Protein AF-0000000070853019 (afdb_homodimer)

Structure (mmCIF, N/CA/C/O backbone):
data_AF-0000000070853019-model_v1
#
loop_
_entity.id
_entity.type
_entity.pdbx_description
1 polymer 'Fumarylacetoacetate hydrolase domain-containing protein'
#
loop_
_atom_site.group_PDB
_atom_site.id
_atom_site.type_symbol
_atom_site.label_atom_id
_atom_site.label_alt_id
_atom_site.label_comp_id
_atom_site.label_asym_id
_atom_site.label_entity_id
_atom_site.label_seq_id
_atom_site.pdbx_PDB_ins_code
_atom_site.Cartn_x
_atom_site.Cartn_y
_atom_site.Cartn_z
_atom_site.occupancy
_atom_site.B_iso_or_equiv
_atom_site.auth_seq_id
_atom_site.auth_comp_id
_atom_site.auth_asym_id
_atom_site.auth_atom_id
_atom_site.pdbx_PDB_model_num
ATOM 1 N N . MET A 1 1 ? 2.604 -10.742 15.07 1 42.47 1 MET A N 1
ATOM 2 C CA . MET A 1 1 ? 3.834 -10.273 14.438 1 42.47 1 MET A CA 1
ATOM 3 C C . MET A 1 1 ? 3.523 -9.383 13.242 1 42.47 1 MET A C 1
ATOM 5 O O . MET A 1 1 ? 2.418 -9.43 12.695 1 42.47 1 MET A O 1
ATOM 9 N N . PRO A 1 2 ? 4.656 -8.539 12.977 1 52.81 2 PRO A N 1
ATOM 10 C CA . PRO A 1 2 ? 4.445 -7.535 11.922 1 52.81 2 PRO A CA 1
ATOM 11 C C . PRO A 1 2 ? 4.133 -8.164 10.57 1 52.81 2 PRO A C 1
ATOM 13 O O . PRO A 1 2 ? 4.762 -9.148 10.18 1 52.81 2 PRO A O 1
ATOM 16 N N . PHE A 1 3 ? 3.012 -7.977 9.992 1 81.88 3 PHE A N 1
ATOM 17 C CA . PHE A 1 3 ? 2.549 -8.703 8.82 1 81.88 3 PHE A CA 1
ATOM 18 C C . PHE A 1 3 ? 2.311 -7.758 7.652 1 81.88 3 PHE A C 1
ATOM 20 O O . PHE A 1 3 ? 1.164 -7.508 7.273 1 81.88 3 PHE A O 1
ATOM 27 N N . ASP A 1 4 ? 3.568 -7.145 7.188 1 94.5 4 ASP A N 1
ATOM 28 C CA . ASP A 1 4 ? 3.416 -6.391 5.949 1 94.5 4 ASP A CA 1
ATOM 29 C C . ASP A 1 4 ? 3.213 -7.324 4.758 1 94.5 4 ASP A C 1
ATOM 31 O O . ASP A 1 4 ? 3.852 -8.375 4.668 1 94.5 4 ASP A O 1
ATOM 35 N N . ILE A 1 5 ? 2.311 -6.938 3.893 1 97.56 5 ILE A N 1
ATOM 36 C CA . ILE A 1 5 ? 2.041 -7.66 2.654 1 97.56 5 ILE A CA 1
ATOM 37 C C . ILE A 1 5 ? 2.496 -6.828 1.459 1 97.56 5 ILE A C 1
ATOM 39 O O . ILE A 1 5 ? 1.788 -5.914 1.024 1 97.56 5 ILE A O 1
ATOM 43 N N . PHE A 1 6 ? 3.684 -7.117 0.953 1 98.38 6 PHE A N 1
ATOM 44 C CA . PHE A 1 6 ? 4.172 -6.484 -0.266 1 98.38 6 PHE A CA 1
ATOM 45 C C . PHE A 1 6 ? 3.725 -7.262 -1.498 1 98.38 6 PHE A C 1
ATOM 47 O O . PHE A 1 6 ? 3.656 -8.492 -1.471 1 98.38 6 PHE A O 1
ATOM 54 N N . CYS A 1 7 ? 3.451 -6.527 -2.525 1 98.75 7 CYS A N 1
ATOM 55 C CA . CYS A 1 7 ? 3.025 -7.141 -3.777 1 98.75 7 CYS A CA 1
ATOM 56 C C . CYS A 1 7 ? 3.781 -6.551 -4.961 1 98.75 7 CYS A C 1
ATOM 58 O O . CYS A 1 7 ? 4.082 -5.355 -4.973 1 98.75 7 CYS A O 1
ATOM 60 N N . VAL A 1 8 ? 4.047 -7.402 -5.887 1 98.75 8 VAL A N 1
ATOM 61 C CA . VAL A 1 8 ? 4.734 -6.977 -7.102 1 98.75 8 VAL A CA 1
ATOM 62 C C . VAL A 1 8 ? 3.801 -7.121 -8.297 1 98.75 8 VAL A C 1
ATOM 64 O O . VAL A 1 8 ? 3.232 -8.188 -8.531 1 98.75 8 VAL A O 1
ATOM 67 N N . GLY A 1 9 ? 3.641 -6.016 -9.008 1 97.62 9 GLY A N 1
ATOM 68 C CA . GLY A 1 9 ? 2.805 -6.031 -10.195 1 97.62 9 GLY A CA 1
ATOM 69 C C . GLY A 1 9 ? 3.588 -6.27 -11.477 1 97.62 9 GLY A C 1
ATOM 70 O O . GLY A 1 9 ? 4.777 -5.957 -11.547 1 97.62 9 GLY A O 1
ATOM 71 N N . LEU A 1 10 ? 2.881 -6.895 -12.43 1 97.19 10 LEU A N 1
ATOM 72 C CA . LEU A 1 10 ? 3.414 -7.039 -13.781 1 97.19 10 LEU A CA 1
ATOM 73 C C . LEU A 1 10 ? 4.777 -7.719 -13.758 1 97.19 10 LEU A C 1
ATOM 75 O O . LEU A 1 10 ? 5.73 -7.234 -14.375 1 97.19 10 LEU A O 1
ATOM 79 N N . ASN A 1 11 ? 4.871 -8.836 -13.07 1 98.62 11 ASN A N 1
ATOM 80 C CA . ASN A 1 11 ? 6.18 -9.453 -12.867 1 98.62 11 ASN A CA 1
ATOM 81 C C . ASN A 1 11 ? 6.297 -10.773 -13.625 1 98.62 11 ASN A C 1
ATOM 83 O O . ASN A 1 11 ? 7.109 -11.625 -13.273 1 98.62 11 ASN A O 1
ATOM 87 N N . TYR A 1 12 ? 5.422 -11.031 -14.539 1 98.56 12 TYR A N 1
ATOM 88 C CA . TYR A 1 12 ? 5.504 -12.148 -15.477 1 98.56 12 TYR A CA 1
ATOM 89 C C . TYR A 1 12 ? 5.512 -11.656 -16.922 1 98.56 12 TYR A C 1
ATOM 91 O O . TYR A 1 12 ? 4.629 -10.898 -17.328 1 98.56 12 TYR A O 1
ATOM 99 N N . ARG A 1 13 ? 6.453 -12.117 -17.703 1 97.69 13 ARG A N 1
ATOM 100 C CA . ARG A 1 13 ? 6.641 -11.641 -19.062 1 97.69 13 ARG A CA 1
ATOM 101 C C . ARG A 1 13 ? 5.391 -11.875 -19.906 1 97.69 13 ARG A C 1
ATOM 103 O O . ARG A 1 13 ? 4.93 -10.977 -20.609 1 97.69 13 ARG A O 1
ATOM 110 N N . GLN A 1 14 ? 4.84 -13.016 -19.797 1 96.44 14 GLN A N 1
ATOM 111 C CA . GLN A 1 14 ? 3.68 -13.359 -20.625 1 96.44 14 GLN A CA 1
ATOM 112 C C . GLN A 1 14 ? 2.445 -12.578 -20.172 1 96.44 14 GLN A C 1
ATOM 114 O O . GLN A 1 14 ? 1.573 -12.273 -20.984 1 96.44 14 GLN A O 1
ATOM 119 N N . HIS A 1 15 ? 2.34 -12.305 -18.875 1 95.69 15 HIS A N 1
ATOM 120 C CA . HIS A 1 15 ? 1.245 -11.469 -18.391 1 95.69 15 HIS A CA 1
ATOM 121 C C . HIS A 1 15 ? 1.363 -10.039 -18.906 1 95.69 15 HIS A C 1
ATOM 123 O O . HIS A 1 15 ? 0.362 -9.43 -19.297 1 95.69 15 HIS A O 1
ATOM 129 N N . ALA A 1 16 ? 2.561 -9.508 -18.891 1 92.38 16 ALA A N 1
ATOM 130 C CA . ALA A 1 16 ? 2.787 -8.18 -19.453 1 92.38 16 ALA A CA 1
ATOM 131 C C . ALA A 1 16 ? 2.395 -8.141 -20.938 1 92.38 16 ALA A C 1
ATOM 133 O O . ALA A 1 16 ? 1.766 -7.184 -21.391 1 92.38 16 ALA A O 1
ATOM 134 N N . LYS A 1 17 ? 2.727 -9.156 -21.672 1 91.56 17 LYS A N 1
ATOM 135 C CA . LYS A 1 17 ? 2.406 -9.258 -23.094 1 91.56 17 LYS A CA 1
ATOM 136 C C . LYS A 1 17 ? 0.898 -9.32 -23.312 1 91.56 17 LYS A C 1
ATOM 138 O O . LYS A 1 17 ? 0.356 -8.578 -24.141 1 91.56 17 LYS A O 1
ATOM 143 N N . GLU A 1 18 ? 0.203 -10.164 -22.562 1 91.56 18 GLU A N 1
ATOM 144 C CA . GLU A 1 18 ? -1.238 -10.312 -22.734 1 91.56 18 GLU A CA 1
ATOM 145 C C . GLU A 1 18 ? -1.975 -9.023 -22.391 1 91.56 18 GLU A C 1
ATOM 147 O O . GLU A 1 18 ? -3.045 -8.75 -22.938 1 91.56 18 GLU A O 1
ATOM 152 N N . SER A 1 19 ? -1.419 -8.234 -21.469 1 86.56 19 SER A N 1
ATOM 153 C CA . SER A 1 19 ? -2.037 -6.988 -21.016 1 86.56 19 SER A CA 1
ATOM 154 C C . SER A 1 19 ? -1.586 -5.805 -21.859 1 86.56 19 SER A C 1
ATOM 156 O O . SER A 1 19 ? -1.943 -4.66 -21.578 1 86.56 19 SER A O 1
ATOM 158 N N . ASN A 1 20 ? -0.695 -6.023 -22.844 1 89.5 20 ASN A N 1
ATOM 159 C CA . ASN A 1 20 ? -0.134 -4.992 -23.719 1 89.5 20 ASN A CA 1
ATOM 160 C C . ASN A 1 20 ? 0.564 -3.902 -22.906 1 89.5 20 ASN A C 1
ATOM 162 O O . ASN A 1 20 ? 0.344 -2.713 -23.141 1 89.5 20 ASN A O 1
ATOM 166 N N . MET A 1 21 ? 1.267 -4.363 -21.922 1 89.06 21 MET A N 1
ATOM 167 C CA . MET A 1 21 ? 2.023 -3.443 -21.078 1 89.06 21 MET A CA 1
ATOM 168 C C . MET A 1 21 ? 3.523 -3.67 -21.234 1 89.06 21 MET A C 1
ATOM 170 O O . MET A 1 21 ? 3.963 -4.789 -21.5 1 89.06 21 MET A O 1
ATOM 174 N N . SER A 1 22 ? 4.266 -2.605 -21.078 1 91.94 22 SER A N 1
ATOM 175 C CA . SER A 1 22 ? 5.719 -2.715 -21.156 1 91.94 22 SER A CA 1
ATOM 176 C C . SER A 1 22 ? 6.281 -3.455 -19.938 1 91.94 22 SER A C 1
ATOM 178 O O . SER A 1 22 ? 5.715 -3.389 -18.844 1 91.94 22 SER A O 1
ATOM 180 N N . ILE A 1 23 ? 7.348 -4.164 -20.188 1 94.69 23 ILE A N 1
ATOM 181 C CA . ILE A 1 23 ? 8.07 -4.801 -19.094 1 94.69 23 ILE A CA 1
ATOM 182 C C . ILE A 1 23 ? 8.672 -3.73 -18.188 1 94.69 23 ILE A C 1
ATOM 184 O O . ILE A 1 23 ? 9.375 -2.828 -18.656 1 94.69 23 ILE A O 1
ATOM 188 N N . PRO A 1 24 ? 8.422 -3.838 -16.938 1 95.94 24 PRO A N 1
ATOM 189 C CA . PRO A 1 24 ? 8.93 -2.805 -16.031 1 95.94 24 PRO A CA 1
ATOM 190 C C . PRO A 1 24 ? 10.453 -2.838 -15.898 1 95.94 24 PRO A C 1
ATOM 192 O O . PRO A 1 24 ? 11.055 -3.914 -15.938 1 95.94 24 PRO A O 1
ATOM 195 N N . ASN A 1 25 ? 11.062 -1.667 -15.672 1 94.69 25 ASN A N 1
ATOM 196 C CA . ASN A 1 25 ? 12.492 -1.539 -15.422 1 94.69 25 ASN A CA 1
ATOM 197 C C . ASN A 1 25 ? 12.859 -1.971 -14.008 1 94.69 25 ASN A C 1
ATOM 199 O O . ASN A 1 25 ? 13.93 -2.535 -13.789 1 94.69 25 ASN A O 1
ATOM 203 N N . LYS A 1 26 ? 12.008 -1.688 -13.102 1 97.38 26 LYS A N 1
ATOM 204 C CA . LYS A 1 26 ? 12.086 -2.057 -11.688 1 97.38 26 LYS A CA 1
ATOM 205 C C . LYS A 1 26 ? 10.789 -2.709 -11.211 1 97.38 26 LYS A C 1
ATOM 207 O O . LYS A 1 26 ? 9.742 -2.527 -11.828 1 97.38 26 LYS A O 1
ATOM 212 N N . PRO A 1 27 ? 10.914 -3.479 -10.156 1 98.5 27 PRO A N 1
ATOM 213 C CA . PRO A 1 27 ? 9.68 -4.043 -9.609 1 98.5 27 PRO A CA 1
ATOM 214 C C . PRO A 1 27 ? 8.633 -2.975 -9.289 1 98.5 27 PRO A C 1
ATOM 216 O O . PRO A 1 27 ? 8.953 -1.965 -8.656 1 98.5 27 PRO A O 1
ATOM 219 N N . VAL A 1 28 ? 7.402 -3.16 -9.742 1 98.25 28 VAL A N 1
ATOM 220 C CA . VAL A 1 28 ? 6.277 -2.291 -9.414 1 98.25 28 VAL A CA 1
ATOM 221 C C . VAL A 1 28 ? 5.637 -2.738 -8.102 1 98.25 28 VAL A C 1
ATOM 223 O O . VAL A 1 28 ? 5.039 -3.814 -8.031 1 98.25 28 VAL A O 1
ATOM 226 N N . ILE A 1 29 ? 5.738 -1.911 -7.082 1 98.62 29 ILE A N 1
ATOM 227 C CA . ILE A 1 29 ? 5.406 -2.352 -5.734 1 98.62 29 ILE A CA 1
ATOM 228 C C . ILE A 1 29 ? 4.074 -1.738 -5.305 1 98.62 29 ILE A C 1
ATOM 230 O O . ILE A 1 29 ? 3.822 -0.556 -5.547 1 98.62 29 ILE A O 1
ATOM 234 N N . PHE A 1 30 ? 3.215 -2.49 -4.754 1 98.56 30 PHE A N 1
ATOM 235 C CA . PHE A 1 30 ? 2.068 -2.043 -3.971 1 98.56 30 PHE A CA 1
ATOM 236 C C . PHE A 1 30 ? 1.898 -2.902 -2.723 1 98.56 30 PHE A C 1
ATOM 238 O O . PHE A 1 30 ? 2.791 -3.674 -2.367 1 98.56 30 PHE A O 1
ATOM 245 N N . MET A 1 31 ? 0.814 -2.703 -1.945 1 98.19 31 MET A N 1
ATOM 246 C CA . MET A 1 31 ? 0.6 -3.443 -0.705 1 98.19 31 MET A CA 1
ATOM 247 C C . MET A 1 31 ? -0.869 -3.82 -0.544 1 98.19 31 MET A C 1
ATOM 249 O O . MET A 1 31 ? -1.727 -3.322 -1.275 1 98.19 31 MET A O 1
ATOM 253 N N . LYS A 1 32 ? -1.123 -4.672 0.293 1 97.81 32 LYS A N 1
ATOM 254 C CA . LYS A 1 32 ? -2.467 -5.043 0.726 1 97.81 32 LYS A CA 1
ATOM 255 C C . LYS A 1 32 ? -2.592 -4.984 2.246 1 97.81 32 LYS A C 1
ATOM 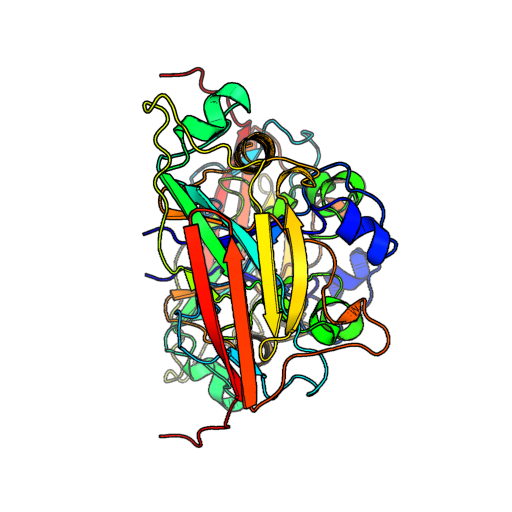257 O O . LYS A 1 32 ? -1.62 -5.234 2.963 1 97.81 32 LYS A O 1
ATOM 262 N N . PRO A 1 33 ? -3.76 -4.59 2.693 1 96.81 33 PRO A N 1
ATOM 263 C CA . PRO A 1 33 ? -3.953 -4.602 4.145 1 96.81 33 PRO A CA 1
ATOM 264 C C . PRO A 1 33 ? -4.152 -6.012 4.699 1 96.81 33 PRO A C 1
ATOM 266 O O . PRO A 1 33 ? -4.559 -6.918 3.967 1 96.81 33 PRO A O 1
ATOM 269 N N . ARG A 1 34 ? -3.91 -6.195 5.922 1 94.75 34 ARG A N 1
ATOM 270 C CA . ARG A 1 34 ? -4.047 -7.488 6.578 1 94.75 34 ARG A CA 1
ATOM 271 C C . ARG A 1 34 ? -5.496 -7.965 6.559 1 94.75 34 ARG A C 1
ATOM 273 O O . ARG A 1 34 ? -5.758 -9.172 6.574 1 94.75 34 ARG A O 1
ATOM 280 N N . SER A 1 35 ? -6.359 -7.035 6.504 1 94.88 35 SER A N 1
ATOM 281 C CA . SER A 1 35 ? -7.781 -7.375 6.527 1 94.88 35 SER A CA 1
ATOM 282 C C . SER A 1 35 ? -8.188 -8.141 5.277 1 94.88 35 SER A C 1
ATOM 284 O O . SER A 1 35 ? -9.258 -8.758 5.238 1 94.88 35 SER A O 1
ATOM 286 N N . SER A 1 36 ? -7.352 -8.055 4.27 1 97.19 36 SER A N 1
ATOM 287 C CA . SER A 1 36 ? -7.699 -8.719 3.02 1 97.19 36 SER A CA 1
ATOM 288 C C . SER A 1 36 ? -7.387 -10.211 3.086 1 97.19 36 SER A C 1
ATOM 290 O O . SER A 1 36 ? -7.824 -10.984 2.225 1 97.19 36 SER A O 1
ATOM 292 N N . ILE A 1 37 ? -6.641 -10.664 4.062 1 96.75 37 ILE A N 1
ATOM 293 C CA . ILE A 1 37 ? -6.219 -12.062 4.164 1 96.75 37 ILE A CA 1
ATOM 294 C C . ILE A 1 37 ? -7.445 -12.961 4.309 1 96.75 37 ILE A C 1
ATOM 296 O O . ILE A 1 37 ? -8.375 -12.641 5.051 1 96.75 37 ILE A O 1
ATOM 300 N N . CYS A 1 38 ? -7.453 -13.961 3.6 1 96.25 38 CYS A N 1
ATOM 301 C CA . CYS A 1 38 ? -8.523 -14.953 3.561 1 96.25 38 CYS A CA 1
ATOM 302 C C . CYS A 1 38 ? -7.965 -16.359 3.711 1 96.25 38 CYS A C 1
ATOM 304 O O . CYS A 1 38 ? -6.992 -16.719 3.049 1 96.25 38 CYS A O 1
ATOM 306 N N . HIS A 1 39 ? -8.508 -17.125 4.57 1 94.75 39 HIS A N 1
ATOM 307 C CA . HIS A 1 39 ? -8.047 -18.5 4.816 1 94.75 39 HIS A CA 1
ATOM 308 C C . HIS A 1 39 ? -8.5 -19.438 3.703 1 94.75 39 HIS A C 1
ATOM 310 O O . HIS A 1 39 ? -9.539 -19.219 3.078 1 94.75 39 HIS A O 1
ATOM 316 N N . PRO A 1 40 ? -7.691 -20.484 3.609 1 94.25 40 PRO A N 1
ATOM 317 C CA . PRO A 1 40 ? -8.188 -21.516 2.695 1 94.25 40 PRO A CA 1
ATOM 318 C C . PRO A 1 40 ? -9.578 -22.031 3.076 1 94.25 40 PRO A C 1
ATOM 320 O O . PRO A 1 40 ? -9.898 -22.141 4.262 1 94.25 40 PRO A O 1
ATOM 323 N N . LEU A 1 41 ? -10.414 -22.266 2.133 1 96.06 41 LEU A N 1
ATOM 324 C CA . LEU A 1 41 ? -11.75 -22.844 2.271 1 96.06 41 LEU A CA 1
ATOM 325 C C . LEU A 1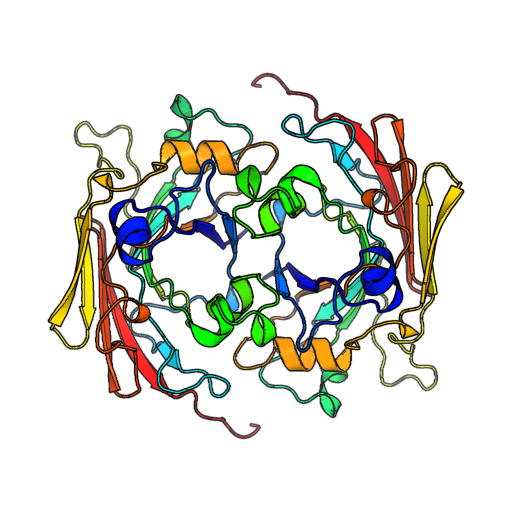 41 ? -12.766 -21.766 2.672 1 96.06 41 LEU A C 1
ATOM 327 O O . LEU A 1 41 ? -13.977 -21.984 2.578 1 96.06 41 LEU A O 1
ATOM 331 N N . ASP A 1 42 ? -12.297 -20.609 3.221 1 97.56 42 ASP A N 1
ATOM 332 C CA . ASP A 1 42 ? -13.211 -19.5 3.459 1 97.56 42 ASP A CA 1
ATOM 333 C C . ASP A 1 42 ? -13.617 -18.828 2.148 1 97.56 42 ASP A C 1
ATOM 335 O O . ASP A 1 42 ? -12.859 -18.844 1.175 1 97.56 42 ASP A O 1
ATOM 339 N N . PRO A 1 43 ? -14.742 -18.219 2.084 1 98.38 43 PRO A N 1
ATOM 340 C CA . PRO A 1 43 ? -15.195 -17.656 0.816 1 98.38 43 PRO A CA 1
ATOM 341 C C . PRO A 1 43 ? -14.492 -16.344 0.476 1 98.38 43 PRO A C 1
ATOM 343 O O . PRO A 1 43 ? -14.211 -15.539 1.369 1 98.38 43 PRO A O 1
ATOM 346 N N . ILE A 1 44 ? -14.148 -16.172 -0.775 1 98.25 44 ILE A N 1
ATOM 347 C CA . ILE A 1 44 ? -13.906 -14.852 -1.341 1 98.25 44 ILE A CA 1
ATOM 348 C C . ILE A 1 44 ? -15.234 -14.109 -1.5 1 98.25 44 ILE A C 1
ATOM 350 O O . ILE A 1 44 ? -16.172 -14.625 -2.109 1 98.25 44 ILE A O 1
ATOM 354 N N . LEU A 1 45 ? -15.297 -12.961 -0.975 1 98 45 LEU A N 1
ATOM 355 C CA . LEU A 1 45 ? -16.531 -12.188 -1.052 1 98 45 LEU A CA 1
ATOM 356 C C . LEU A 1 45 ? -16.453 -11.148 -2.17 1 98 45 LEU A C 1
ATOM 358 O O . LEU A 1 45 ? -15.5 -10.367 -2.227 1 98 45 LEU A O 1
ATOM 362 N N . VAL A 1 46 ? -17.406 -11.203 -3.049 1 97.94 46 VAL A N 1
ATOM 363 C CA . VAL A 1 46 ? -17.562 -10.109 -4 1 97.94 46 VAL A CA 1
ATOM 364 C C . VAL A 1 46 ? -18.156 -8.891 -3.293 1 97.94 46 VAL A C 1
ATOM 366 O O . VAL A 1 46 ? -19.312 -8.914 -2.846 1 97.94 46 VAL A O 1
ATOM 369 N N . PRO A 1 47 ? -17.359 -7.836 -3.23 1 97.31 47 PRO A N 1
ATOM 370 C CA . PRO A 1 47 ? -17.828 -6.688 -2.449 1 97.31 47 PRO A CA 1
ATOM 371 C C . PRO A 1 47 ? -19.094 -6.066 -3.016 1 97.31 47 PRO A C 1
ATOM 373 O O . PRO A 1 47 ? -19.281 -6.043 -4.234 1 97.31 47 PRO A O 1
ATOM 376 N N . LYS A 1 48 ? -19.891 -5.461 -2.211 1 93.56 48 LYS A N 1
ATOM 377 C CA . LYS A 1 48 ? -21.141 -4.82 -2.596 1 93.56 48 LYS A CA 1
ATOM 378 C C . LYS A 1 48 ? -20.891 -3.631 -3.518 1 93.56 48 LYS A C 1
ATOM 380 O O . LYS A 1 48 ? -21.688 -3.355 -4.414 1 93.56 48 LYS A O 1
ATOM 385 N N . VAL A 1 49 ? -19.812 -3.016 -3.307 1 93 49 VAL A N 1
ATOM 386 C CA . VAL A 1 49 ? -19.531 -1.78 -4.031 1 93 49 VAL A CA 1
ATOM 387 C C . VAL A 1 49 ? -19.047 -2.105 -5.445 1 93 49 VAL A C 1
ATOM 389 O O . VAL A 1 49 ? -18.984 -1.221 -6.301 1 93 49 VAL A O 1
ATOM 392 N N . CYS A 1 50 ? -18.672 -3.355 -5.676 1 93.88 50 CYS A N 1
ATOM 393 C CA . CYS A 1 50 ? -18.156 -3.766 -6.977 1 93.88 50 CYS A CA 1
ATOM 394 C C . CYS A 1 50 ? -19.281 -4.164 -7.918 1 93.88 50 CYS A C 1
ATOM 396 O O . CYS A 1 50 ? -20.344 -4.598 -7.473 1 93.88 50 CYS A O 1
ATOM 398 N N . ASP A 1 51 ? -18.953 -3.932 -9.172 1 88.44 51 ASP A N 1
ATOM 399 C CA . ASP A 1 51 ? -19.781 -4.602 -10.164 1 88.44 51 ASP A CA 1
ATOM 400 C C . ASP A 1 51 ? -19.562 -6.113 -10.141 1 88.44 51 ASP A C 1
ATOM 402 O O . ASP A 1 51 ? -18.484 -6.582 -9.812 1 88.44 51 ASP A O 1
ATOM 406 N N . LYS A 1 52 ? -20.531 -6.906 -10.43 1 79.88 52 LYS A N 1
ATOM 407 C CA . LYS A 1 52 ? -20.406 -8.359 -10.352 1 79.88 52 LYS A CA 1
ATOM 408 C C . LYS A 1 52 ? -19.391 -8.883 -11.359 1 79.88 52 LYS A C 1
ATOM 410 O O . LYS A 1 52 ? -18.766 -9.922 -11.133 1 79.88 52 LYS A O 1
ATOM 415 N N . ALA A 1 53 ? -19.188 -8.102 -12.359 1 88.44 53 ALA A N 1
ATOM 416 C CA . ALA A 1 53 ? -18.281 -8.602 -13.383 1 88.44 53 ALA A CA 1
ATOM 417 C C . ALA A 1 53 ? -16.953 -7.848 -13.352 1 88.44 53 ALA A C 1
ATOM 419 O O . ALA A 1 53 ? -16.531 -7.273 -14.359 1 88.44 53 ALA A O 1
ATOM 420 N N . GLU A 1 54 ? -16.25 -7.922 -12.156 1 95.69 54 GLU A N 1
ATOM 421 C CA . GLU A 1 54 ? -14.945 -7.254 -12.195 1 95.69 54 GLU A CA 1
ATOM 422 C C . GLU A 1 54 ? -13.953 -7.93 -11.258 1 95.69 54 GLU A C 1
ATOM 424 O O . GLU A 1 54 ? -12.75 -7.641 -11.305 1 95.69 54 GLU A O 1
ATOM 429 N N . VAL A 1 55 ? -14.438 -8.891 -10.398 1 98.31 55 VAL A N 1
ATOM 430 C CA . VAL A 1 55 ? -13.555 -9.539 -9.445 1 98.31 55 VAL A CA 1
ATOM 431 C C . VAL A 1 55 ? -12.766 -10.648 -10.141 1 98.31 55 VAL A C 1
ATOM 433 O O . VAL A 1 55 ? -13.359 -11.562 -10.727 1 98.31 55 VAL A O 1
ATOM 436 N N . ASP A 1 56 ? -11.469 -10.57 -10.109 1 98.62 56 ASP A N 1
ATOM 437 C CA . ASP A 1 56 ? -10.555 -11.391 -10.898 1 98.62 56 ASP A CA 1
ATOM 438 C C . ASP A 1 56 ? -9.672 -12.25 -9.992 1 98.62 56 ASP A C 1
ATOM 440 O O . ASP A 1 56 ? -9.57 -12 -8.789 1 98.62 56 ASP A O 1
ATOM 444 N N . TYR A 1 57 ? -9.141 -13.312 -10.539 1 98.81 57 TYR A N 1
ATOM 445 C CA . TYR A 1 57 ? -8.242 -14.234 -9.859 1 98.81 57 TYR A CA 1
ATOM 446 C C . TYR A 1 57 ? -6.801 -14.023 -10.32 1 98.81 57 TYR A C 1
ATOM 448 O O . TYR A 1 57 ? -6.562 -13.633 -11.469 1 98.81 57 TYR A O 1
ATOM 456 N N . GLU A 1 58 ? -5.852 -14.25 -9.438 1 98.81 58 GLU A N 1
ATOM 457 C CA . GLU A 1 58 ? -4.43 -14.117 -9.734 1 98.81 58 GLU A CA 1
ATOM 458 C C . GLU A 1 58 ? -3.596 -15.07 -8.883 1 98.81 58 GLU A C 1
ATOM 460 O O . GLU A 1 58 ? -3.268 -14.758 -7.734 1 98.81 58 GLU A O 1
ATOM 465 N N . VAL A 1 59 ? -3.172 -16.188 -9.367 1 98.88 59 VAL A N 1
ATOM 466 C CA . VAL A 1 59 ? -2.301 -17.078 -8.617 1 98.88 59 VAL A CA 1
ATOM 467 C C . VAL A 1 59 ? -0.908 -16.469 -8.492 1 98.88 59 VAL A C 1
ATOM 469 O O . VAL A 1 59 ? -0.396 -15.875 -9.445 1 98.88 59 VAL A O 1
ATOM 472 N N . GLU A 1 60 ? -0.36 -16.578 -7.352 1 98.88 60 GLU A N 1
ATOM 473 C CA . GLU A 1 60 ? 0.985 -16.047 -7.156 1 98.88 60 GLU A CA 1
ATOM 474 C C . GLU A 1 60 ? 1.799 -16.938 -6.219 1 98.88 60 GLU A C 1
ATOM 476 O O . GLU A 1 60 ? 1.256 -17.516 -5.27 1 98.88 60 GLU A O 1
ATOM 481 N N . LEU A 1 61 ? 3.105 -17.094 -6.441 1 98.81 61 LEU A N 1
ATOM 482 C CA . LEU A 1 61 ? 4.066 -17.531 -5.434 1 98.81 61 LEU A CA 1
ATOM 483 C C . LEU A 1 61 ? 4.301 -16.438 -4.391 1 98.81 61 LEU A C 1
ATOM 485 O O . LEU A 1 61 ? 4.438 -15.266 -4.734 1 98.81 61 LEU A O 1
ATOM 489 N N . VAL A 1 62 ? 4.34 -16.875 -3.152 1 98.5 62 VAL A N 1
ATOM 490 C CA . VAL A 1 62 ? 4.562 -15.922 -2.064 1 98.5 62 VAL A CA 1
ATOM 491 C C . VAL A 1 62 ? 5.879 -16.234 -1.359 1 98.5 62 VAL A C 1
ATOM 493 O O . VAL A 1 62 ? 6.16 -17.406 -1.059 1 98.5 62 VAL A O 1
ATOM 496 N N . ILE A 1 63 ? 6.676 -15.234 -1.16 1 98.25 63 ILE A N 1
ATOM 497 C CA . ILE A 1 63 ? 7.883 -15.32 -0.35 1 98.25 63 ILE A CA 1
ATOM 498 C C . ILE A 1 63 ? 7.562 -14.961 1.1 1 98.25 63 ILE A C 1
ATOM 500 O O . ILE A 1 63 ? 6.914 -13.945 1.365 1 98.25 63 ILE A O 1
ATOM 504 N N . VAL A 1 64 ? 7.953 -15.773 2.031 1 97.5 64 VAL A N 1
ATOM 505 C CA . VAL A 1 64 ? 7.836 -15.469 3.455 1 97.5 64 VAL A CA 1
ATOM 506 C C . VAL A 1 64 ? 9.211 -15.133 4.027 1 97.5 64 VAL A C 1
ATOM 508 O O . VAL A 1 64 ? 10.125 -15.961 4.004 1 97.5 64 VAL A O 1
ATOM 511 N N . ILE A 1 65 ? 9.344 -13.953 4.559 1 97.62 65 ILE A N 1
ATOM 512 C CA . ILE A 1 65 ? 10.602 -13.516 5.141 1 97.62 65 ILE A CA 1
ATOM 513 C C . ILE A 1 65 ? 10.797 -14.164 6.508 1 97.62 65 ILE A C 1
ATOM 515 O O . ILE A 1 65 ? 9.867 -14.219 7.316 1 97.62 65 ILE A O 1
ATOM 519 N N . GLY A 1 66 ? 12.039 -14.656 6.762 1 97 66 GLY A N 1
ATOM 520 C CA . GLY A 1 66 ? 12.281 -15.414 7.98 1 97 66 GLY A CA 1
ATOM 521 C C . GLY A 1 66 ? 13.258 -14.734 8.922 1 97 66 GLY A C 1
ATOM 522 O O . GLY A 1 66 ? 13.32 -15.07 10.109 1 97 66 GLY A O 1
ATOM 523 N N . LYS A 1 67 ? 14.062 -13.852 8.43 1 96.69 67 LYS A N 1
ATOM 524 C CA . LYS A 1 67 ? 15.047 -13.094 9.195 1 96.69 67 LYS A CA 1
ATOM 525 C C . LYS A 1 67 ? 14.945 -11.602 8.891 1 96.69 67 LYS A C 1
ATOM 527 O O . LYS A 1 67 ? 14.484 -11.211 7.82 1 96.69 67 LYS A O 1
ATOM 532 N N . LEU A 1 68 ? 15.336 -10.789 9.891 1 97 68 LEU A N 1
ATOM 533 C CA . LEU A 1 68 ? 15.422 -9.352 9.641 1 97 68 LEU A CA 1
ATOM 534 C C . LEU A 1 68 ? 16.297 -9.062 8.43 1 97 68 LEU A C 1
ATOM 536 O O . LEU A 1 68 ? 17.453 -9.477 8.391 1 97 68 LEU A O 1
ATOM 540 N N . CYS A 1 69 ? 15.703 -8.391 7.43 1 96.56 69 CYS A N 1
ATOM 541 C CA . CYS A 1 69 ? 16.312 -8.227 6.117 1 96.56 69 CYS A CA 1
ATOM 542 C C . CYS A 1 69 ? 16.406 -6.754 5.738 1 96.56 69 CYS A C 1
ATOM 544 O O . CYS A 1 69 ? 15.398 -6.055 5.695 1 96.56 69 CYS A O 1
ATOM 546 N N . LYS A 1 70 ? 17.547 -6.211 5.504 1 97.31 70 LYS A N 1
ATOM 547 C CA . LYS A 1 70 ? 17.766 -4.836 5.062 1 97.31 70 LYS A CA 1
ATOM 548 C C . LYS A 1 70 ? 19.031 -4.73 4.219 1 97.31 70 LYS A C 1
ATOM 550 O O . LYS A 1 70 ? 20.109 -5.199 4.629 1 97.31 70 LYS A O 1
ATOM 555 N N . ASN A 1 71 ? 18.875 -4.164 3.074 1 97.56 71 ASN A N 1
ATOM 556 C CA . ASN A 1 71 ? 20 -3.926 2.178 1 97.56 71 ASN A CA 1
ATOM 557 C C . ASN A 1 71 ? 20.781 -5.207 1.912 1 97.56 71 ASN A C 1
ATOM 559 O O . ASN A 1 71 ? 22.016 -5.219 2.027 1 97.56 71 ASN A O 1
ATOM 563 N N . VAL A 1 72 ? 20.094 -6.215 1.591 1 97.75 72 VAL A N 1
ATOM 564 C CA . VAL A 1 72 ? 20.734 -7.5 1.319 1 97.75 72 VAL A CA 1
ATOM 565 C C . VAL A 1 72 ? 20.984 -7.648 -0.181 1 97.75 72 VAL A C 1
ATOM 567 O O . VAL A 1 72 ? 20.156 -7.23 -0.996 1 97.75 72 VAL A O 1
ATOM 570 N N . SER A 1 73 ? 22.078 -8.219 -0.565 1 98.19 73 SER A N 1
ATOM 571 C CA . SER A 1 73 ? 22.391 -8.461 -1.97 1 98.19 73 SER A CA 1
ATOM 572 C C . SER A 1 73 ? 21.562 -9.609 -2.533 1 98.19 73 SER A C 1
ATOM 574 O O . SER A 1 73 ? 20.984 -10.391 -1.778 1 98.19 73 SER A O 1
ATOM 576 N N . GLU A 1 74 ? 21.5 -9.703 -3.812 1 98.12 74 GLU A N 1
ATOM 577 C CA . GLU A 1 74 ? 20.781 -10.812 -4.441 1 98.12 74 GLU A CA 1
ATOM 578 C C . GLU A 1 74 ? 21.391 -12.156 -4.055 1 98.12 74 GLU A C 1
ATOM 580 O O . GLU A 1 74 ? 20.656 -13.133 -3.84 1 98.12 74 GLU A O 1
ATOM 585 N N . SER A 1 75 ? 22.703 -12.211 -3.934 1 97.56 75 SER A N 1
ATOM 586 C CA . SER A 1 75 ? 23.406 -13.461 -3.641 1 97.56 75 SER A CA 1
ATOM 587 C C . SER A 1 75 ? 23.078 -13.953 -2.234 1 97.56 75 SER A C 1
ATOM 589 O O . SER A 1 75 ? 23.141 -15.156 -1.963 1 97.56 75 SER A O 1
ATOM 591 N N . GLU A 1 76 ? 22.625 -13.062 -1.313 1 97.19 76 GLU A N 1
ATOM 592 C CA . GLU A 1 76 ? 22.359 -13.43 0.072 1 97.19 76 GLU A CA 1
ATOM 593 C C . GLU A 1 76 ? 20.844 -13.523 0.33 1 97.19 76 GLU A C 1
ATOM 595 O O . GLU A 1 76 ? 20.422 -14.023 1.374 1 97.19 76 GLU A O 1
ATOM 600 N N . ALA A 1 77 ? 20.109 -13.109 -0.613 1 97.69 77 ALA A N 1
ATOM 601 C CA . ALA A 1 77 ? 18.688 -12.852 -0.426 1 97.69 77 ALA A CA 1
ATOM 602 C C . ALA A 1 77 ? 17.969 -14.094 0.103 1 97.69 77 ALA A C 1
ATOM 604 O O . ALA A 1 77 ? 17.156 -14 1.028 1 97.69 77 ALA A O 1
ATOM 605 N N . LEU A 1 78 ? 18.281 -15.258 -0.421 1 96.75 78 LEU A N 1
ATOM 606 C CA . LEU A 1 78 ? 17.531 -16.469 -0.095 1 96.75 78 LEU A CA 1
ATOM 607 C C . LEU A 1 78 ? 17.781 -16.891 1.352 1 96.75 78 LEU A C 1
ATOM 609 O O . LEU A 1 78 ? 16.969 -17.625 1.937 1 96.75 78 LEU A O 1
ATOM 613 N N . GLN A 1 79 ? 18.875 -16.453 2 1 96.38 79 GLN A N 1
ATOM 614 C CA . GLN A 1 79 ? 19.172 -16.766 3.395 1 96.38 79 GLN A CA 1
ATOM 615 C C . GLN A 1 79 ? 18.172 -16.094 4.336 1 96.38 79 GLN A C 1
ATOM 617 O O . GLN A 1 79 ? 18.062 -16.469 5.504 1 96.38 79 GLN A O 1
ATOM 622 N N . TYR A 1 80 ? 17.484 -15.164 3.811 1 97.44 80 TYR A N 1
ATOM 623 C CA . TYR A 1 80 ? 16.562 -14.414 4.645 1 97.44 80 TYR A CA 1
ATOM 624 C C . TYR A 1 80 ? 15.125 -14.898 4.445 1 97.44 80 TYR A C 1
ATOM 626 O O . TYR A 1 80 ? 14.203 -14.422 5.105 1 97.44 80 TYR A O 1
ATOM 634 N N . VAL A 1 81 ? 14.93 -15.82 3.602 1 97.06 81 VAL A N 1
ATOM 635 C CA . VAL A 1 81 ? 13.609 -16.359 3.279 1 97.06 81 VAL A CA 1
ATOM 636 C C . VAL A 1 81 ? 13.336 -17.594 4.148 1 97.06 81 VAL A C 1
ATOM 638 O O . VAL A 1 81 ? 14.125 -18.531 4.168 1 97.06 81 VAL A O 1
ATOM 641 N N . PHE A 1 82 ? 12.227 -17.547 4.859 1 96.88 82 PHE A N 1
ATOM 642 C CA . PHE A 1 82 ? 11.781 -18.672 5.664 1 96.88 82 PHE A CA 1
ATOM 643 C C . PHE A 1 82 ? 11.242 -19.797 4.781 1 96.88 82 PHE A C 1
ATOM 645 O O . PHE A 1 82 ? 11.547 -20.969 5 1 96.88 82 PHE A O 1
ATOM 652 N N . GLY A 1 83 ? 10.43 -19.391 3.812 1 96.69 83 GLY A N 1
ATOM 653 C CA . GLY A 1 83 ? 9.805 -20.344 2.92 1 96.69 83 GLY A CA 1
ATOM 654 C C . GLY A 1 83 ? 8.852 -19.703 1.928 1 96.69 83 GLY A C 1
ATOM 655 O O . GLY A 1 83 ? 8.969 -18.516 1.634 1 96.69 83 GLY A O 1
ATOM 656 N N . TYR A 1 84 ? 8.008 -20.531 1.348 1 97.19 84 TYR A N 1
ATOM 657 C CA . TYR A 1 84 ? 7.113 -20.109 0.273 1 97.19 84 TYR A CA 1
ATOM 658 C C . TYR A 1 84 ? 5.699 -20.641 0.505 1 97.19 84 TYR A C 1
ATOM 660 O O . TYR A 1 84 ? 5.512 -21.688 1.106 1 97.19 84 TYR A O 1
ATOM 668 N N . THR A 1 85 ? 4.77 -19.906 0.024 1 97.38 85 THR A N 1
ATOM 669 C CA . THR A 1 85 ? 3.375 -20.328 0.043 1 97.38 85 THR A CA 1
ATOM 670 C C . THR A 1 85 ? 2.641 -19.828 -1.197 1 97.38 85 THR A C 1
ATOM 672 O O . THR A 1 85 ? 3.27 -19.375 -2.158 1 97.38 85 THR A O 1
ATOM 675 N N . VAL A 1 86 ? 1.314 -20.047 -1.245 1 98.25 86 VAL A N 1
ATOM 676 C CA . VAL A 1 86 ? 0.494 -19.703 -2.402 1 98.25 86 VAL A CA 1
ATOM 677 C C . VAL A 1 86 ? -0.505 -18.609 -2.021 1 98.25 86 VAL A C 1
ATOM 679 O O . VAL A 1 86 ? -1.036 -18.609 -0.909 1 98.25 86 VAL A O 1
ATOM 682 N N . ALA A 1 87 ? -0.687 -17.734 -2.932 1 98.56 87 ALA A N 1
ATOM 683 C CA . ALA A 1 87 ? -1.74 -16.734 -2.732 1 98.56 87 ALA A CA 1
ATOM 684 C C . ALA A 1 87 ? -2.598 -16.594 -3.986 1 98.56 87 ALA A C 1
ATOM 686 O O . ALA A 1 87 ? -2.152 -16.906 -5.094 1 98.56 87 ALA A O 1
ATOM 687 N N . ASN A 1 88 ? -3.807 -16.266 -3.799 1 98.81 88 ASN A N 1
ATOM 688 C CA . ASN A 1 88 ? -4.672 -15.672 -4.816 1 98.81 88 ASN A CA 1
ATOM 689 C C . ASN A 1 88 ? -4.84 -14.164 -4.609 1 98.81 88 ASN A C 1
ATOM 691 O O . ASN A 1 88 ? -5.531 -13.734 -3.684 1 98.81 88 ASN A O 1
ATOM 695 N N . ASP A 1 89 ? -4.16 -13.336 -5.43 1 98.75 89 ASP A N 1
ATOM 696 C CA . ASP A 1 89 ? -4.246 -11.883 -5.336 1 98.75 89 ASP A CA 1
ATOM 697 C C . ASP A 1 89 ? -5.512 -11.359 -6.012 1 98.75 89 ASP A C 1
ATOM 699 O O . ASP A 1 89 ? -5.438 -10.695 -7.047 1 98.75 89 ASP A O 1
ATOM 703 N N . VAL A 1 90 ? -6.602 -11.594 -5.395 1 98.81 90 VAL A N 1
ATOM 704 C CA . VAL A 1 90 ? -7.906 -11.219 -5.93 1 98.81 90 VAL A CA 1
ATOM 705 C C . VAL A 1 90 ? -7.953 -9.711 -6.176 1 98.81 90 VAL A C 1
ATOM 707 O O . VAL A 1 90 ? -7.441 -8.93 -5.371 1 98.81 90 VAL A O 1
ATOM 710 N N . SER A 1 91 ? -8.578 -9.305 -7.27 1 98.31 91 SER A N 1
ATOM 711 C CA . SER A 1 91 ? -8.57 -7.914 -7.711 1 98.31 91 SER A CA 1
ATOM 712 C C . SER A 1 91 ? -9.953 -7.488 -8.211 1 98.31 91 SER A C 1
ATOM 714 O O . SER A 1 91 ? -10.609 -8.227 -8.938 1 98.31 91 SER A O 1
ATOM 716 N N . ALA A 1 92 ? -10.414 -6.371 -7.77 1 98.31 92 ALA A N 1
ATOM 717 C CA . ALA A 1 92 ? -11.516 -5.691 -8.445 1 98.31 92 ALA A CA 1
ATOM 718 C C . ALA A 1 92 ? -11 -4.773 -9.547 1 98.31 92 ALA A C 1
ATOM 720 O O . ALA A 1 92 ? -10.539 -3.664 -9.273 1 98.31 92 ALA A O 1
ATOM 721 N N . ARG A 1 93 ? -11.172 -5.168 -10.766 1 97.94 93 ARG A N 1
ATOM 722 C CA . ARG A 1 93 ? -10.43 -4.598 -11.883 1 97.94 93 ARG A CA 1
ATOM 723 C C . ARG A 1 93 ? -10.891 -3.178 -12.18 1 97.94 93 ARG A C 1
ATOM 725 O O . ARG A 1 93 ? -10.078 -2.314 -12.531 1 97.94 93 ARG A O 1
ATOM 732 N N . LYS A 1 94 ? -12.164 -2.898 -12.133 1 97.06 94 LYS A N 1
ATOM 733 C CA . LYS A 1 94 ? -12.625 -1.526 -12.328 1 97.06 94 LYS A CA 1
ATOM 734 C C . LYS A 1 94 ? -12.055 -0.601 -11.25 1 97.06 94 LYS A C 1
ATOM 736 O O . LYS A 1 94 ? -11.539 0.477 -11.562 1 97.06 94 LYS A O 1
ATOM 741 N N . TRP A 1 95 ? -12.062 -1.006 -9.992 1 97.56 95 TRP A N 1
ATOM 742 C CA . TRP A 1 95 ? -11.539 -0.231 -8.875 1 97.56 95 TRP A CA 1
ATOM 743 C C . TRP A 1 95 ? -10.023 -0.076 -8.984 1 97.56 95 TRP A C 1
ATOM 745 O O . TRP A 1 95 ? -9.461 0.918 -8.523 1 97.56 95 TRP A O 1
ATOM 755 N N . GLN A 1 96 ? -9.391 -1.05 -9.562 1 97.19 96 GLN A N 1
ATOM 756 C CA . GLN A 1 96 ? -7.941 -1.062 -9.711 1 97.19 96 GLN A CA 1
ATOM 757 C C . GLN A 1 96 ? -7.492 -0.145 -10.844 1 97.19 96 GLN A C 1
ATOM 759 O O . GLN A 1 96 ? -6.512 0.589 -10.703 1 97.19 96 GLN A O 1
ATOM 764 N N . LEU A 1 97 ? -8.281 -0.12 -11.977 1 95.81 97 LEU A N 1
ATOM 765 C CA . LEU A 1 97 ? -7.699 0.406 -13.211 1 95.81 97 LEU A CA 1
ATOM 766 C C . LEU A 1 97 ? -8.391 1.699 -13.625 1 95.81 97 LEU A C 1
ATOM 768 O O . LEU A 1 97 ? -7.832 2.494 -14.383 1 95.81 97 LEU A O 1
ATOM 772 N N . ASP A 1 98 ? -9.641 1.863 -13.258 1 96.31 98 ASP A N 1
ATOM 773 C CA . ASP A 1 98 ? -10.336 3.104 -13.602 1 96.31 98 ASP A CA 1
ATOM 774 C C . ASP A 1 98 ? -9.75 4.285 -12.836 1 96.31 98 ASP A C 1
ATOM 776 O O . ASP A 1 98 ? -9.859 4.352 -11.609 1 96.31 98 ASP A O 1
ATOM 780 N N . PRO A 1 99 ? -9.195 5.23 -13.5 1 95.19 99 PRO A N 1
ATOM 781 C CA . PRO A 1 99 ? -8.562 6.363 -12.812 1 95.19 99 PRO A CA 1
ATOM 782 C C . PRO A 1 99 ? -9.555 7.172 -11.977 1 95.19 99 PRO A C 1
ATOM 784 O O . PRO A 1 99 ? -9.172 7.793 -10.984 1 95.19 99 PRO A O 1
ATOM 787 N N . LYS A 1 100 ? -10.82 7.195 -12.344 1 95.44 100 LYS A N 1
ATOM 788 C CA . LYS A 1 100 ? -11.836 7.93 -11.594 1 95.44 100 LYS A CA 1
ATOM 789 C C . LYS A 1 100 ? -12.094 7.281 -10.234 1 95.44 100 LYS A C 1
ATOM 791 O O . LYS A 1 100 ? -12.594 7.93 -9.312 1 95.44 100 LYS A O 1
ATOM 796 N N . LEU A 1 101 ? -11.75 5.984 -10.086 1 95.75 101 LEU A N 1
ATOM 797 C CA . LEU A 1 101 ? -11.969 5.242 -8.844 1 95.75 101 LEU A CA 1
ATOM 798 C C . LEU A 1 101 ? -10.664 5.105 -8.062 1 95.75 101 LEU A C 1
ATOM 800 O O . LEU A 1 101 ? -10.648 5.316 -6.844 1 95.75 101 LEU A O 1
ATOM 804 N N . SER A 1 102 ? -9.594 4.848 -8.742 1 96.31 102 SER A N 1
ATOM 805 C CA . SER A 1 102 ? -8.359 4.434 -8.094 1 96.31 102 SER A CA 1
ATOM 806 C C . SER A 1 102 ? -7.402 5.613 -7.918 1 96.31 102 SER A C 1
ATOM 808 O O . SER A 1 102 ? -6.457 5.543 -7.129 1 96.31 102 SER A O 1
ATOM 810 N N . GLY A 1 103 ? -7.566 6.68 -8.797 1 95.44 103 GLY A N 1
ATOM 811 C CA . GLY A 1 103 ? -6.582 7.75 -8.852 1 95.44 103 GLY A CA 1
ATOM 812 C C . GLY A 1 103 ? -5.227 7.285 -9.359 1 95.44 103 GLY A C 1
ATOM 813 O O . GLY A 1 103 ? -4.199 7.867 -9.016 1 95.44 103 GLY A O 1
ATOM 814 N N . GLY A 1 104 ? -5.191 6.152 -10.031 1 96.25 104 GLY A N 1
ATOM 815 C CA . GLY A 1 104 ? -3.955 5.633 -10.594 1 96.25 104 GLY A CA 1
ATOM 816 C C . GLY A 1 104 ? -3.23 4.68 -9.672 1 96.25 104 GLY A C 1
ATOM 817 O O . GLY A 1 104 ? -2.189 4.125 -10.031 1 96.25 104 GLY A O 1
ATOM 818 N N . GLN A 1 105 ? -3.721 4.5 -8.461 1 98.06 105 GLN A N 1
ATOM 819 C CA . GLN A 1 105 ? -3.133 3.576 -7.5 1 98.06 105 GLN A CA 1
ATOM 820 C C . GLN A 1 105 ? -3.938 2.283 -7.418 1 98.06 105 GLN A C 1
ATOM 822 O O . GLN A 1 105 ? -5.168 2.314 -7.32 1 98.06 105 GLN A O 1
ATOM 827 N N . TRP A 1 106 ? -3.355 1.147 -7.348 1 98.38 106 TRP A N 1
ATOM 828 C CA . TRP A 1 106 ? -4.008 -0.148 -7.5 1 98.38 106 TRP A CA 1
ATOM 829 C C . TRP A 1 106 ? -4.617 -0.608 -6.18 1 98.38 106 TRP A C 1
ATOM 831 O O . TRP A 1 106 ? -5.531 -1.436 -6.164 1 98.38 106 TRP A O 1
ATOM 841 N N . ILE A 1 107 ? -4.168 -0.121 -5.113 1 97.81 107 ILE A N 1
ATOM 842 C CA . ILE A 1 107 ? -4.312 -0.739 -3.801 1 97.81 107 ILE A CA 1
ATOM 843 C C . ILE A 1 107 ? -5.793 -0.898 -3.467 1 97.81 107 ILE A C 1
ATOM 845 O O . ILE A 1 107 ? -6.211 -1.937 -2.949 1 97.81 107 ILE A O 1
ATOM 849 N N . ARG A 1 108 ? -6.578 0.112 -3.77 1 97.81 108 ARG A N 1
ATOM 850 C CA . ARG A 1 108 ? -7.977 0.049 -3.357 1 97.81 108 ARG A CA 1
ATOM 851 C C . ARG A 1 108 ? -8.672 -1.162 -3.969 1 97.81 108 ARG A C 1
ATOM 853 O O . ARG A 1 108 ? -9.414 -1.872 -3.281 1 97.81 108 ARG A O 1
ATOM 860 N N . GLY A 1 109 ? -8.445 -1.458 -5.203 1 98.12 109 GLY A N 1
ATOM 861 C CA . GLY A 1 109 ? -9.055 -2.588 -5.883 1 98.12 109 GLY A CA 1
ATOM 862 C C . GLY A 1 109 ? -8.508 -3.928 -5.422 1 98.12 109 GLY A C 1
ATOM 863 O O . GLY A 1 109 ? -9.031 -4.98 -5.805 1 98.12 109 GLY A O 1
ATOM 864 N N . LYS A 1 110 ? -7.48 -3.898 -4.578 1 98.31 110 LYS A N 1
ATOM 865 C CA . LYS A 1 110 ? -6.809 -5.113 -4.129 1 98.31 110 LYS A CA 1
ATOM 866 C C . LYS A 1 110 ? -6.996 -5.324 -2.629 1 98.31 110 LYS A C 1
ATOM 868 O O . LYS A 1 110 ? -6.484 -6.289 -2.061 1 98.31 110 LYS A O 1
ATOM 873 N N . SER A 1 111 ? -7.742 -4.453 -1.986 1 97 111 SER A N 1
ATOM 874 C CA . SER A 1 111 ? -7.688 -4.355 -0.531 1 97 111 SER A CA 1
ATOM 875 C C . SER A 1 111 ? -8.992 -4.828 0.104 1 97 111 SER A C 1
ATOM 877 O O . SER A 1 111 ? -9.125 -4.82 1.329 1 97 111 SER A O 1
ATOM 879 N N . PHE A 1 112 ? -9.984 -5.234 -0.633 1 98.19 112 PHE A N 1
ATOM 880 C CA . PHE A 1 112 ? -11.25 -5.637 -0.027 1 98.19 112 PHE A CA 1
ATOM 881 C C . PHE A 1 112 ? -11.062 -6.875 0.839 1 98.19 112 PHE A C 1
ATOM 883 O O . PHE A 1 112 ? -10.117 -7.648 0.633 1 98.19 112 PHE A O 1
ATOM 890 N N . ASP A 1 113 ? -11.953 -7.012 1.845 1 97.38 113 ASP A N 1
ATOM 891 C CA . ASP A 1 113 ? -11.914 -8.211 2.676 1 97.38 113 ASP A CA 1
ATOM 892 C C . ASP A 1 113 ? -11.898 -9.469 1.818 1 97.38 113 ASP A C 1
ATOM 894 O O . ASP A 1 113 ? -12.625 -9.562 0.823 1 97.38 113 ASP A O 1
ATOM 898 N N . THR A 1 114 ? -11.031 -10.438 2.158 1 98.19 114 THR A N 1
ATOM 899 C CA . THR A 1 114 ? -10.93 -11.781 1.6 1 98.19 114 THR A CA 1
ATOM 900 C C . THR A 1 114 ? -10.195 -11.75 0.259 1 98.19 114 THR A C 1
ATOM 902 O O . THR A 1 114 ? -10.164 -12.758 -0.457 1 98.19 114 THR A O 1
ATOM 905 N N . PHE A 1 115 ? -9.602 -10.609 -0.129 1 98.81 115 PHE A N 1
ATOM 906 C CA . PHE A 1 115 ? -8.977 -10.469 -1.438 1 98.81 115 PHE A CA 1
ATOM 907 C C . PHE A 1 115 ? -7.551 -11.016 -1.417 1 98.81 115 PHE A C 1
ATOM 909 O O . PHE A 1 115 ? -6.812 -10.867 -2.393 1 98.81 115 PHE A O 1
ATOM 916 N N . THR A 1 116 ? -7.137 -11.656 -0.324 1 98.25 116 THR A N 1
ATOM 917 C CA . THR A 1 116 ? -5.82 -12.281 -0.269 1 98.25 116 THR A CA 1
ATOM 918 C C . THR A 1 116 ? -5.91 -13.688 0.327 1 98.25 116 THR A C 1
ATOM 920 O O . THR A 1 116 ? -5.398 -13.93 1.423 1 98.25 116 THR A O 1
ATOM 923 N N . PRO A 1 117 ? -6.555 -14.578 -0.365 1 98.31 117 PRO A N 1
ATOM 924 C CA . PRO A 1 117 ? -6.395 -15.969 0.05 1 98.31 117 PRO A CA 1
ATOM 925 C C . PRO A 1 117 ? -4.934 -16.406 0.111 1 98.31 117 PRO A C 1
ATOM 927 O O . PRO A 1 117 ? -4.168 -16.141 -0.819 1 98.31 117 PRO A O 1
ATOM 930 N N . LEU A 1 118 ? -4.59 -17 1.157 1 97.25 118 LEU A N 1
ATOM 931 C CA . LEU A 1 118 ? -3.197 -17.312 1.444 1 97.25 118 LEU A CA 1
ATOM 932 C C . LEU A 1 118 ? -3.072 -18.719 2.049 1 97.25 118 LEU A C 1
ATOM 934 O O . LEU A 1 118 ? -3.869 -19.094 2.912 1 97.25 118 LEU A O 1
ATOM 938 N N . GLY A 1 119 ? -2.102 -19.438 1.657 1 94.31 119 GLY A N 1
ATOM 939 C CA . GLY A 1 119 ? -1.859 -20.781 2.191 1 94.31 119 GLY A CA 1
ATOM 940 C C . GLY A 1 119 ? -1.6 -21.812 1.114 1 94.31 119 GLY A C 1
ATOM 941 O O . GLY A 1 119 ? -1.033 -21.5 0.065 1 94.31 119 GLY A O 1
ATOM 942 N N . PRO A 1 120 ? -1.813 -23.078 1.327 1 93.38 120 PRO A N 1
ATOM 943 C CA . PRO A 1 120 ? -2.35 -23.734 2.523 1 93.38 120 PRO A CA 1
ATOM 944 C C . PRO A 1 120 ? -1.279 -24 3.576 1 93.38 120 PRO A C 1
ATOM 946 O O . PRO A 1 120 ? -1.603 -24.328 4.723 1 93.38 120 PRO A O 1
ATOM 949 N N . CYS A 1 121 ? -0.042 -23.938 3.113 1 92.25 121 CYS A N 1
ATOM 950 C CA . CYS A 1 121 ? 1.089 -24.203 3.994 1 92.25 121 CYS A CA 1
ATOM 951 C C . CYS A 1 121 ? 2.316 -23.406 3.564 1 92.25 121 CYS A C 1
ATOM 953 O O . CYS A 1 121 ? 2.279 -22.703 2.561 1 92.25 121 CYS A O 1
ATOM 955 N N . ILE A 1 122 ? 3.248 -23.453 4.371 1 93.25 122 ILE A N 1
ATOM 956 C CA . ILE A 1 122 ? 4.531 -22.844 4.031 1 93.25 122 ILE A CA 1
ATOM 957 C C . ILE A 1 122 ? 5.562 -23.938 3.764 1 93.25 122 ILE A C 1
ATOM 959 O O . ILE A 1 122 ? 5.859 -24.75 4.645 1 93.25 122 ILE A O 1
ATOM 963 N N . LEU A 1 123 ? 6.012 -24 2.539 1 93.38 123 LEU A N 1
ATOM 964 C CA . LEU A 1 123 ? 7.156 -24.844 2.217 1 93.38 123 LEU A CA 1
ATOM 965 C C . LEU A 1 123 ? 8.461 -24.203 2.674 1 93.38 123 LEU A C 1
ATOM 967 O O . LEU A 1 123 ? 8.867 -23.172 2.123 1 93.38 123 LEU A O 1
ATOM 971 N N . VAL A 1 124 ? 9.094 -24.781 3.58 1 92.81 124 VAL A N 1
ATOM 972 C CA . VAL A 1 124 ? 10.273 -24.188 4.195 1 92.81 124 VAL A CA 1
ATOM 973 C C . VAL A 1 124 ? 11.43 -24.188 3.193 1 92.81 124 VAL A C 1
ATOM 975 O O . VAL A 1 124 ? 11.648 -25.156 2.48 1 92.81 124 VAL A O 1
ATOM 978 N N . ASN A 1 125 ? 12.062 -23.016 3.199 1 86.88 125 ASN A N 1
ATOM 979 C CA . ASN A 1 125 ? 13.258 -22.875 2.373 1 86.88 125 ASN A CA 1
ATOM 980 C C . ASN A 1 125 ? 14.461 -23.562 3.004 1 86.88 125 ASN A C 1
ATOM 982 O O . ASN A 1 125 ? 15.031 -23.062 3.973 1 86.88 125 ASN A O 1
ATOM 986 N N . ASN A 1 126 ? 14.758 -24.672 2.615 1 80.88 126 ASN A N 1
ATOM 987 C CA . ASN A 1 126 ? 15.906 -25.406 3.148 1 80.88 126 ASN A CA 1
ATOM 988 C C . ASN A 1 126 ? 17.109 -25.328 2.207 1 80.88 126 ASN A C 1
ATOM 990 O O . ASN A 1 126 ? 17.188 -26.094 1.243 1 80.88 126 ASN A O 1
ATOM 994 N N . GLN A 1 127 ? 17.875 -24.453 2.516 1 68.56 127 GLN A N 1
ATOM 995 C CA . GLN A 1 127 ? 19.031 -24.234 1.651 1 68.56 127 GLN A CA 1
ATOM 996 C C . GLN A 1 127 ? 20.094 -25.312 1.867 1 68.56 127 GLN A C 1
ATOM 998 O O . GLN A 1 127 ? 21 -25.469 1.058 1 68.56 127 GLN A O 1
ATOM 1003 N N . THR A 1 128 ? 19.891 -25.969 2.895 1 63.38 128 THR A N 1
ATOM 1004 C CA . THR A 1 128 ? 20.922 -26.938 3.238 1 63.38 128 THR A CA 1
ATOM 1005 C C . THR A 1 128 ? 20.656 -28.281 2.564 1 63.38 128 THR A C 1
ATOM 1007 O O . THR A 1 128 ? 21.531 -29.141 2.512 1 63.38 128 THR A O 1
ATOM 1010 N N . VAL A 1 129 ? 19.531 -28.422 2.113 1 60.16 129 VAL A N 1
ATOM 1011 C CA . VAL A 1 129 ? 19.234 -29.734 1.538 1 60.16 129 VAL A CA 1
ATOM 1012 C C . VAL A 1 129 ? 19.641 -29.766 0.066 1 60.16 129 VAL A C 1
ATOM 1014 O O . VAL A 1 129 ? 19.438 -28.781 -0.651 1 60.16 129 VAL A O 1
ATOM 1017 N N . THR A 1 130 ? 20.375 -30.766 -0.366 1 52.03 130 THR A N 1
ATOM 1018 C CA . THR A 1 130 ? 20.891 -30.984 -1.71 1 52.03 130 THR A CA 1
ATOM 1019 C C . THR A 1 130 ? 19.781 -30.812 -2.752 1 52.03 130 THR A C 1
ATOM 1021 O O . THR A 1 130 ? 20.062 -30.406 -3.885 1 52.03 130 THR A O 1
ATOM 1024 N N . THR A 1 131 ? 18.625 -31.094 -2.422 1 60.66 131 THR A N 1
ATOM 1025 C CA . THR A 1 131 ? 17.516 -31 -3.365 1 60.66 131 THR A CA 1
ATOM 1026 C C . THR A 1 131 ? 16.672 -29.766 -3.072 1 60.66 131 THR A C 1
ATOM 1028 O O . THR A 1 131 ? 15.438 -29.828 -3.082 1 60.66 131 THR A O 1
ATOM 1031 N N . ALA A 1 132 ? 17.422 -28.656 -3.008 1 68.5 132 ALA A N 1
ATOM 1032 C CA . ALA A 1 132 ? 16.719 -27.438 -2.621 1 68.5 132 ALA A CA 1
ATOM 1033 C C . ALA A 1 132 ? 15.758 -26.984 -3.719 1 68.5 132 ALA A C 1
ATOM 1035 O O . ALA A 1 132 ? 16.094 -27.031 -4.902 1 68.5 132 ALA A O 1
ATOM 1036 N N . LEU A 1 133 ? 14.586 -26.844 -3.438 1 85.25 133 LEU A N 1
ATOM 1037 C CA . LEU A 1 133 ? 13.547 -26.266 -4.277 1 85.25 133 LEU A CA 1
ATOM 1038 C C . LEU A 1 133 ? 14.023 -24.953 -4.906 1 85.25 133 LEU A C 1
ATOM 1040 O O . LEU A 1 133 ? 14.648 -24.141 -4.238 1 85.25 133 LEU A O 1
ATOM 1044 N N . ASP A 1 134 ? 13.977 -24.953 -6.309 1 93.75 134 ASP A N 1
ATOM 1045 C CA . ASP A 1 134 ? 14.219 -23.672 -6.973 1 93.75 134 ASP A CA 1
ATOM 1046 C C . ASP A 1 134 ? 12.93 -22.875 -7.113 1 93.75 134 ASP A C 1
ATOM 1048 O O . ASP A 1 134 ? 12.102 -23.172 -7.977 1 93.75 134 ASP A O 1
ATOM 1052 N N . PRO A 1 135 ? 12.75 -21.891 -6.34 1 96.69 135 PRO A N 1
ATOM 1053 C CA . PRO A 1 135 ? 11.508 -21.109 -6.398 1 96.69 135 PRO A CA 1
ATOM 1054 C C . PRO A 1 135 ? 11.32 -20.391 -7.727 1 96.69 135 PRO A C 1
ATOM 1056 O O . PRO A 1 135 ? 10.234 -19.875 -8.008 1 96.69 135 PRO A O 1
ATOM 1059 N N . ASN A 1 136 ? 12.312 -20.344 -8.523 1 97.81 136 ASN A N 1
ATOM 1060 C CA . ASN A 1 136 ? 12.258 -19.641 -9.805 1 97.81 136 ASN A CA 1
ATOM 1061 C C . ASN A 1 136 ? 11.938 -20.609 -10.945 1 97.81 136 ASN A C 1
ATOM 1063 O O . ASN A 1 136 ? 12.086 -20.266 -12.117 1 97.81 136 ASN A O 1
ATOM 1067 N N . ASN A 1 137 ? 11.57 -21.75 -10.625 1 97.62 137 ASN A N 1
ATOM 1068 C CA . ASN A 1 137 ? 11.18 -22.766 -11.602 1 97.62 137 ASN A CA 1
ATOM 1069 C C . ASN A 1 137 ? 10.102 -23.703 -11.047 1 97.62 137 ASN A C 1
ATOM 1071 O O . ASN A 1 137 ? 10.289 -24.906 -11.008 1 97.62 137 ASN A O 1
ATOM 1075 N N . LEU A 1 138 ? 9.031 -23.188 -10.656 1 98 138 LEU A N 1
ATOM 1076 C CA . LEU A 1 138 ? 7.859 -23.891 -10.148 1 98 138 LEU A CA 1
ATOM 1077 C C . LEU A 1 138 ? 6.648 -23.641 -11.039 1 98 138 LEU A C 1
ATOM 1079 O O . LEU A 1 138 ? 6.422 -22.531 -11.5 1 98 138 LEU A O 1
ATOM 1083 N N . LYS A 1 139 ? 5.898 -24.625 -11.273 1 98.56 139 LYS A N 1
ATOM 1084 C CA . LYS A 1 139 ? 4.637 -24.469 -11.984 1 98.56 139 LYS A CA 1
ATOM 1085 C C . LYS A 1 139 ? 3.584 -23.812 -11.102 1 98.56 139 LYS A C 1
ATOM 1087 O O . LYS A 1 139 ? 3.549 -24.031 -9.891 1 98.56 139 LYS A O 1
ATOM 1092 N N . LEU A 1 140 ? 2.738 -23 -11.648 1 98.5 140 LEU A N 1
ATOM 1093 C CA . LEU A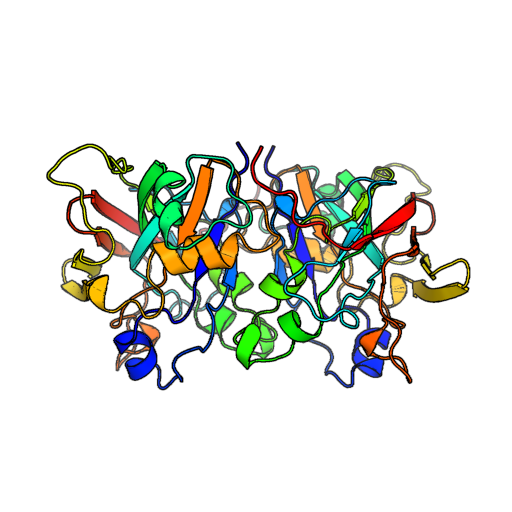 1 140 ? 1.584 -22.422 -10.961 1 98.5 140 LEU A CA 1
ATOM 1094 C C . LEU A 1 140 ? 0.333 -22.516 -11.836 1 98.5 140 LEU A C 1
ATOM 1096 O O . LEU A 1 140 ? 0.424 -22.516 -13.062 1 98.5 140 LEU A O 1
ATOM 1100 N N . TRP A 1 141 ? -0.817 -22.641 -11.188 1 98.88 141 TRP A N 1
ATOM 1101 C CA . TRP A 1 141 ? -2.049 -22.844 -11.945 1 98.88 141 TRP A CA 1
ATOM 1102 C C . TRP A 1 141 ? -3.248 -22.281 -11.188 1 98.88 141 TRP A C 1
ATOM 1104 O O . TRP A 1 141 ? -3.18 -22.078 -9.969 1 98.88 141 TRP A O 1
ATOM 1114 N N . THR A 1 142 ? -4.305 -21.984 -11.891 1 98.88 142 THR A N 1
ATOM 1115 C CA . THR A 1 142 ? -5.617 -21.641 -11.367 1 98.88 142 THR A CA 1
ATOM 1116 C C . THR A 1 142 ? -6.711 -22.453 -12.055 1 98.88 142 THR A C 1
ATOM 1118 O O . THR A 1 142 ? -6.699 -22.609 -13.281 1 98.88 142 THR A O 1
ATOM 1121 N N . PHE A 1 143 ? -7.539 -23.016 -11.32 1 98.81 143 PHE A N 1
ATOM 1122 C CA . PHE A 1 143 ? -8.773 -23.625 -11.812 1 98.81 143 PHE A CA 1
ATOM 1123 C C . PHE A 1 143 ? -9.984 -22.828 -11.352 1 98.81 143 PHE A C 1
ATOM 1125 O O . PHE A 1 143 ? -10.086 -22.453 -10.18 1 98.81 143 PHE A O 1
ATOM 1132 N N . LEU A 1 144 ? -10.844 -22.516 -12.242 1 98.69 144 LEU A N 1
ATOM 1133 C CA . LEU A 1 144 ? -12.156 -21.953 -11.961 1 98.69 144 LEU A CA 1
ATOM 1134 C C . LEU A 1 144 ? -13.258 -22.938 -12.305 1 98.69 144 LEU A C 1
ATOM 1136 O O . LEU A 1 144 ? -13.445 -23.281 -13.469 1 98.69 144 LEU A O 1
ATOM 1140 N N . ASN A 1 145 ? -13.984 -23.422 -11.273 1 98.12 145 ASN A N 1
ATOM 1141 C CA . ASN A 1 145 ? -14.984 -24.469 -11.461 1 98.12 145 ASN A CA 1
ATOM 1142 C C . ASN A 1 145 ? -14.414 -25.656 -12.25 1 98.12 145 ASN A C 1
ATOM 1144 O O . ASN A 1 145 ? -15.016 -26.094 -13.234 1 98.12 145 ASN A O 1
ATOM 1148 N N . ASP A 1 146 ? -13.227 -26.031 -12.023 1 96 146 ASP A N 1
ATOM 1149 C CA . ASP A 1 146 ? -12.539 -27.219 -12.508 1 96 146 ASP A CA 1
ATOM 1150 C C . ASP A 1 146 ? -12 -27 -13.922 1 96 146 ASP A C 1
ATOM 1152 O O . ASP A 1 146 ? -11.539 -27.953 -14.57 1 96 146 ASP A O 1
ATOM 1156 N N . VAL A 1 147 ? -12.078 -25.844 -14.43 1 98.12 147 VAL A N 1
ATOM 1157 C CA . VAL A 1 147 ? -11.461 -25.484 -15.703 1 98.12 147 VAL A CA 1
ATOM 1158 C C . VAL A 1 147 ? -10.156 -24.734 -15.461 1 98.12 147 VAL A C 1
ATOM 1160 O O . VAL A 1 147 ? -10.148 -23.719 -14.758 1 98.12 147 VAL A O 1
ATOM 1163 N N . LYS A 1 148 ? -9.133 -25.219 -16.031 1 98.56 148 LYS A N 1
ATOM 1164 C CA . LYS A 1 148 ? -7.844 -24.531 -15.883 1 98.56 148 LYS A CA 1
ATOM 1165 C C . LYS A 1 148 ? -7.832 -23.203 -16.625 1 98.56 148 LYS A C 1
ATOM 1167 O O . LYS A 1 148 ? -8.016 -23.172 -17.844 1 98.56 148 LYS A O 1
ATOM 1172 N N . VAL A 1 149 ? -7.57 -22.125 -15.898 1 98.62 149 VAL A N 1
ATOM 1173 C CA . VAL A 1 149 ? -7.672 -20.812 -16.531 1 98.62 149 VAL A CA 1
ATOM 1174 C C . VAL A 1 149 ? -6.32 -20.109 -16.484 1 98.62 149 VAL A C 1
ATOM 1176 O O . VAL A 1 149 ? -6.086 -19.156 -17.219 1 98.62 149 VAL A O 1
ATOM 1179 N N . GLN A 1 150 ? -5.426 -20.484 -15.617 1 98.69 150 GLN A N 1
ATOM 1180 C CA . GLN A 1 150 ? -4.027 -20.078 -15.633 1 98.69 150 GLN A CA 1
ATOM 1181 C C . GLN A 1 150 ? -3.094 -21.281 -15.562 1 98.69 150 GLN A C 1
ATOM 1183 O O . GLN A 1 150 ? -3.375 -22.25 -14.852 1 98.69 150 GLN A O 1
ATOM 1188 N N . SER A 1 151 ? -2.109 -21.281 -16.266 1 98.62 151 SER A N 1
ATOM 1189 C CA . SER A 1 151 ? -1.048 -22.281 -16.312 1 98.62 151 SER A CA 1
ATOM 1190 C C . SER A 1 151 ? 0.277 -21.672 -16.75 1 98.62 151 SER A C 1
ATOM 1192 O O . SER A 1 151 ? 0.393 -21.172 -17.859 1 98.62 151 SER A O 1
ATOM 1194 N N . SER A 1 152 ? 1.241 -21.641 -15.883 1 98.56 152 SER A N 1
ATOM 1195 C CA . SER A 1 152 ? 2.525 -21 -16.156 1 98.56 152 SER A CA 1
ATOM 1196 C C . SER A 1 152 ? 3.611 -21.531 -15.219 1 98.56 152 SER A C 1
ATOM 1198 O O . SER A 1 152 ? 3.498 -22.641 -14.695 1 98.56 152 SER A O 1
ATOM 1200 N N . SER A 1 153 ? 4.715 -20.875 -15.164 1 98.75 153 SER A N 1
ATOM 1201 C CA . SER A 1 153 ? 5.855 -21.203 -14.312 1 98.75 153 SER A CA 1
ATOM 1202 C C . SER A 1 153 ? 6.547 -19.953 -13.797 1 98.75 153 SER A C 1
ATOM 1204 O O . SER A 1 153 ? 6.555 -18.922 -14.469 1 98.75 153 SER A O 1
ATOM 1206 N N . THR A 1 154 ? 7.156 -20.094 -12.633 1 98.62 154 THR A N 1
ATOM 1207 C CA . THR A 1 154 ? 7.887 -18.969 -12.062 1 98.62 154 THR A CA 1
ATOM 1208 C C . THR A 1 154 ? 9.141 -18.672 -12.883 1 98.62 154 THR A C 1
ATOM 1210 O O . THR A 1 154 ? 9.781 -17.641 -12.688 1 98.62 154 THR A O 1
ATOM 1213 N N . ASN A 1 155 ? 9.484 -19.484 -13.812 1 98.5 155 ASN A N 1
ATOM 1214 C CA . ASN A 1 155 ? 10.602 -19.172 -14.695 1 98.5 155 ASN A CA 1
ATOM 1215 C C . ASN A 1 155 ? 10.258 -18.031 -15.648 1 98.5 155 ASN A C 1
ATOM 1217 O O . ASN A 1 155 ? 11.141 -17.5 -16.328 1 98.5 155 ASN A O 1
ATOM 1221 N N . ASP A 1 156 ? 9.008 -17.625 -15.68 1 98.56 156 ASP A N 1
ATOM 1222 C CA . ASP A 1 156 ? 8.578 -16.5 -16.5 1 98.56 156 ASP A CA 1
ATOM 1223 C C . ASP A 1 156 ? 8.695 -15.188 -15.727 1 98.56 156 ASP A C 1
ATOM 1225 O O . ASP A 1 156 ? 8.375 -14.117 -16.25 1 98.56 156 ASP A O 1
ATOM 1229 N N . LEU A 1 157 ? 9.102 -15.203 -14.453 1 98.69 157 LEU A N 1
ATOM 1230 C CA . LEU A 1 157 ? 9.281 -13.992 -13.656 1 98.69 157 LEU A CA 1
ATOM 1231 C C . LEU A 1 157 ? 10.266 -13.039 -14.328 1 98.69 157 LEU A C 1
ATOM 1233 O O . LEU A 1 157 ? 11.336 -13.469 -14.789 1 98.69 157 LEU A O 1
ATOM 1237 N N . ILE A 1 158 ? 9.961 -11.852 -14.391 1 98.56 158 ILE A N 1
ATOM 1238 C CA . ILE A 1 158 ? 10.859 -10.805 -14.875 1 98.56 158 ILE A CA 1
ATOM 1239 C C . ILE A 1 158 ? 11.938 -10.531 -13.836 1 98.56 158 ILE A C 1
ATOM 1241 O O . ILE A 1 158 ? 13.125 -10.492 -14.156 1 98.56 158 ILE A O 1
ATOM 1245 N N . PHE A 1 159 ? 11.523 -10.266 -12.602 1 98.75 159 PHE A N 1
ATOM 1246 C CA . PHE A 1 159 ? 12.383 -10.18 -11.422 1 98.75 159 PHE A CA 1
ATOM 1247 C C . PHE A 1 159 ? 12.203 -11.406 -10.539 1 98.75 159 PHE A C 1
ATOM 1249 O O . PHE A 1 159 ? 11.109 -11.656 -10.023 1 98.75 159 PHE A O 1
ATOM 1256 N N . ASN A 1 160 ? 13.242 -12.148 -10.383 1 98.56 160 ASN A N 1
ATOM 1257 C CA . ASN A 1 160 ? 13.133 -13.398 -9.648 1 98.56 160 ASN A CA 1
ATOM 1258 C C . ASN A 1 160 ? 13.109 -13.172 -8.141 1 98.56 160 ASN A C 1
ATOM 1260 O O . ASN A 1 160 ? 13.133 -12.031 -7.684 1 98.56 160 ASN A O 1
ATOM 1264 N N . VAL A 1 161 ? 13.039 -14.227 -7.41 1 98.5 161 VAL A N 1
ATOM 1265 C CA . VAL A 1 161 ? 12.836 -14.188 -5.969 1 98.5 161 VAL A CA 1
ATOM 1266 C C . VAL A 1 161 ? 13.961 -13.406 -5.305 1 98.5 161 VAL A C 1
ATOM 1268 O O . VAL A 1 161 ? 13.719 -12.516 -4.492 1 98.5 161 VAL A O 1
ATOM 1271 N N . GLN A 1 162 ? 15.219 -13.695 -5.672 1 98.38 162 GLN A N 1
ATOM 1272 C CA . GLN A 1 162 ? 16.375 -13.031 -5.082 1 98.38 162 GLN A CA 1
ATOM 1273 C C . GLN A 1 162 ? 16.359 -11.531 -5.379 1 98.38 162 GLN A C 1
ATOM 1275 O O . GLN A 1 162 ? 16.641 -10.719 -4.496 1 98.38 162 GLN A O 1
ATOM 1280 N N . SER A 1 163 ? 16.016 -11.227 -6.625 1 98.69 163 SER A N 1
ATOM 1281 C CA . SER A 1 163 ? 15.969 -9.828 -7.047 1 98.69 163 SER A CA 1
ATOM 1282 C C . SER A 1 163 ? 14.914 -9.055 -6.273 1 98.69 163 SER A C 1
ATOM 1284 O O . SER A 1 163 ? 15.133 -7.898 -5.891 1 98.69 163 SER A O 1
ATOM 1286 N N . LEU A 1 164 ? 13.781 -9.664 -6.047 1 98.88 164 LEU A N 1
ATOM 1287 C CA . LEU A 1 164 ? 12.688 -9 -5.348 1 98.88 164 LEU A CA 1
ATOM 1288 C C . LEU A 1 164 ? 13.055 -8.719 -3.896 1 98.88 164 LEU A C 1
ATOM 1290 O O . LEU A 1 164 ? 12.836 -7.613 -3.396 1 98.88 164 LEU A O 1
ATOM 1294 N N . VAL A 1 165 ? 13.617 -9.719 -3.23 1 98.75 165 VAL A N 1
ATOM 1295 C CA . VAL A 1 165 ? 14.008 -9.555 -1.833 1 98.75 165 VAL A CA 1
ATOM 1296 C C . VAL A 1 165 ? 15.078 -8.477 -1.717 1 98.75 165 VAL A C 1
ATOM 1298 O O . VAL A 1 165 ? 14.984 -7.59 -0.865 1 98.75 165 VAL A O 1
ATOM 1301 N N . SER A 1 166 ? 16.047 -8.578 -2.598 1 98.75 166 SER A N 1
ATOM 1302 C CA . SER A 1 166 ? 17.125 -7.59 -2.602 1 98.75 166 SER A CA 1
ATOM 1303 C C . SER A 1 166 ? 16.578 -6.184 -2.846 1 98.75 166 SER A C 1
ATOM 1305 O O . SER A 1 166 ? 16.875 -5.262 -2.086 1 98.75 166 SER A O 1
ATOM 1307 N N . PHE A 1 167 ? 15.789 -6.043 -3.818 1 98.75 167 PHE A N 1
ATOM 1308 C CA . PHE A 1 167 ? 15.242 -4.746 -4.195 1 98.75 167 PHE A CA 1
ATOM 1309 C C . PHE A 1 167 ? 14.422 -4.156 -3.057 1 98.75 167 PHE A C 1
ATOM 1311 O O . PHE A 1 167 ? 14.633 -3.008 -2.66 1 98.75 167 PHE A O 1
ATOM 1318 N N . LEU A 1 168 ? 13.477 -4.918 -2.504 1 98.44 168 LEU A N 1
ATOM 1319 C CA . LEU A 1 168 ? 12.562 -4.422 -1.479 1 98.44 168 LEU A CA 1
ATOM 1320 C C . LEU A 1 168 ? 13.32 -4.102 -0.192 1 98.44 168 LEU A C 1
ATOM 1322 O O . LEU A 1 168 ? 12.883 -3.252 0.59 1 98.44 168 LEU A O 1
ATOM 1326 N N . SER A 1 169 ? 14.461 -4.707 -0.009 1 98.12 169 SER A N 1
ATOM 1327 C CA . SER A 1 169 ? 15.211 -4.512 1.23 1 98.12 169 SER A CA 1
ATOM 1328 C C . SER A 1 169 ? 16.078 -3.262 1.162 1 98.12 169 SER A C 1
ATOM 1330 O O . SER A 1 169 ? 16.719 -2.891 2.148 1 98.12 169 SER A O 1
ATOM 1332 N N . GLN A 1 170 ? 16.156 -2.662 -0.03 1 97.75 170 GLN A N 1
ATOM 1333 C CA . GLN A 1 170 ? 16.953 -1.449 -0.156 1 97.75 170 GLN A CA 1
ATOM 1334 C C . GLN A 1 170 ? 16.391 -0.322 0.699 1 97.75 170 GLN A C 1
ATOM 1336 O O . GLN A 1 170 ? 15.289 0.174 0.431 1 97.75 170 GLN A O 1
ATOM 1341 N N . SER A 1 171 ? 17.109 0.029 1.792 1 97.5 171 SER A N 1
ATOM 1342 C CA . SER A 1 171 ? 16.75 1.079 2.74 1 97.5 171 SER A CA 1
ATOM 1343 C C . SER A 1 171 ? 15.352 0.853 3.312 1 97.5 171 SER A C 1
ATOM 1345 O O . SER A 1 171 ? 14.664 1.809 3.672 1 97.5 171 SER A O 1
ATOM 1347 N N . THR A 1 172 ? 14.898 -0.308 3.311 1 97.56 172 THR A N 1
ATOM 1348 C CA . THR A 1 172 ? 13.609 -0.745 3.848 1 97.56 172 THR A CA 1
ATOM 1349 C C . THR A 1 172 ? 13.766 -2.055 4.617 1 97.56 172 THR A C 1
ATOM 1351 O O . THR A 1 172 ? 14.203 -3.062 4.055 1 97.56 172 THR A O 1
ATOM 1354 N N . THR A 1 173 ? 13.406 -1.988 5.832 1 96.94 173 THR A N 1
ATOM 1355 C CA . THR A 1 173 ? 13.539 -3.176 6.668 1 96.94 173 THR A CA 1
ATOM 1356 C C . THR A 1 173 ? 12.375 -4.133 6.434 1 96.94 173 THR A C 1
ATOM 1358 O O . THR A 1 173 ? 11.211 -3.748 6.555 1 96.94 173 THR A O 1
ATOM 1361 N N . LEU A 1 174 ? 12.695 -5.316 6.047 1 97.31 174 LEU A N 1
ATOM 1362 C CA . LEU A 1 174 ? 11.719 -6.402 6 1 97.31 174 LEU A CA 1
ATOM 1363 C C . LEU A 1 174 ? 11.789 -7.246 7.266 1 97.31 174 LEU A C 1
ATOM 1365 O O . LEU A 1 174 ? 12.82 -7.852 7.559 1 97.31 174 LEU A O 1
ATOM 1369 N N . TYR A 1 175 ? 10.75 -7.281 7.992 1 96.31 175 TYR A N 1
ATOM 1370 C CA . TYR A 1 175 ? 10.703 -8.008 9.258 1 96.31 175 TYR A CA 1
ATOM 1371 C C . TYR A 1 175 ? 10.289 -9.461 9.031 1 96.31 175 TYR A C 1
ATOM 1373 O O . TYR A 1 175 ? 9.562 -9.766 8.086 1 96.31 175 TYR A O 1
ATOM 1381 N N . PRO A 1 176 ? 10.781 -10.32 9.93 1 96.44 176 PRO A N 1
ATOM 1382 C CA . PRO A 1 176 ? 10.258 -11.688 9.859 1 96.44 176 PRO A CA 1
ATOM 1383 C C . PRO A 1 176 ? 8.734 -11.742 9.891 1 96.44 176 PRO A C 1
ATOM 1385 O O . PRO A 1 176 ? 8.102 -11.016 10.656 1 96.44 176 PRO A O 1
ATOM 1388 N N . GLY A 1 177 ? 8.195 -12.562 8.961 1 95.06 177 GLY A N 1
ATOM 1389 C CA . GLY A 1 177 ? 6.746 -12.672 8.875 1 95.06 177 GLY A CA 1
ATOM 1390 C C . GLY A 1 177 ? 6.156 -11.859 7.734 1 95.06 177 GLY A C 1
ATOM 1391 O O . GLY A 1 177 ? 5.023 -12.109 7.316 1 95.06 177 GLY A O 1
ATOM 1392 N N . ALA A 1 178 ? 6.938 -10.852 7.25 1 96.19 178 ALA A N 1
ATOM 1393 C CA . ALA A 1 178 ? 6.48 -10.148 6.055 1 96.19 178 ALA A CA 1
ATOM 1394 C C . ALA A 1 178 ? 6.406 -11.094 4.859 1 96.19 178 ALA A C 1
ATOM 1396 O O . ALA A 1 178 ? 7.176 -12.055 4.77 1 96.19 178 ALA A O 1
ATOM 1397 N N . ILE A 1 179 ? 5.434 -10.789 3.98 1 97.56 179 ILE A N 1
ATOM 1398 C CA . ILE A 1 179 ? 5.34 -11.641 2.795 1 97.56 179 ILE A CA 1
ATOM 1399 C C . ILE A 1 179 ? 5.422 -10.773 1.538 1 97.56 179 ILE A C 1
ATOM 1401 O O . ILE A 1 179 ? 5.117 -9.578 1.577 1 97.56 179 ILE A O 1
ATOM 1405 N N . ILE A 1 180 ? 5.871 -11.352 0.477 1 98.62 180 ILE A N 1
ATOM 1406 C CA . ILE A 1 180 ? 5.977 -10.719 -0.834 1 98.62 180 ILE A CA 1
ATOM 1407 C C . ILE A 1 180 ? 5.254 -11.57 -1.877 1 98.62 180 ILE A C 1
ATOM 1409 O O . ILE A 1 180 ? 5.68 -12.688 -2.18 1 98.62 180 ILE A O 1
ATOM 1413 N N . LEU A 1 181 ? 4.086 -11.07 -2.32 1 98.81 181 LEU A N 1
ATOM 1414 C CA . LEU A 1 181 ? 3.449 -11.68 -3.484 1 98.81 181 LEU A CA 1
ATOM 1415 C C . LEU A 1 181 ? 4.199 -11.32 -4.762 1 98.81 181 LEU A C 1
ATOM 1417 O O . LEU A 1 181 ? 4.43 -10.141 -5.043 1 98.81 181 LEU A O 1
ATOM 1421 N N . THR A 1 182 ? 4.508 -12.273 -5.621 1 98.88 182 THR A N 1
ATOM 1422 C CA . THR A 1 182 ? 5.547 -12.07 -6.625 1 98.88 182 THR A CA 1
ATOM 1423 C C . THR A 1 182 ? 4.934 -11.727 -7.977 1 98.88 182 THR A C 1
ATOM 1425 O O . THR A 1 182 ? 5.645 -11.625 -8.977 1 98.88 182 THR A O 1
ATOM 1428 N N . GLY A 1 183 ? 3.635 -11.562 -8.031 1 98.56 183 GLY A N 1
ATOM 1429 C CA . GLY A 1 183 ? 2.969 -11.305 -9.297 1 98.56 183 GLY A CA 1
ATOM 1430 C C . GLY A 1 183 ? 2.189 -12.492 -9.82 1 98.56 183 GLY A C 1
ATOM 1431 O O . GLY A 1 183 ? 2.311 -13.602 -9.297 1 98.56 183 GLY A O 1
ATOM 1432 N N . THR A 1 184 ? 1.412 -12.281 -10.852 1 98.75 184 THR A N 1
ATOM 1433 C CA . THR A 1 184 ? 0.572 -13.32 -11.43 1 98.75 184 THR A CA 1
ATOM 1434 C C . THR A 1 184 ? 0.93 -13.555 -12.898 1 98.75 184 THR A C 1
ATOM 1436 O O . THR A 1 184 ? 1.352 -12.625 -13.594 1 98.75 184 THR A O 1
ATOM 1439 N N . PRO A 1 185 ? 0.797 -14.766 -13.359 1 98.62 185 PRO A N 1
ATOM 1440 C CA . PRO A 1 185 ? 1.051 -15.07 -14.766 1 98.62 185 PRO A CA 1
ATOM 1441 C C . PRO A 1 185 ? -0.132 -14.719 -15.672 1 98.62 185 PRO A C 1
ATOM 1443 O O . PRO A 1 185 ? -1.138 -14.188 -15.195 1 98.62 185 PRO A O 1
ATOM 1446 N N . GLN A 1 186 ? 0.057 -14.945 -16.922 1 98.19 186 GLN A N 1
ATOM 1447 C CA . GLN A 1 186 ? -1.016 -14.734 -17.891 1 98.19 186 GLN A CA 1
ATOM 1448 C C . GLN A 1 186 ? -2.223 -15.617 -17.578 1 98.19 186 GLN A C 1
ATOM 1450 O O . GLN A 1 186 ? -2.109 -16.594 -16.828 1 98.19 186 GLN A O 1
ATOM 1455 N N . GLY A 1 187 ? -3.391 -15.258 -18.141 1 98.19 187 GLY A N 1
ATOM 1456 C CA . GLY A 1 187 ? -4.605 -16.047 -18 1 98.19 187 GLY A CA 1
ATOM 1457 C C . GLY A 1 187 ? -5.602 -15.438 -17.031 1 98.19 187 GLY A C 1
ATOM 1458 O O . GLY A 1 187 ? -6.59 -16.078 -16.672 1 98.19 187 GLY A O 1
ATOM 1459 N N . VAL A 1 188 ? -5.367 -14.266 -16.594 1 98.06 188 VAL A N 1
ATOM 1460 C CA . VAL A 1 188 ? -6.305 -13.594 -15.695 1 98.06 188 VAL A CA 1
ATOM 1461 C C . VAL A 1 188 ? -7.617 -13.32 -16.422 1 98.06 188 VAL A C 1
ATOM 1463 O O . VAL A 1 188 ? -7.656 -13.32 -17.656 1 98.06 188 VAL A O 1
ATOM 1466 N N . GLY A 1 189 ? -8.625 -13.055 -15.688 1 97.44 189 GLY A N 1
ATOM 1467 C CA . GLY A 1 189 ? -9.969 -12.945 -16.234 1 97.44 189 GLY A CA 1
ATOM 1468 C C . GLY A 1 189 ? -10.141 -11.75 -17.156 1 97.44 189 GLY A C 1
ATOM 1469 O O . GLY A 1 189 ? -10.766 -11.859 -18.219 1 97.44 189 GLY A O 1
ATOM 1470 N N . PHE A 1 190 ? -9.672 -10.625 -16.75 1 95.56 190 PHE A N 1
ATOM 1471 C CA . PHE A 1 190 ? -9.93 -9.398 -17.5 1 95.56 190 PHE A CA 1
ATOM 1472 C C . PHE A 1 190 ? -9.258 -9.43 -18.859 1 95.56 190 PHE A C 1
ATOM 1474 O O . PHE A 1 190 ? -9.656 -8.711 -19.781 1 95.56 190 PHE A O 1
ATOM 1481 N N . ALA A 1 191 ? -8.227 -10.266 -19.047 1 94.94 191 ALA A N 1
ATOM 1482 C CA . ALA A 1 191 ? -7.473 -10.336 -20.297 1 94.94 191 ALA A CA 1
ATOM 1483 C C . ALA A 1 191 ? -8.133 -11.297 -21.281 1 94.94 191 ALA A C 1
ATOM 1485 O O . ALA A 1 191 ? -7.742 -11.359 -22.453 1 94.94 191 ALA A O 1
ATOM 1486 N N . ARG A 1 192 ? -9.102 -12.023 -20.859 1 94.94 192 ARG A N 1
ATOM 1487 C CA . ARG A 1 192 ? -9.805 -12.984 -21.703 1 94.94 192 ARG A CA 1
ATOM 1488 C C . ARG A 1 192 ? -10.883 -12.289 -22.531 1 94.94 192 ARG A C 1
ATOM 1490 O O . ARG A 1 192 ? -11.359 -11.211 -22.172 1 94.94 192 ARG A O 1
ATOM 1497 N N . LYS A 1 193 ? -11.258 -13.023 -23.594 1 94.12 193 LYS A N 1
ATOM 1498 C CA . LYS A 1 193 ? -12.344 -12.562 -24.453 1 94.12 193 LYS A CA 1
ATOM 1499 C C . LYS A 1 193 ? -13.391 -13.648 -24.656 1 94.12 193 LYS A C 1
ATOM 1501 O O . LYS A 1 193 ? -13.148 -14.633 -25.344 1 94.12 193 LYS A O 1
ATOM 1506 N N . PRO A 1 194 ? -14.578 -13.555 -24.219 1 95.44 194 PRO A N 1
ATOM 1507 C CA . PRO A 1 194 ? -14.977 -12.492 -23.297 1 95.44 194 PRO A CA 1
ATOM 1508 C C . PRO A 1 194 ? -14.297 -12.617 -21.922 1 95.44 194 PRO A C 1
ATOM 1510 O O . PRO A 1 194 ? -13.781 -13.68 -21.578 1 95.44 194 PRO A O 1
ATOM 1513 N N . PRO A 1 195 ? -14.312 -11.531 -21.109 1 96.06 195 PRO A N 1
ATOM 1514 C CA . PRO A 1 195 ? -13.734 -11.625 -19.766 1 96.06 195 PRO A CA 1
ATOM 1515 C C . PRO A 1 195 ? -14.406 -12.688 -18.891 1 96.06 195 PRO A C 1
ATOM 1517 O O . PRO A 1 195 ? -15.57 -13.016 -19.125 1 96.06 195 PRO A O 1
ATOM 1520 N N . LEU A 1 196 ? -13.664 -13.234 -17.969 1 97.5 196 LEU A N 1
ATOM 1521 C CA . LEU A 1 196 ? -14.117 -14.266 -17.047 1 97.5 196 LEU A CA 1
ATOM 1522 C C . LEU A 1 196 ? -13.836 -13.859 -15.602 1 97.5 196 LEU A C 1
ATOM 1524 O O . LEU A 1 196 ? -12.695 -13.969 -15.133 1 97.5 196 LEU A O 1
ATOM 1528 N N . PHE A 1 197 ? -14.867 -13.453 -14.914 1 98.19 197 PHE A N 1
ATOM 1529 C CA . PHE A 1 197 ? -14.703 -12.945 -13.555 1 98.19 197 PHE A CA 1
ATOM 1530 C C . PHE A 1 197 ? -15.352 -13.891 -12.547 1 98.19 197 PHE A C 1
ATOM 1532 O O . PHE A 1 197 ? -16.25 -14.648 -12.891 1 98.19 197 PHE A O 1
ATOM 1539 N N . LEU A 1 198 ? -14.836 -13.828 -11.32 1 98.38 198 LEU A N 1
ATOM 1540 C CA . LEU A 1 198 ? -15.398 -14.586 -10.211 1 98.38 198 LEU A CA 1
ATOM 1541 C C . LEU A 1 198 ? -16.797 -14.102 -9.875 1 98.38 198 LEU A C 1
ATOM 1543 O O . LEU A 1 198 ? -17.062 -12.891 -9.898 1 98.38 198 LEU A O 1
ATOM 1547 N N . LYS A 1 199 ? -17.688 -15.031 -9.57 1 97.31 199 LYS A N 1
ATOM 1548 C CA . LYS A 1 199 ? -19.047 -14.688 -9.18 1 97.31 199 LYS A CA 1
ATOM 1549 C C . LYS A 1 199 ? -19.562 -15.648 -8.109 1 97.31 199 LYS A C 1
ATOM 1551 O O . LYS A 1 199 ? -19.016 -16.734 -7.922 1 97.31 199 LYS A O 1
ATOM 1556 N N . HIS A 1 200 ? -20.609 -15.195 -7.5 1 97.31 200 HIS A N 1
ATOM 1557 C CA . HIS A 1 200 ? -21.266 -16.016 -6.492 1 97.31 200 HIS A CA 1
ATOM 1558 C C . HIS A 1 200 ? -21.516 -17.422 -7.012 1 97.31 200 HIS A C 1
ATOM 1560 O O . HIS A 1 200 ? -22.031 -17.609 -8.117 1 97.31 200 HIS A O 1
ATOM 1566 N N . GLY A 1 201 ? -21.125 -18.453 -6.203 1 97.94 201 GLY A N 1
ATOM 1567 C CA . GLY A 1 201 ? -21.344 -19.844 -6.57 1 97.94 201 GLY A CA 1
ATOM 1568 C C . GLY A 1 201 ? -20.125 -20.5 -7.191 1 97.94 201 GLY A C 1
ATOM 1569 O O . GLY A 1 201 ? -20.062 -21.719 -7.293 1 97.94 201 GLY A O 1
ATOM 1570 N N . ASP A 1 202 ? -19.172 -19.688 -7.648 1 98.5 202 ASP A N 1
ATOM 1571 C CA . ASP A 1 202 ? -17.938 -20.219 -8.219 1 98.5 202 ASP A CA 1
ATOM 1572 C C . ASP A 1 202 ? -17.062 -20.859 -7.145 1 98.5 202 ASP A C 1
ATOM 1574 O O . ASP A 1 202 ? -17.266 -20.609 -5.953 1 98.5 202 ASP A O 1
ATOM 1578 N N . THR A 1 203 ? -16.188 -21.672 -7.555 1 98.69 203 THR A N 1
ATOM 1579 C CA . THR A 1 203 ? -15.055 -22.141 -6.766 1 98.69 203 THR A CA 1
ATOM 1580 C C . THR A 1 203 ? -13.742 -21.922 -7.508 1 98.69 203 THR A C 1
ATOM 1582 O O . THR A 1 203 ? -13.617 -22.297 -8.68 1 98.69 203 THR A O 1
ATOM 1585 N N . VAL A 1 204 ? -12.805 -21.328 -6.801 1 98.69 204 VAL A N 1
ATOM 1586 C CA . VAL A 1 204 ? -11.516 -21.078 -7.422 1 98.69 204 VAL A CA 1
ATOM 1587 C C . VAL A 1 204 ? -10.422 -21.812 -6.652 1 98.69 204 VAL A C 1
ATOM 1589 O O . VAL A 1 204 ? -10.398 -21.797 -5.422 1 98.69 204 VAL A O 1
ATOM 1592 N N . LYS A 1 205 ? -9.57 -22.5 -7.379 1 98.56 205 LYS A N 1
ATOM 1593 C CA . LYS A 1 205 ? -8.422 -23.234 -6.848 1 98.56 205 LYS A CA 1
ATOM 1594 C C . LYS A 1 205 ? -7.117 -22.734 -7.465 1 98.56 205 LYS A C 1
ATOM 1596 O O . LY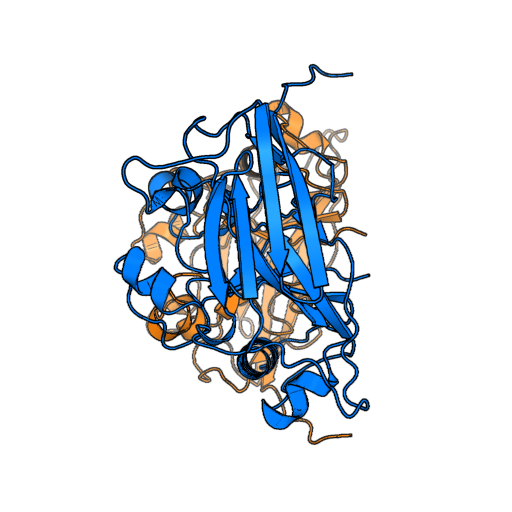S A 1 205 ? -6.961 -22.75 -8.688 1 98.56 205 LYS A O 1
ATOM 1601 N N . VAL A 1 206 ? -6.211 -22.297 -6.629 1 98.75 206 VAL A N 1
ATOM 1602 C CA . VAL A 1 206 ? -4.902 -21.859 -7.117 1 98.75 206 VAL A CA 1
ATOM 1603 C C . VAL A 1 206 ? -3.807 -22.703 -6.477 1 98.75 206 VAL A C 1
ATOM 1605 O O . VAL A 1 206 ? -3.936 -23.141 -5.328 1 98.75 206 VAL A O 1
ATOM 1608 N N . GLY A 1 207 ? -2.721 -22.938 -7.273 1 98.62 207 GLY A N 1
ATOM 1609 C CA . GLY A 1 207 ? -1.684 -23.812 -6.746 1 98.62 207 GLY A CA 1
ATOM 1610 C C . GLY A 1 207 ? -0.307 -23.5 -7.309 1 98.62 207 GLY A C 1
ATOM 1611 O O . GLY A 1 207 ? -0.185 -22.875 -8.359 1 98.62 207 GLY A O 1
ATOM 1612 N N . VAL A 1 208 ? 0.65 -23.828 -6.535 1 98.5 208 VAL A N 1
ATOM 1613 C CA . VAL A 1 208 ? 2.055 -23.781 -6.926 1 98.5 208 VAL A CA 1
ATOM 1614 C C . VAL A 1 208 ? 2.707 -25.141 -6.688 1 98.5 208 VAL A C 1
ATOM 1616 O O . VAL A 1 208 ? 2.467 -25.781 -5.66 1 98.5 208 VAL A O 1
ATOM 1619 N N . GLU A 1 209 ? 3.508 -25.547 -7.621 1 97.75 209 GLU A N 1
ATOM 1620 C CA . GLU A 1 209 ? 4.191 -26.828 -7.602 1 97.75 209 GLU A CA 1
ATOM 1621 C C . GLU A 1 209 ? 4.961 -27.031 -6.301 1 97.75 209 GLU A C 1
ATOM 1623 O O . GLU A 1 209 ? 5.672 -26.125 -5.852 1 97.75 209 GLU A O 1
ATOM 1628 N N . HIS A 1 210 ? 4.781 -28.188 -5.617 1 95.5 210 HIS A N 1
ATOM 1629 C CA . HIS A 1 210 ? 5.484 -28.672 -4.43 1 95.5 210 HIS A CA 1
ATOM 1630 C C . HIS A 1 210 ? 4.988 -27.953 -3.174 1 95.5 210 HIS A C 1
ATOM 1632 O O . HIS A 1 210 ? 5.367 -28.328 -2.059 1 95.5 210 HIS A O 1
ATOM 1638 N N . ILE A 1 211 ? 4.137 -26.984 -3.314 1 95.88 211 ILE A N 1
ATOM 1639 C CA . ILE A 1 211 ? 3.662 -26.25 -2.146 1 95.88 211 ILE A CA 1
ATOM 1640 C C . ILE A 1 211 ? 2.24 -26.688 -1.806 1 95.88 211 ILE A C 1
ATOM 1642 O O . ILE A 1 211 ? 1.974 -27.141 -0.691 1 95.88 211 ILE A O 1
ATOM 1646 N N . GLY A 1 212 ? 1.37 -26.562 -2.799 1 96.12 212 GLY A N 1
ATOM 1647 C CA . GLY A 1 212 ? -0.003 -26.984 -2.568 1 96.12 212 GLY A CA 1
ATOM 1648 C C . GLY A 1 212 ? -1.021 -26.109 -3.275 1 96.12 212 GLY A C 1
ATOM 1649 O O . GLY A 1 212 ? -0.664 -25.312 -4.145 1 96.12 212 GLY A O 1
ATOM 1650 N N . GLU A 1 213 ? -2.314 -26.375 -2.93 1 96.5 213 GLU A N 1
ATOM 1651 C CA . GLU A 1 213 ? -3.416 -25.641 -3.535 1 96.5 213 GLU A CA 1
ATOM 1652 C C . GLU A 1 213 ? -4.305 -25 -2.471 1 96.5 213 GLU A C 1
ATOM 1654 O O . GLU A 1 213 ? -4.488 -25.562 -1.39 1 96.5 213 GLU A O 1
ATOM 1659 N N . LEU A 1 214 ? -4.738 -23.828 -2.828 1 95.81 214 LEU A N 1
ATOM 1660 C CA . LEU A 1 214 ? -5.773 -23.109 -2.098 1 95.81 214 LEU A CA 1
ATOM 1661 C C . LEU A 1 214 ? -7.105 -23.172 -2.838 1 95.81 214 LEU A C 1
ATOM 1663 O O . LEU A 1 214 ? -7.152 -22.984 -4.059 1 95.81 214 LEU A O 1
ATOM 1667 N N . VAL A 1 215 ? -8.094 -23.531 -2.049 1 97.88 215 VAL A N 1
ATOM 1668 C CA . VAL A 1 215 ? -9.43 -23.562 -2.635 1 97.88 215 VAL A CA 1
ATOM 1669 C C . VAL A 1 215 ? -10.352 -22.609 -1.881 1 97.88 215 VAL A C 1
ATOM 1671 O O . VAL A 1 215 ? -10.43 -22.656 -0.65 1 97.88 215 VAL A O 1
ATOM 1674 N N . ASN A 1 216 ? -11.039 -21.766 -2.6 1 98.62 216 ASN A N 1
ATOM 1675 C CA . ASN A 1 216 ? -11.984 -20.844 -1.998 1 98.62 216 ASN A CA 1
ATOM 1676 C C . ASN A 1 216 ? -13.289 -20.781 -2.783 1 98.62 216 ASN A C 1
ATOM 1678 O O . ASN A 1 216 ? -13.281 -20.562 -3.996 1 98.62 216 ASN A O 1
ATOM 1682 N N . PRO A 1 217 ? -14.398 -21.031 -2.117 1 98.75 217 PRO A N 1
ATOM 1683 C CA . PRO A 1 217 ? -15.656 -20.656 -2.773 1 98.75 217 PRO A CA 1
ATOM 1684 C C . PRO A 1 217 ? -15.812 -19.156 -2.92 1 98.75 217 PRO A C 1
ATOM 1686 O O . PRO A 1 217 ? -15.094 -18.391 -2.27 1 98.75 217 PRO A O 1
ATOM 1689 N N . VAL A 1 218 ? -16.656 -18.719 -3.805 1 98.25 218 VAL A N 1
ATOM 1690 C CA . VAL A 1 218 ? -16.938 -17.297 -4.023 1 98.25 218 VAL A CA 1
ATOM 1691 C C . VAL A 1 218 ? -18.391 -17 -3.65 1 98.25 218 VAL A C 1
ATOM 1693 O O . VAL A 1 218 ? -19.297 -17.703 -4.066 1 98.25 218 VAL A O 1
ATOM 1696 N N . LYS A 1 219 ? -18.578 -16.031 -2.877 1 97.81 219 LYS A N 1
ATOM 1697 C CA . LYS A 1 219 ? -19.906 -15.609 -2.457 1 97.81 219 LYS A CA 1
ATOM 1698 C C . LYS A 1 219 ? -20.062 -14.102 -2.582 1 97.81 219 LYS A C 1
ATOM 1700 O O . LYS A 1 219 ? -19.094 -13.352 -2.49 1 97.81 219 LYS A O 1
ATOM 1705 N N . ASP A 1 220 ? -21.281 -13.633 -2.775 1 96.88 220 ASP A N 1
ATOM 1706 C CA . ASP A 1 220 ? -21.562 -12.203 -2.676 1 96.88 220 ASP A CA 1
ATOM 1707 C C . ASP A 1 220 ? -21.469 -11.727 -1.229 1 96.88 220 ASP A C 1
ATOM 1709 O O . ASP A 1 220 ? -21.891 -12.43 -0.308 1 96.88 220 ASP A O 1
ATOM 1713 N N . GLU A 1 221 ? -20.875 -10.562 -1.059 1 95.25 221 GLU A N 1
ATOM 1714 C CA . GLU A 1 221 ? -20.938 -9.953 0.268 1 95.25 221 GLU A CA 1
ATOM 1715 C C . GLU A 1 221 ? -22.375 -9.664 0.685 1 95.25 221 GLU A C 1
ATOM 1717 O O . GLU A 1 221 ? -23.156 -9.141 -0.105 1 95.25 221 GLU A O 1
ATOM 1722 N N . VAL A 1 222 ? -22.875 -10.203 1.798 1 85.19 222 VAL A N 1
ATOM 1723 C CA . VAL A 1 222 ? -24.234 -9.992 2.26 1 85.19 222 VAL A CA 1
ATOM 1724 C C . VAL A 1 222 ? -24.281 -8.844 3.262 1 85.19 222 VAL A C 1
ATOM 1726 O O . VAL A 1 222 ? -23.328 -8.656 4.039 1 85.19 222 VAL A O 1
ATOM 1729 N N . THR A 1 223 ? -24.984 -7.758 2.969 1 61.56 223 THR A N 1
ATOM 1730 C CA . THR A 1 223 ? -25.156 -6.676 3.934 1 61.56 223 THR A CA 1
ATOM 1731 C C . THR A 1 223 ? -25.688 -7.215 5.258 1 61.56 223 THR A C 1
ATOM 1733 O O . THR A 1 223 ? -26.75 -7.84 5.301 1 61.56 223 THR A O 1
ATOM 1736 N N . THR A 1 224 ? -24.828 -7.812 6.137 1 51.38 224 THR A N 1
ATOM 1737 C CA . THR A 1 224 ? -25.453 -8.141 7.418 1 51.38 224 THR A CA 1
ATOM 1738 C C . THR A 1 224 ? -26.047 -6.898 8.07 1 51.38 224 THR A C 1
ATOM 1740 O O . THR A 1 224 ? -25.375 -5.875 8.203 1 51.38 224 THR A O 1
ATOM 1743 N N . SER A 1 225 ? -27.328 -6.621 7.996 1 41.06 225 SER A N 1
ATOM 1744 C CA . SER A 1 225 ? -27.953 -5.656 8.898 1 41.06 225 SER A CA 1
ATOM 1745 C C . SER A 1 225 ? -27.312 -5.703 10.281 1 41.06 225 SER A C 1
ATOM 1747 O O . SER A 1 225 ? -26.75 -6.727 10.68 1 41.06 225 SER A O 1
ATOM 1749 N N . ASN A 1 226 ? -27.047 -4.473 11.031 1 34.81 226 ASN A N 1
ATOM 1750 C CA . ASN A 1 226 ? -26.703 -4.27 12.43 1 34.81 226 ASN A CA 1
ATOM 1751 C C . ASN A 1 226 ? -27.172 -5.426 13.305 1 34.81 226 ASN A C 1
ATOM 1753 O O . ASN A 1 226 ? -28.344 -5.793 13.266 1 34.81 226 ASN A O 1
ATOM 1757 N N . LEU A 1 227 ? -26.203 -6.16 13.93 1 25.62 227 LEU A N 1
ATOM 1758 C CA . LEU A 1 227 ? -26.531 -6.785 15.211 1 25.62 227 LEU A CA 1
ATOM 1759 C C . LEU A 1 227 ? -27.094 -5.762 16.188 1 25.62 227 LEU A C 1
ATOM 1761 O O . LEU A 1 227 ? -26.594 -4.645 16.297 1 25.62 227 LEU A O 1
ATOM 1765 N N . MET B 1 1 ? -0.732 -5.508 17.688 1 42.47 1 MET B N 1
ATOM 1766 C CA . MET B 1 1 ? -2.029 -5.148 17.125 1 42.47 1 MET B CA 1
ATOM 1767 C C . MET B 1 1 ? -1.894 -4.773 15.648 1 42.47 1 MET B C 1
ATOM 1769 O O . MET B 1 1 ? -0.801 -4.449 15.188 1 42.47 1 MET B O 1
ATOM 1773 N N . PRO B 1 2 ? -3.188 -4.949 14.953 1 54 2 PRO B N 1
ATOM 1774 C CA . PRO B 1 2 ? -3.133 -4.691 13.516 1 54 2 PRO B CA 1
ATOM 1775 C C . PRO B 1 2 ? -2.707 -3.262 13.188 1 54 2 PRO B C 1
ATOM 1777 O O . PRO B 1 2 ? -3.137 -2.316 13.859 1 54 2 PRO B O 1
ATOM 1780 N N . PHE B 1 3 ? -1.634 -3.064 12.539 1 82.56 3 PHE B N 1
ATOM 1781 C CA . PHE B 1 3 ? -0.999 -1.766 12.344 1 82.56 3 PHE B CA 1
ATOM 1782 C C . PHE B 1 3 ? -0.932 -1.407 10.867 1 82.56 3 PHE B C 1
ATOM 1784 O O . PHE B 1 3 ? 0.143 -1.106 10.344 1 82.56 3 PHE B O 1
ATOM 1791 N N . ASP B 1 4 ? -2.242 -1.511 10.195 1 94.75 4 ASP B N 1
ATOM 1792 C CA . ASP B 1 4 ? -2.232 -1.032 8.82 1 94.75 4 ASP B CA 1
ATOM 1793 C C . ASP B 1 4 ? -2.102 0.488 8.766 1 94.75 4 ASP B C 1
ATOM 1795 O O . ASP B 1 4 ? -2.703 1.197 9.578 1 94.75 4 ASP B O 1
ATOM 1799 N N . ILE B 1 5 ? -1.306 0.95 7.836 1 97.62 5 ILE B N 1
ATOM 1800 C CA . ILE B 1 5 ? -1.119 2.375 7.586 1 97.62 5 ILE B CA 1
ATOM 1801 C C . ILE B 1 5 ? -1.722 2.744 6.234 1 97.62 5 ILE B C 1
ATOM 1803 O O . ILE B 1 5 ? -1.101 2.529 5.191 1 97.62 5 ILE B O 1
ATOM 1807 N N . PHE B 1 6 ? -2.939 3.266 6.242 1 98.38 6 PHE B N 1
ATOM 1808 C CA . PHE B 1 6 ? -3.57 3.779 5.031 1 98.38 6 PHE B CA 1
ATOM 1809 C C . PHE B 1 6 ? -3.207 5.242 4.812 1 98.38 6 PHE B C 1
ATOM 1811 O O . PHE B 1 6 ? -3.084 6.008 5.773 1 98.38 6 PHE B O 1
ATOM 1818 N N . CYS B 1 7 ? -3.061 5.582 3.588 1 98.75 7 CYS B N 1
ATOM 1819 C CA . CYS B 1 7 ? -2.727 6.957 3.232 1 98.75 7 CYS B CA 1
ATOM 1820 C C . CYS B 1 7 ? -3.615 7.457 2.102 1 98.75 7 CYS B C 1
ATOM 1822 O O . CYS B 1 7 ? -3.971 6.695 1.2 1 98.75 7 CYS B O 1
ATOM 1824 N N . VAL B 1 8 ? -3.936 8.703 2.195 1 98.75 8 VAL B N 1
ATOM 1825 C CA . VAL B 1 8 ? -4.754 9.336 1.166 1 98.75 8 VAL B CA 1
ATOM 1826 C C . VAL B 1 8 ? -3.934 10.398 0.432 1 98.75 8 VAL B C 1
ATOM 1828 O O . VAL B 1 8 ? -3.344 11.281 1.06 1 98.75 8 VAL B O 1
ATOM 1831 N N . GLY B 1 9 ? -3.883 10.25 -0.877 1 97.62 9 GLY B N 1
ATOM 1832 C CA . GLY B 1 9 ? -3.168 11.219 -1.691 1 97.62 9 GLY B CA 1
ATOM 1833 C C . GLY B 1 9 ? -4.059 12.32 -2.234 1 97.62 9 GLY B C 1
ATOM 1834 O O . GLY B 1 9 ? -5.266 12.117 -2.408 1 97.62 9 GLY B O 1
ATOM 1835 N N . LEU B 1 10 ? -3.422 13.477 -2.426 1 97.19 10 LEU B N 1
ATOM 1836 C CA . LEU B 1 10 ? -4.078 14.586 -3.111 1 97.19 10 LEU B CA 1
ATOM 1837 C C . LEU B 1 10 ? -5.402 14.938 -2.439 1 97.19 10 LEU B C 1
ATOM 1839 O O . LEU B 1 10 ? -6.43 15.055 -3.109 1 97.19 10 LEU B O 1
ATOM 1843 N N . ASN B 1 11 ? -5.379 15.109 -1.137 1 98.62 11 ASN B N 1
ATOM 1844 C CA . ASN B 1 11 ? -6.637 15.289 -0.415 1 98.62 11 ASN B CA 1
ATOM 1845 C C . ASN B 1 11 ? -6.766 16.703 0.137 1 98.62 11 ASN B C 1
ATOM 1847 O O . ASN B 1 11 ? -7.52 16.938 1.086 1 98.62 11 ASN B O 1
ATOM 1851 N N . TYR B 1 12 ? -5.961 17.609 -0.304 1 98.56 12 TYR B N 1
ATOM 1852 C CA . TYR B 1 12 ? -6.086 19.031 -0.023 1 98.56 12 TYR B CA 1
ATOM 1853 C C . TYR B 1 12 ? -6.25 19.828 -1.312 1 98.56 12 TYR B C 1
ATOM 1855 O O . TYR B 1 12 ? -5.445 19.703 -2.236 1 98.56 12 TYR B O 1
ATOM 1863 N N . ARG B 1 13 ? -7.234 20.688 -1.362 1 97.62 13 ARG B N 1
ATOM 1864 C CA . ARG B 1 13 ? -7.574 21.438 -2.57 1 97.62 13 ARG B CA 1
ATOM 1865 C C . ARG B 1 13 ? -6.398 22.297 -3.033 1 97.62 13 ARG B C 1
ATOM 1867 O O . ARG B 1 13 ? -6.047 22.281 -4.215 1 97.62 13 ARG B O 1
ATOM 1874 N N . GLN B 1 14 ? -5.785 22.969 -2.139 1 96.44 14 GLN B N 1
ATOM 1875 C CA . GLN B 1 14 ? -4.691 23.859 -2.494 1 96.44 14 GLN B CA 1
ATOM 1876 C C . GLN B 1 14 ? -3.459 23.078 -2.936 1 96.44 14 GLN B C 1
ATOM 1878 O O . GLN B 1 14 ? -2.682 23.547 -3.768 1 96.44 14 GLN B O 1
ATOM 1883 N N . HIS B 1 15 ? -3.248 21.891 -2.338 1 95.69 15 HIS B N 1
ATOM 1884 C CA . HIS B 1 15 ? -2.152 21.031 -2.779 1 95.69 15 HIS B CA 1
ATOM 1885 C C . HIS B 1 15 ? -2.383 20.531 -4.199 1 95.69 15 HIS B C 1
ATOM 1887 O O . HIS B 1 15 ? -1.45 20.484 -5.004 1 95.69 15 HIS B O 1
ATOM 1893 N N . ALA B 1 16 ? -3.602 20.141 -4.488 1 92.38 16 ALA B N 1
ATOM 1894 C CA . ALA B 1 16 ? -3.938 19.719 -5.848 1 92.38 16 ALA B CA 1
ATOM 1895 C C . ALA B 1 16 ? -3.686 20.844 -6.844 1 92.38 16 ALA B C 1
ATOM 1897 O O . ALA B 1 16 ? -3.146 20.625 -7.926 1 92.38 16 ALA B O 1
ATOM 1898 N N . LYS B 1 17 ? -4.031 22.047 -6.5 1 91.62 17 LYS B N 1
ATOM 1899 C CA . LYS B 1 17 ? -3.844 23.219 -7.344 1 91.62 17 LYS B CA 1
ATOM 1900 C C . LYS B 1 17 ? -2.361 23.5 -7.578 1 91.62 17 LYS B C 1
ATOM 1902 O O . LYS B 1 17 ? -1.933 23.688 -8.719 1 91.62 17 LYS B O 1
ATOM 1907 N N . GLU B 1 18 ? -1.563 23.484 -6.527 1 91.5 18 GLU B N 1
ATOM 1908 C CA . GLU B 1 18 ? -0.141 23.781 -6.66 1 91.5 18 GLU B CA 1
ATOM 1909 C C . GLU B 1 18 ? 0.569 22.719 -7.5 1 91.5 18 GLU B C 1
ATOM 1911 O O . GLU B 1 18 ? 1.572 23.016 -8.156 1 91.5 18 GLU B O 1
ATOM 1916 N N . SER B 1 19 ? 0.065 21.484 -7.465 1 86.56 19 SER B N 1
ATOM 1917 C CA . SER B 1 19 ? 0.668 20.359 -8.195 1 86.56 19 SER B CA 1
ATOM 1918 C C . SER B 1 19 ? 0.089 20.25 -9.602 1 86.56 19 SER B C 1
ATOM 1920 O O . SER B 1 19 ? 0.421 19.312 -10.336 1 86.56 19 SER B O 1
ATOM 1922 N N . ASN B 1 20 ? -0.876 21.109 -9.977 1 89.38 20 ASN B N 1
ATOM 1923 C CA . ASN B 1 20 ? -1.559 21.094 -11.266 1 89.38 20 ASN B CA 1
ATOM 1924 C C . ASN B 1 20 ? -2.229 19.75 -11.531 1 89.38 20 ASN B C 1
ATOM 1926 O O . ASN B 1 20 ? -2.082 19.188 -12.617 1 89.38 20 ASN B O 1
ATOM 1930 N N . MET B 1 21 ? -2.816 19.25 -10.492 1 89 21 MET B N 1
ATOM 1931 C CA . MET B 1 21 ? -3.533 17.984 -10.594 1 89 21 MET B CA 1
ATOM 1932 C C . MET B 1 21 ? -5.027 18.188 -10.383 1 89 21 MET B C 1
ATOM 1934 O O . MET B 1 21 ? -5.441 19.078 -9.641 1 89 21 MET B O 1
ATOM 1938 N N . SER B 1 22 ? -5.793 17.359 -11.031 1 91.75 22 SER B N 1
ATOM 1939 C CA . SER B 1 22 ? -7.238 17.422 -10.859 1 91.75 22 SER B CA 1
ATOM 1940 C C . SER B 1 22 ? -7.652 16.922 -9.477 1 91.75 22 SER B C 1
ATOM 1942 O O . SER B 1 22 ? -6.992 16.062 -8.891 1 91.75 22 SER B O 1
ATOM 1944 N N . ILE B 1 23 ? -8.703 17.531 -8.977 1 94.56 23 ILE B N 1
ATOM 1945 C CA . ILE B 1 23 ? -9.297 17.047 -7.73 1 94.56 23 ILE B CA 1
ATOM 1946 C C . ILE B 1 23 ? -9.859 15.648 -7.93 1 94.56 23 ILE B C 1
ATOM 1948 O O . ILE B 1 23 ? -10.641 15.406 -8.852 1 94.56 23 ILE B O 1
ATOM 1952 N N . PRO B 1 24 ? -9.492 14.758 -7.098 1 95.81 24 PRO B N 1
ATOM 1953 C CA . PRO B 1 24 ? -9.961 13.383 -7.277 1 95.81 24 PRO B CA 1
ATOM 1954 C C . PRO B 1 24 ? -11.461 13.234 -7.016 1 95.81 24 PRO B C 1
ATOM 1956 O O . PRO B 1 24 ? -12.016 13.922 -6.156 1 95.81 24 PRO B O 1
ATOM 1959 N N . ASN B 1 25 ? -12.094 12.289 -7.715 1 94.5 25 ASN B N 1
ATOM 1960 C CA . AS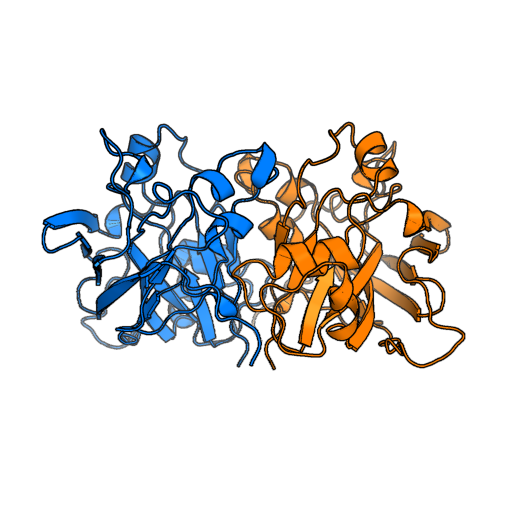N B 1 25 ? -13.5 11.961 -7.523 1 94.5 25 ASN B CA 1
ATOM 1961 C C . ASN B 1 25 ? -13.711 11.125 -6.262 1 94.5 25 ASN B C 1
ATOM 1963 O O . ASN B 1 25 ? -14.734 11.266 -5.586 1 94.5 25 ASN B O 1
ATOM 1967 N N . LYS B 1 26 ? -12.789 10.281 -5.996 1 97.31 26 LYS B N 1
ATOM 1968 C CA . LYS B 1 26 ? -12.719 9.422 -4.816 1 97.31 26 LYS B CA 1
ATOM 1969 C C . LYS B 1 26 ? -11.352 9.523 -4.145 1 97.31 26 LYS B C 1
ATOM 1971 O O . LYS B 1 26 ? -10.375 9.938 -4.77 1 97.31 26 LYS B O 1
ATOM 1976 N N . PRO B 1 27 ? -11.336 9.203 -2.865 1 98.44 27 PRO B N 1
ATOM 1977 C CA . PRO B 1 27 ? -10.031 9.195 -2.203 1 98.44 27 PRO B CA 1
ATOM 1978 C C . PRO B 1 27 ? -9.008 8.312 -2.924 1 98.44 27 PRO B C 1
ATOM 1980 O O . PRO B 1 27 ? -9.312 7.172 -3.273 1 98.44 27 PRO B O 1
ATOM 1983 N N . VAL B 1 28 ? -7.832 8.836 -3.186 1 98.25 28 VAL B N 1
ATOM 1984 C CA . VAL B 1 28 ? -6.719 8.078 -3.756 1 98.25 28 VAL B CA 1
ATOM 1985 C C . VAL B 1 28 ? -5.941 7.383 -2.641 1 98.25 28 VAL B C 1
ATOM 1987 O O . VAL B 1 28 ? -5.297 8.039 -1.82 1 98.25 28 VAL B O 1
ATOM 1990 N N . ILE B 1 29 ? -5.973 6.066 -2.629 1 98.62 29 ILE B N 1
ATOM 1991 C CA . ILE B 1 29 ? -5.496 5.32 -1.471 1 98.62 29 ILE B CA 1
ATOM 1992 C C . ILE B 1 29 ? -4.156 4.66 -1.798 1 98.62 29 ILE B C 1
ATOM 1994 O O . ILE B 1 29 ? -3.98 4.113 -2.889 1 98.62 29 ILE B O 1
ATOM 1998 N N . PHE B 1 30 ? -3.221 4.75 -0.951 1 98.56 30 PHE B N 1
ATOM 1999 C CA . PHE B 1 30 ? -2.029 3.912 -0.91 1 98.56 30 PHE B CA 1
ATOM 2000 C C . PHE B 1 30 ? -1.704 3.502 0.521 1 98.56 30 PHE B C 1
ATOM 2002 O O . PHE B 1 30 ? -2.525 3.678 1.424 1 98.56 30 PHE B O 1
ATOM 2009 N N . MET B 1 31 ? -0.56 2.82 0.757 1 98.19 31 MET B N 1
ATOM 2010 C CA . MET B 1 31 ? -0.193 2.342 2.088 1 98.19 31 MET B CA 1
ATOM 2011 C C . MET B 1 31 ? 1.299 2.529 2.34 1 98.19 31 MET B C 1
ATOM 2013 O O . MET B 1 31 ? 2.059 2.818 1.414 1 98.19 31 MET B O 1
ATOM 2017 N N . LYS B 1 32 ? 1.666 2.449 3.502 1 97.88 32 LYS B N 1
ATOM 2018 C CA . LYS B 1 32 ? 3.062 2.406 3.928 1 97.88 32 LYS B CA 1
ATOM 2019 C C . LYS B 1 32 ? 3.328 1.198 4.824 1 97.88 32 LYS B C 1
ATOM 2021 O O . LYS B 1 32 ? 2.445 0.763 5.566 1 97.88 32 LYS B O 1
ATOM 2026 N N . PRO B 1 33 ? 4.516 0.649 4.676 1 96.81 33 PRO B N 1
ATOM 2027 C CA . PRO B 1 33 ? 4.848 -0.453 5.582 1 96.81 33 PRO B CA 1
ATOM 2028 C C . PRO B 1 33 ? 5.16 0.02 7 1 96.81 33 PRO B C 1
ATOM 2030 O O . PRO B 1 33 ? 5.543 1.177 7.199 1 96.81 33 PRO B O 1
ATOM 2033 N N . ARG B 1 34 ? 5.047 -0.82 7.93 1 94.81 34 ARG B N 1
ATOM 2034 C CA . ARG B 1 34 ? 5.301 -0.501 9.336 1 94.81 34 ARG B CA 1
ATOM 2035 C C . ARG B 1 34 ? 6.762 -0.127 9.555 1 94.81 34 ARG B C 1
ATOM 2037 O O . ARG B 1 34 ? 7.082 0.634 10.469 1 94.81 34 ARG B O 1
ATOM 2044 N N . SER B 1 35 ? 7.57 -0.624 8.719 1 94.88 35 SER B N 1
ATOM 2045 C CA . SER B 1 35 ? 9 -0.37 8.867 1 94.88 35 SER B CA 1
ATOM 2046 C C . SER B 1 35 ? 9.328 1.101 8.625 1 94.88 35 SER B C 1
ATOM 2048 O O . SER B 1 35 ? 10.414 1.563 8.977 1 94.88 35 SER B O 1
ATOM 2050 N N . SER B 1 36 ? 8.391 1.783 8.008 1 97.25 36 SER B N 1
ATOM 2051 C CA . SER B 1 36 ? 8.656 3.186 7.703 1 97.25 36 SER B CA 1
ATOM 2052 C C . SER B 1 36 ? 8.422 4.07 8.922 1 97.25 36 SER B C 1
ATOM 2054 O O . SER B 1 36 ? 8.805 5.238 8.938 1 97.25 36 SER B O 1
ATOM 2056 N N . ILE B 1 37 ? 7.789 3.578 9.961 1 96.88 37 ILE B N 1
ATOM 2057 C CA . ILE B 1 37 ? 7.441 4.367 11.141 1 96.88 37 ILE B CA 1
ATOM 2058 C C . ILE B 1 37 ? 8.711 4.879 11.812 1 96.88 37 ILE B C 1
ATOM 2060 O O . ILE B 1 37 ? 9.695 4.145 11.945 1 96.88 37 ILE B O 1
ATOM 2064 N N . CYS B 1 38 ? 8.703 6.066 12.133 1 96.31 38 CYS B N 1
ATOM 2065 C CA . CYS B 1 38 ? 9.805 6.773 12.773 1 96.31 38 CYS B CA 1
ATOM 2066 C C . CYS B 1 38 ? 9.328 7.52 14.016 1 96.31 38 CYS B C 1
ATOM 2068 O O . CYS B 1 38 ? 8.312 8.219 13.977 1 96.31 38 CYS B O 1
ATOM 2070 N N . HIS B 1 39 ? 9.984 7.371 15.094 1 94.81 39 HIS B N 1
ATOM 2071 C CA . HIS B 1 39 ? 9.617 8.023 16.344 1 94.81 39 HIS B CA 1
ATOM 2072 C C . HIS B 1 39 ? 10 9.492 16.344 1 94.81 39 HIS B C 1
ATOM 2074 O O . HIS B 1 39 ? 10.969 9.883 15.68 1 94.81 39 HIS B O 1
ATOM 2080 N N . PRO B 1 40 ? 9.242 10.188 17.172 1 94.44 40 PRO B N 1
ATOM 2081 C CA . PRO B 1 40 ? 9.688 11.57 17.344 1 94.44 40 PRO B CA 1
ATOM 2082 C C . PRO B 1 40 ? 11.133 11.664 17.828 1 94.44 40 PRO B C 1
ATOM 2084 O O . PRO B 1 40 ? 11.57 10.844 18.641 1 94.44 40 PRO B O 1
ATOM 2087 N N . LEU B 1 41 ? 11.875 12.586 17.344 1 96.06 41 LEU B N 1
ATOM 2088 C CA . LEU B 1 41 ? 13.242 12.914 17.734 1 96.06 41 LEU B CA 1
ATOM 2089 C C . LEU B 1 41 ? 14.242 11.969 17.078 1 96.06 41 LEU B C 1
ATOM 2091 O O . LEU B 1 41 ? 15.445 12.242 17.062 1 96.06 41 LEU B O 1
ATOM 2095 N N . ASP B 1 42 ? 13.789 10.781 16.562 1 97.62 42 ASP B N 1
ATOM 2096 C CA . ASP B 1 42 ? 14.672 9.938 15.758 1 97.62 42 ASP B CA 1
ATOM 2097 C C . ASP B 1 42 ? 14.914 10.547 14.383 1 97.62 42 ASP B C 1
ATOM 2099 O O . ASP B 1 42 ? 14.062 11.273 13.859 1 97.62 42 ASP B O 1
ATOM 2103 N N . PRO B 1 43 ? 16 10.266 13.781 1 98.38 43 PRO B N 1
ATOM 2104 C CA . PRO B 1 43 ? 16.297 10.898 12.492 1 98.38 43 PRO B CA 1
ATOM 2105 C C . PRO B 1 43 ? 15.508 10.297 11.336 1 98.38 43 PRO B C 1
ATOM 2107 O O . PRO B 1 43 ? 15.281 9.086 11.305 1 98.38 43 PRO B O 1
ATOM 2110 N N . ILE B 1 44 ? 15.039 11.141 10.453 1 98.31 44 ILE B N 1
ATOM 2111 C CA . ILE B 1 44 ? 14.68 10.727 9.094 1 98.31 44 ILE B CA 1
ATOM 2112 C C . ILE B 1 44 ? 15.945 10.438 8.297 1 98.31 44 ILE B C 1
ATOM 2114 O O . ILE B 1 44 ? 16.844 11.281 8.219 1 98.31 44 ILE B O 1
ATOM 2118 N N . LEU B 1 45 ? 16.016 9.328 7.727 1 98 45 LEU B N 1
ATOM 2119 C CA . LEU B 1 45 ? 17.203 8.945 6.961 1 98 45 LEU B CA 1
ATOM 2120 C C . LEU B 1 45 ? 16.969 9.156 5.469 1 98 45 LEU B C 1
ATOM 2122 O O . LEU B 1 45 ? 15.984 8.664 4.918 1 98 45 LEU B O 1
ATOM 2126 N N . VAL B 1 46 ? 17.844 9.898 4.863 1 98 46 VAL B N 1
ATOM 2127 C CA . VAL B 1 46 ? 17.859 9.945 3.406 1 98 46 VAL B CA 1
ATOM 2128 C C . VAL B 1 46 ? 18.469 8.648 2.859 1 98 46 VAL B C 1
ATOM 2130 O O . VAL B 1 46 ? 19.656 8.375 3.055 1 98 46 VAL B O 1
ATOM 2133 N N . PRO B 1 47 ? 17.625 7.902 2.164 1 97.38 47 PRO B N 1
ATOM 2134 C CA . PRO B 1 47 ? 18.109 6.59 1.729 1 97.38 47 PRO B CA 1
ATOM 2135 C C . PRO B 1 47 ? 19.297 6.691 0.773 1 97.38 47 PRO B C 1
ATOM 2137 O O . PRO B 1 47 ? 19.375 7.617 -0.036 1 97.38 47 PRO B O 1
ATOM 2140 N N . LYS B 1 48 ? 20.125 5.715 0.735 1 93.81 48 LYS B N 1
ATOM 2141 C CA . LYS B 1 48 ? 21.312 5.66 -0.118 1 93.81 48 LYS B CA 1
ATOM 2142 C C . LYS B 1 48 ? 20.922 5.605 -1.593 1 93.81 48 LYS B C 1
ATOM 2144 O O . LYS B 1 48 ? 21.625 6.16 -2.443 1 93.81 48 LYS B O 1
ATOM 2149 N N . VAL B 1 49 ? 19.844 5.008 -1.833 1 93.12 49 VAL B N 1
ATOM 2150 C CA . VAL B 1 49 ? 19.453 4.766 -3.215 1 93.12 49 VAL B CA 1
ATOM 2151 C C . VAL B 1 49 ? 18.859 6.039 -3.809 1 93.12 49 VAL B C 1
ATOM 2153 O O . VAL B 1 49 ? 18.656 6.137 -5.023 1 93.12 49 VAL B O 1
ATOM 2156 N N . CYS B 1 50 ? 18.5 6.984 -2.949 1 94.06 50 CYS B N 1
ATOM 2157 C CA . CYS B 1 50 ? 17.859 8.219 -3.4 1 94.06 50 CYS B CA 1
ATOM 2158 C C . CYS B 1 50 ? 18.906 9.258 -3.801 1 94.06 50 CYS B C 1
ATOM 2160 O O . CYS B 1 50 ? 20.016 9.25 -3.279 1 94.06 50 CYS B O 1
ATOM 2162 N N . ASP B 1 51 ? 18.469 10.047 -4.75 1 88.88 51 ASP B N 1
ATOM 2163 C CA . ASP B 1 51 ? 19.234 11.281 -4.953 1 88.88 51 ASP B CA 1
ATOM 2164 C C . ASP B 1 51 ? 19.125 12.195 -3.736 1 88.88 51 ASP B C 1
ATOM 2166 O O . ASP B 1 51 ? 18.109 12.188 -3.031 1 88.88 51 ASP B O 1
ATOM 2170 N N . LYS B 1 52 ? 20.109 12.969 -3.461 1 81.19 52 LYS B N 1
ATOM 2171 C CA . LYS B 1 52 ? 20.125 13.82 -2.275 1 81.19 52 LYS B CA 1
ATOM 2172 C C . LYS B 1 52 ? 19.016 14.859 -2.328 1 81.19 52 LYS B C 1
ATOM 2174 O O . LYS B 1 52 ? 18.5 15.281 -1.289 1 81.19 52 LYS B O 1
ATOM 2179 N N . ALA B 1 53 ? 18.625 15.148 -3.521 1 88.44 53 ALA B N 1
ATOM 2180 C CA . ALA B 1 53 ? 17.641 16.219 -3.623 1 88.44 53 ALA B CA 1
ATOM 2181 C C . ALA B 1 53 ? 16.281 15.664 -4.082 1 88.44 53 ALA B C 1
ATOM 2183 O O . ALA B 1 53 ? 15.758 16.094 -5.109 1 88.44 53 ALA B O 1
ATOM 2184 N N . GLU B 1 54 ? 15.703 14.766 -3.236 1 95.75 54 GLU B N 1
ATOM 2185 C CA . GLU B 1 54 ? 14.383 14.32 -3.666 1 95.75 54 GLU B CA 1
ATOM 2186 C C . GLU B 1 54 ? 13.492 13.984 -2.471 1 95.75 54 GLU B C 1
ATOM 2188 O O . GLU B 1 54 ? 12.289 13.781 -2.623 1 95.75 54 GLU B O 1
ATOM 2193 N N . VAL B 1 55 ? 14.094 13.953 -1.234 1 98.38 55 VAL B N 1
ATOM 2194 C CA . VAL B 1 55 ? 13.32 13.586 -0.053 1 98.38 55 VAL B CA 1
ATOM 2195 C C . VAL B 1 55 ? 12.531 14.797 0.439 1 98.38 55 VAL B C 1
ATOM 2197 O O . VAL B 1 55 ? 13.102 15.852 0.715 1 98.38 55 VAL B O 1
ATOM 2200 N N . ASP B 1 56 ? 11.25 14.664 0.519 1 98.69 56 ASP B N 1
ATOM 2201 C CA . ASP B 1 56 ? 10.297 15.75 0.741 1 98.69 56 ASP B CA 1
ATOM 2202 C C . ASP B 1 56 ? 9.547 15.562 2.055 1 98.69 56 ASP B C 1
ATOM 2204 O O . ASP B 1 56 ? 9.555 14.469 2.629 1 98.69 56 ASP B O 1
ATOM 2208 N N . TYR B 1 57 ? 9.008 16.625 2.578 1 98.81 57 TYR B N 1
ATOM 2209 C CA . TYR B 1 57 ? 8.211 16.641 3.801 1 98.81 57 TYR B CA 1
ATOM 2210 C C . TYR B 1 57 ? 6.727 16.812 3.484 1 98.81 57 TYR B C 1
ATOM 2212 O O . TYR B 1 57 ? 6.367 17.438 2.48 1 98.81 57 TYR B O 1
ATOM 2220 N N . GLU B 1 58 ? 5.871 16.234 4.305 1 98.81 58 GLU B N 1
ATOM 2221 C CA . GLU B 1 58 ? 4.422 16.312 4.148 1 98.81 58 GLU B CA 1
ATOM 2222 C C . GLU B 1 58 ? 3.717 16.234 5.5 1 98.81 58 GLU B C 1
ATOM 2224 O O . GLU B 1 58 ? 3.484 15.133 6.012 1 98.81 58 GLU B O 1
ATOM 2229 N N . VAL B 1 59 ? 3.309 17.281 6.102 1 98.88 59 VAL B N 1
ATOM 2230 C CA . VAL B 1 59 ? 2.555 17.234 7.348 1 98.88 59 VAL B CA 1
ATOM 2231 C C . VAL B 1 59 ? 1.154 16.688 7.086 1 98.88 59 VAL B C 1
ATOM 2233 O O . VAL B 1 59 ? 0.528 17.016 6.078 1 98.88 59 VAL B O 1
ATOM 2236 N N . GLU B 1 60 ? 0.719 15.852 7.941 1 98.88 60 GLU B N 1
ATOM 2237 C CA . GLU B 1 60 ? -0.625 15.305 7.781 1 98.88 60 GLU B CA 1
ATOM 2238 C C . GLU B 1 60 ? -1.305 15.109 9.133 1 98.88 60 GLU B C 1
ATOM 2240 O O . GLU B 1 60 ? -0.65 14.766 10.117 1 98.88 60 GLU B O 1
ATOM 2245 N N . LEU B 1 61 ? -2.619 15.32 9.242 1 98.81 61 LEU B N 1
ATOM 2246 C CA . LEU B 1 61 ? -3.461 14.789 10.305 1 98.81 61 LEU B CA 1
ATOM 2247 C C . LEU B 1 61 ? -3.645 13.281 10.141 1 98.81 61 LEU B C 1
ATOM 2249 O O . LEU B 1 61 ? -3.865 12.797 9.031 1 98.81 61 LEU B O 1
ATOM 2253 N N . VAL B 1 62 ? -3.549 12.594 11.242 1 98.5 62 VAL B N 1
ATOM 2254 C CA . VAL B 1 62 ? -3.705 11.141 11.219 1 98.5 62 VAL B CA 1
ATOM 2255 C C . VAL B 1 62 ? -4.93 10.742 12.039 1 98.5 62 VAL B C 1
ATOM 2257 O O . VAL B 1 62 ? -5.133 11.242 13.148 1 98.5 62 VAL B O 1
ATOM 2260 N N . ILE B 1 63 ? -5.746 9.914 11.469 1 98.25 63 ILE B N 1
ATOM 2261 C CA . ILE B 1 63 ? -6.867 9.289 12.164 1 98.25 63 ILE B CA 1
ATOM 2262 C C . ILE B 1 63 ? -6.422 7.957 12.766 1 98.25 63 ILE B C 1
ATOM 2264 O O . ILE B 1 63 ? -5.797 7.137 12.086 1 98.25 63 ILE B O 1
ATOM 2268 N N . VAL B 1 64 ? -6.691 7.73 14.008 1 97.5 64 VAL B N 1
ATOM 2269 C CA . VAL B 1 64 ? -6.453 6.445 14.656 1 97.5 64 VAL B CA 1
ATOM 2270 C C . VAL B 1 64 ? -7.781 5.727 14.883 1 97.5 64 VAL B C 1
ATOM 2272 O O . VAL B 1 64 ? -8.648 6.23 15.602 1 97.5 64 VAL B O 1
ATOM 2275 N N . ILE B 1 65 ? -7.918 4.562 14.336 1 97.62 65 ILE B N 1
ATOM 2276 C CA . ILE B 1 65 ? -9.133 3.775 14.477 1 97.62 65 ILE B CA 1
ATOM 2277 C C . ILE B 1 65 ? -9.172 3.125 15.859 1 97.62 65 ILE B C 1
ATOM 2279 O O . ILE B 1 65 ? -8.164 2.58 16.312 1 97.62 65 ILE B O 1
ATOM 2283 N N . GLY B 1 66 ? -10.359 3.193 16.516 1 97.06 66 GLY B N 1
ATOM 2284 C CA . GLY B 1 66 ? -10.445 2.721 17.891 1 97.06 66 GLY B CA 1
ATOM 2285 C C . GLY B 1 66 ? -11.359 1.52 18.047 1 97.06 66 GLY B C 1
ATOM 2286 O O . GLY B 1 66 ? -11.305 0.82 19.062 1 97.06 66 GLY B O 1
ATOM 2287 N N . LYS B 1 67 ? -12.25 1.309 17.141 1 96.75 67 LYS B N 1
ATOM 2288 C CA . LYS B 1 67 ? -13.195 0.195 17.125 1 96.75 67 LYS B CA 1
ATOM 2289 C C . LYS B 1 67 ? -13.188 -0.518 15.773 1 96.75 67 LYS B C 1
ATOM 2291 O O . LYS B 1 67 ? -12.859 0.083 14.75 1 96.75 67 LYS B O 1
ATOM 2296 N N . LEU B 1 68 ? -13.508 -1.832 15.812 1 97 68 LEU B N 1
ATOM 2297 C CA . LEU B 1 68 ? -13.68 -2.557 14.562 1 97 68 LEU B CA 1
ATOM 2298 C C . LEU B 1 68 ? -14.68 -1.847 13.656 1 97 68 LEU B C 1
ATOM 2300 O O . LEU B 1 68 ? -15.828 -1.61 14.055 1 97 68 LEU B O 1
ATOM 2304 N N . CYS B 1 69 ? -14.219 -1.464 12.445 1 96.56 69 CYS B N 1
ATOM 2305 C CA . CYS B 1 69 ? -14.961 -0.582 11.555 1 96.56 69 CYS B CA 1
ATOM 2306 C C . CYS B 1 69 ? -15.156 -1.229 10.188 1 96.56 69 CYS B C 1
ATOM 2308 O O . CYS B 1 69 ? -14.188 -1.597 9.523 1 96.56 69 CYS B O 1
ATOM 2310 N N . LYS B 1 70 ? -16.344 -1.45 9.734 1 97.38 70 LYS B N 1
ATOM 2311 C CA . LYS B 1 70 ? -16.656 -1.992 8.422 1 97.38 70 LYS B CA 1
ATOM 2312 C C . LYS B 1 70 ? -18 -1.465 7.926 1 97.38 70 LYS B C 1
ATOM 2314 O O . LYS B 1 70 ? -19 -1.528 8.641 1 97.38 70 LYS B O 1
ATOM 2319 N N . ASN B 1 71 ? -17.969 -0.937 6.746 1 97.56 71 ASN B N 1
ATOM 2320 C CA . ASN B 1 71 ? -19.188 -0.446 6.102 1 97.56 71 ASN B CA 1
ATOM 2321 C C . ASN B 1 71 ? -19.938 0.538 6.996 1 97.56 71 ASN B C 1
ATOM 2323 O O . ASN B 1 71 ? -21.141 0.407 7.191 1 97.56 71 ASN B O 1
ATOM 2327 N N . VAL B 1 72 ? -19.25 1.457 7.523 1 97.69 72 VAL B N 1
ATOM 2328 C CA . VAL B 1 72 ? -19.844 2.453 8.398 1 97.69 72 VAL B CA 1
ATOM 2329 C C . VAL B 1 72 ? -20.234 3.693 7.59 1 97.69 72 VAL B C 1
ATOM 2331 O O . VAL B 1 72 ? -19.5 4.09 6.676 1 97.69 72 VAL B O 1
ATOM 2334 N N . SER B 1 73 ? -21.328 4.305 7.898 1 98.19 73 SER B N 1
ATOM 2335 C CA . SER B 1 73 ? -21.766 5.527 7.23 1 98.19 73 SER B CA 1
ATOM 2336 C C . SER B 1 73 ? -20.922 6.727 7.68 1 98.19 73 SER B C 1
ATOM 2338 O O . SER B 1 73 ? -20.25 6.668 8.703 1 98.19 73 SER B O 1
ATOM 2340 N N . GLU B 1 74 ? -20.969 7.777 6.938 1 98.12 74 GLU B N 1
ATOM 2341 C CA . GLU B 1 74 ? -20.266 9 7.324 1 98.12 74 GLU B CA 1
ATOM 2342 C C . GLU B 1 74 ? -20.781 9.523 8.664 1 98.12 74 GLU B C 1
ATOM 2344 O O . GLU B 1 74 ? -20 10.008 9.484 1 98.12 74 GLU B O 1
ATOM 2349 N N . SER B 1 75 ? -22.078 9.414 8.906 1 97.5 75 SER B N 1
ATOM 2350 C CA . SER B 1 75 ? -22.688 9.953 10.125 1 97.5 75 SER B CA 1
ATOM 2351 C C . SER B 1 75 ? -22.203 9.195 11.359 1 97.5 75 SER B C 1
ATOM 2353 O O . SER B 1 75 ? -22.203 9.742 12.461 1 97.5 75 SER B O 1
ATOM 2355 N N . GLU B 1 76 ? -21.719 7.938 11.211 1 97.12 76 GLU B N 1
ATOM 2356 C CA . GLU B 1 76 ? -21.297 7.113 12.336 1 97.12 76 GLU B CA 1
ATOM 2357 C C . GLU B 1 76 ? -19.781 7.039 12.43 1 97.12 76 GLU B C 1
ATOM 2359 O O . GLU B 1 76 ? -19.234 6.57 13.43 1 97.12 76 GLU B O 1
ATOM 2364 N N . ALA B 1 77 ? -19.156 7.543 11.453 1 97.62 77 ALA B N 1
ATOM 2365 C CA . ALA B 1 77 ? -17.719 7.301 11.234 1 97.62 77 ALA B CA 1
ATOM 2366 C C . ALA B 1 77 ? -16.906 7.707 12.461 1 97.62 77 ALA B C 1
ATOM 2368 O O . ALA B 1 77 ? -16.016 6.973 12.891 1 97.62 77 ALA B O 1
ATOM 2369 N N . LEU B 1 78 ? -17.203 8.828 13.07 1 96.69 78 LEU B N 1
ATOM 2370 C CA . LEU B 1 78 ? -16.391 9.383 14.141 1 96.69 78 LEU B CA 1
ATOM 2371 C C . LEU B 1 78 ? -16.469 8.516 15.391 1 96.69 78 LEU B C 1
ATOM 2373 O O . LEU B 1 78 ? -15.586 8.562 16.25 1 96.69 78 LEU B O 1
ATOM 2377 N N . GLN B 1 79 ? -17.516 7.695 15.555 1 96.31 79 GLN B N 1
ATOM 2378 C CA . GLN B 1 79 ? -17.672 6.801 16.703 1 96.31 79 GLN B CA 1
ATOM 2379 C C . GLN B 1 79 ? -16.609 5.703 16.688 1 96.31 79 GLN B C 1
ATOM 2381 O O . GLN B 1 79 ? -16.391 5.043 17.703 1 96.31 79 GLN B O 1
ATOM 2386 N N . TYR B 1 80 ? -16.016 5.543 15.562 1 97.44 80 TYR B N 1
ATOM 2387 C CA . TYR B 1 80 ? -15.047 4.461 15.414 1 97.44 80 TYR B CA 1
ATOM 2388 C C . TYR B 1 80 ? -13.625 4.992 15.531 1 97.44 80 TYR B C 1
ATOM 2390 O O . TYR B 1 80 ? -12.664 4.223 15.492 1 97.44 80 TYR B O 1
ATOM 2398 N N . VAL B 1 81 ? -13.477 6.242 15.688 1 97 81 VAL B N 1
ATOM 2399 C CA . VAL B 1 81 ? -12.172 6.895 15.781 1 97 81 VAL B CA 1
ATOM 2400 C C . VAL B 1 81 ? -11.758 7.02 17.25 1 97 81 VAL B C 1
ATOM 2402 O O . VAL B 1 81 ? -12.5 7.57 18.062 1 97 81 VAL B O 1
ATOM 2405 N N . PHE B 1 82 ? -10.594 6.484 17.562 1 96.81 82 PHE B N 1
ATOM 2406 C CA . PHE B 1 82 ? -10.031 6.598 18.906 1 96.81 82 PHE B CA 1
ATOM 2407 C C . PHE B 1 82 ? -9.531 8.016 19.156 1 96.81 82 PHE B C 1
ATOM 2409 O O . PHE B 1 82 ? -9.766 8.578 20.219 1 96.81 82 PHE B O 1
ATOM 2416 N N . GLY B 1 83 ? -8.82 8.547 18.156 1 96.69 83 GLY B N 1
ATOM 2417 C CA . GLY B 1 83 ? -8.242 9.875 18.266 1 96.69 83 GLY B CA 1
ATOM 2418 C C . GLY B 1 83 ? -7.418 10.273 17.062 1 96.69 83 GLY B C 1
ATOM 2419 O O . GLY B 1 83 ? -7.613 9.734 15.969 1 96.69 83 GLY B O 1
ATOM 2420 N N . TYR B 1 84 ? -6.598 11.281 17.25 1 97.12 84 TYR B N 1
ATOM 2421 C CA . TYR B 1 84 ? -5.832 11.891 16.172 1 97.12 84 TYR B CA 1
ATOM 2422 C C . TYR B 1 84 ? -4.379 12.102 16.578 1 97.12 84 TYR B C 1
ATOM 2424 O O . TYR B 1 84 ? -4.09 12.328 17.766 1 97.12 84 TYR B O 1
ATOM 2432 N N . THR B 1 85 ? -3.531 12.055 15.625 1 97.31 85 THR B N 1
ATOM 2433 C CA . THR B 1 85 ? -2.123 12.375 15.836 1 97.31 85 THR B CA 1
ATOM 2434 C C . THR B 1 85 ? -1.532 13.047 14.602 1 97.31 85 THR B C 1
ATOM 2436 O O . THR B 1 85 ? -2.268 13.469 13.703 1 97.31 85 THR B O 1
ATOM 2439 N N . VAL B 1 86 ? -0.211 13.281 14.609 1 98.25 86 VAL B N 1
ATOM 2440 C CA . VAL B 1 86 ? 0.483 13.992 13.539 1 98.25 86 VAL B CA 1
ATOM 2441 C C . VAL B 1 86 ? 1.462 13.047 12.844 1 98.25 86 VAL B C 1
ATOM 2443 O O . VAL B 1 86 ? 2.092 12.211 13.492 1 98.25 86 VAL B O 1
ATOM 2446 N N . ALA B 1 87 ? 1.517 13.195 11.586 1 98.62 87 ALA B N 1
ATOM 2447 C CA . ALA B 1 87 ? 2.537 12.453 10.844 1 98.62 87 ALA B CA 1
ATOM 2448 C C . ALA B 1 87 ? 3.264 13.367 9.859 1 98.62 87 ALA B C 1
ATOM 2450 O O . ALA B 1 87 ? 2.732 14.398 9.453 1 98.62 87 ALA B O 1
ATOM 2451 N N . ASN B 1 88 ? 4.477 13.062 9.602 1 98.81 88 ASN B N 1
ATOM 2452 C CA . ASN B 1 88 ? 5.211 13.516 8.422 1 98.81 88 ASN B CA 1
ATOM 2453 C C . ASN B 1 88 ? 5.328 12.406 7.379 1 98.81 88 ASN B C 1
ATOM 2455 O O . ASN B 1 88 ? 6.086 11.453 7.559 1 98.81 88 ASN B O 1
ATOM 2459 N N . ASP B 1 89 ? 4.527 12.477 6.289 1 98.75 89 ASP B N 1
ATOM 2460 C CA . ASP B 1 89 ? 4.551 11.492 5.219 1 98.75 89 ASP B CA 1
ATOM 2461 C C . ASP B 1 89 ? 5.719 11.734 4.266 1 98.75 89 ASP B C 1
ATOM 2463 O O . ASP B 1 89 ? 5.516 12.117 3.111 1 98.75 89 ASP B O 1
ATOM 2467 N N . VAL B 1 90 ? 6.875 11.445 4.723 1 98.81 90 VAL B N 1
ATOM 2468 C CA . VAL B 1 90 ? 8.102 11.68 3.975 1 98.81 90 VAL B CA 1
ATOM 2469 C C . VAL B 1 90 ? 8.062 10.914 2.652 1 98.81 90 VAL B C 1
ATOM 2471 O O . VAL B 1 90 ? 7.59 9.781 2.602 1 98.81 90 VAL B O 1
ATOM 2474 N N . SER B 1 91 ? 8.57 11.531 1.596 1 98.31 91 SER B N 1
ATOM 2475 C CA . SER B 1 91 ? 8.469 10.992 0.244 1 98.31 91 SER B CA 1
ATOM 2476 C C . SER B 1 91 ? 9.773 11.172 -0.522 1 98.31 91 SER B C 1
ATOM 2478 O O . SER B 1 91 ? 10.398 12.234 -0.463 1 98.31 91 SER B O 1
ATOM 2480 N N . ALA B 1 92 ? 10.227 10.148 -1.155 1 98.38 92 ALA B N 1
ATOM 2481 C CA . ALA B 1 92 ? 11.219 10.289 -2.211 1 98.38 92 ALA B CA 1
ATOM 2482 C C . ALA B 1 92 ? 10.562 10.539 -3.562 1 98.38 92 ALA B C 1
ATOM 2484 O O . ALA B 1 92 ? 10.078 9.609 -4.207 1 98.38 92 ALA B O 1
ATOM 2485 N N . ARG B 1 93 ? 10.641 11.742 -4.035 1 97.94 93 ARG B N 1
ATOM 2486 C CA . ARG B 1 93 ? 9.773 12.211 -5.105 1 97.94 93 ARG B CA 1
ATOM 2487 C C . ARG B 1 93 ? 10.141 11.562 -6.438 1 97.94 93 ARG B C 1
ATOM 2489 O O . ARG B 1 93 ? 9.266 11.242 -7.242 1 97.94 93 ARG B O 1
ATOM 2496 N N . LYS B 1 94 ? 11.391 11.406 -6.742 1 97.12 94 LYS B N 1
ATOM 2497 C CA . LYS B 1 94 ? 11.766 10.711 -7.969 1 97.12 94 LYS B CA 1
ATOM 2498 C C . LYS B 1 94 ? 11.266 9.273 -7.957 1 97.12 94 LYS B C 1
ATOM 2500 O O . LYS B 1 94 ? 10.68 8.805 -8.938 1 97.12 94 LYS B O 1
ATOM 2505 N N . TRP B 1 95 ? 11.422 8.555 -6.859 1 97.62 95 TRP B N 1
ATOM 2506 C CA . TRP B 1 95 ? 10.977 7.172 -6.711 1 97.62 95 TRP B CA 1
ATOM 2507 C C . TRP B 1 95 ? 9.453 7.09 -6.758 1 97.62 95 TRP B C 1
ATOM 2509 O O . TRP B 1 95 ? 8.891 6.078 -7.188 1 97.62 95 TRP B O 1
ATOM 2519 N N . GLN B 1 96 ? 8.805 8.117 -6.297 1 97.25 96 GLN B N 1
ATOM 2520 C CA . GLN B 1 96 ? 7.348 8.164 -6.238 1 97.25 96 GLN B CA 1
ATOM 2521 C C . GLN B 1 96 ? 6.75 8.438 -7.617 1 97.25 96 GLN B C 1
ATOM 2523 O O . GLN B 1 96 ? 5.758 7.816 -8.008 1 97.25 96 GLN B O 1
ATOM 2528 N N . LEU B 1 97 ? 7.422 9.352 -8.422 1 95.88 97 LEU B N 1
ATOM 2529 C CA . LEU B 1 97 ? 6.703 9.938 -9.547 1 95.88 97 LEU B CA 1
ATOM 2530 C C . LEU B 1 97 ? 7.293 9.469 -10.875 1 95.88 97 LEU B C 1
ATOM 2532 O O . LEU B 1 97 ? 6.625 9.516 -11.906 1 95.88 97 LEU B O 1
ATOM 2536 N N . ASP B 1 98 ? 8.562 9.133 -10.891 1 96.44 98 ASP B N 1
ATOM 2537 C CA . ASP B 1 98 ? 9.156 8.633 -12.125 1 96.44 98 ASP B CA 1
ATOM 2538 C C . ASP B 1 98 ? 8.594 7.266 -12.492 1 96.44 98 ASP B C 1
ATOM 2540 O O . ASP B 1 98 ? 8.812 6.285 -11.781 1 96.44 98 ASP B O 1
ATOM 2544 N N . PRO B 1 99 ? 7.93 7.148 -13.586 1 95.31 99 PRO B N 1
ATOM 2545 C CA . PRO B 1 99 ? 7.316 5.871 -13.961 1 95.31 99 PRO B CA 1
ATOM 2546 C C . PRO B 1 99 ? 8.344 4.758 -14.164 1 95.31 99 PRO B C 1
ATOM 2548 O O . PRO B 1 99 ? 8.023 3.58 -13.984 1 95.31 99 PRO B O 1
ATOM 2551 N N . LYS B 1 100 ? 9.57 5.086 -14.539 1 95.62 100 LYS B N 1
ATOM 2552 C CA . LYS B 1 100 ? 10.617 4.082 -14.734 1 95.62 100 LYS B CA 1
ATOM 2553 C C . LYS B 1 100 ? 11.023 3.451 -13.406 1 95.62 100 LYS B C 1
ATOM 2555 O O . LYS B 1 100 ? 11.586 2.354 -13.383 1 95.62 100 LYS B O 1
ATOM 2560 N N . LEU B 1 101 ? 10.758 4.141 -12.281 1 95.88 101 LEU B N 1
ATOM 2561 C CA . LEU B 1 101 ? 11.125 3.658 -10.953 1 95.88 101 LEU B CA 1
ATOM 2562 C C . LEU B 1 101 ? 9.914 3.084 -10.227 1 95.88 101 LEU B C 1
ATOM 2564 O O . LEU B 1 101 ? 9.992 2.006 -9.633 1 95.88 101 LEU B O 1
ATOM 2568 N N . SER B 1 102 ? 8.797 3.73 -10.344 1 96.44 102 SER B N 1
ATOM 2569 C CA . SER B 1 102 ? 7.645 3.432 -9.5 1 96.44 102 SER B CA 1
ATOM 2570 C C . SER B 1 102 ? 6.66 2.51 -10.211 1 96.44 102 SER B C 1
ATOM 2572 O O . SER B 1 102 ? 5.797 1.902 -9.57 1 96.44 102 SER B O 1
ATOM 2574 N N . GLY B 1 103 ? 6.684 2.514 -11.602 1 95.44 103 GLY B N 1
ATOM 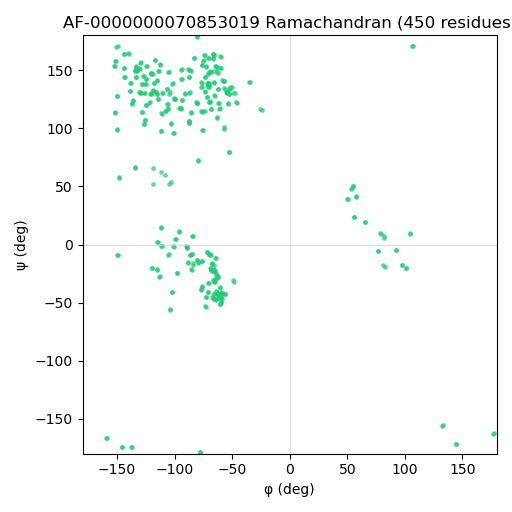2575 C CA . GLY B 1 103 ? 5.648 1.842 -12.375 1 95.44 103 GLY B CA 1
ATOM 2576 C C . GLY B 1 103 ? 4.277 2.467 -12.203 1 95.44 103 GLY B C 1
ATOM 2577 O O . GLY B 1 103 ? 3.26 1.788 -12.344 1 95.44 103 GLY B O 1
ATOM 2578 N N . GLY B 1 104 ? 4.23 3.707 -11.75 1 96.31 104 GLY B N 1
ATOM 2579 C CA . GLY B 1 104 ? 2.973 4.418 -11.586 1 96.31 104 GLY B CA 1
ATOM 2580 C C . GLY B 1 104 ? 2.387 4.273 -10.188 1 96.31 104 GLY B C 1
ATOM 2581 O O . GLY B 1 104 ? 1.35 4.863 -9.883 1 96.31 104 GLY B O 1
ATOM 2582 N N . GLN B 1 105 ? 3 3.467 -9.344 1 98.06 105 GLN B N 1
ATOM 2583 C CA . GLN B 1 105 ? 2.555 3.285 -7.969 1 98.06 105 GLN B CA 1
ATOM 2584 C C . GLN B 1 105 ? 3.426 4.078 -7 1 98.06 105 GLN B C 1
ATOM 2586 O O . GLN B 1 105 ? 4.656 4.043 -7.09 1 98.06 105 GLN B O 1
ATOM 2591 N N . TRP B 1 106 ? 2.906 4.719 -6.012 1 98.44 106 TRP B N 1
ATOM 2592 C CA . TRP B 1 106 ? 3.604 5.691 -5.18 1 98.44 106 TRP B CA 1
ATOM 2593 C C . TRP B 1 106 ? 4.352 5 -4.047 1 98.44 106 TRP B C 1
ATOM 2595 O O . TRP B 1 106 ? 5.301 5.555 -3.488 1 98.44 106 TRP B O 1
ATOM 2605 N N . ILE B 1 107 ? 3.982 3.842 -3.707 1 97.88 107 ILE B N 1
ATOM 2606 C CA . ILE B 1 107 ? 4.281 3.232 -2.416 1 97.88 107 ILE B CA 1
ATOM 2607 C C . ILE B 1 107 ? 5.793 3.141 -2.225 1 97.88 107 ILE B C 1
ATOM 2609 O O . ILE B 1 107 ? 6.305 3.416 -1.139 1 97.88 107 ILE B O 1
ATOM 2613 N N . ARG B 1 108 ? 6.5 2.773 -3.27 1 97.88 108 ARG B N 1
ATOM 2614 C CA . ARG B 1 108 ? 7.934 2.561 -3.1 1 97.88 108 ARG B CA 1
ATOM 2615 C C . ARG B 1 108 ? 8.625 3.832 -2.613 1 97.88 108 ARG B C 1
ATOM 2617 O O . ARG B 1 108 ? 9.453 3.787 -1.7 1 97.88 108 ARG B O 1
ATOM 2624 N N . GLY B 1 109 ? 8.297 4.957 -3.133 1 98.19 109 GLY B N 1
ATOM 2625 C CA . GLY B 1 109 ? 8.891 6.23 -2.748 1 98.19 109 GLY B CA 1
ATOM 2626 C C . GLY B 1 109 ? 8.453 6.699 -1.372 1 98.19 109 GLY B C 1
ATOM 2627 O O . GLY B 1 109 ? 8.977 7.684 -0.852 1 98.19 109 GLY B O 1
ATOM 2628 N N . LYS B 1 110 ? 7.5 5.98 -0.77 1 98.38 110 LYS B N 1
ATOM 2629 C CA . LYS B 1 110 ? 6.934 6.371 0.517 1 98.38 110 LYS B CA 1
ATOM 2630 C C . LYS B 1 110 ? 7.277 5.355 1.602 1 98.38 110 LYS B C 1
ATOM 2632 O O . LYS B 1 110 ? 6.879 5.516 2.758 1 98.38 110 LYS B O 1
ATOM 2637 N N . SER B 1 111 ? 8.039 4.344 1.258 1 97.06 111 SER B N 1
ATOM 2638 C CA . SER B 1 111 ? 8.125 3.156 2.102 1 97.06 111 SER B CA 1
ATOM 2639 C C . SER B 1 111 ? 9.5 3.031 2.75 1 97.06 111 SER B C 1
ATOM 2641 O O . SER B 1 111 ? 9.75 2.088 3.502 1 97.06 111 SER B O 1
ATOM 2643 N N . PHE B 1 112 ? 10.438 3.898 2.502 1 98.25 112 PHE B N 1
ATOM 2644 C CA . PHE B 1 112 ? 11.766 3.75 3.078 1 98.25 112 PHE B CA 1
ATOM 2645 C C . PHE B 1 112 ? 11.711 3.859 4.598 1 98.25 112 PHE B C 1
ATOM 2647 O O . PHE B 1 112 ? 10.797 4.469 5.148 1 98.25 112 PHE B O 1
ATOM 2654 N N . ASP B 1 113 ? 12.703 3.217 5.254 1 97.44 113 ASP B N 1
ATOM 2655 C CA . ASP B 1 113 ? 12.789 3.334 6.707 1 97.44 113 ASP B CA 1
ATOM 2656 C C . ASP B 1 113 ? 12.758 4.797 7.145 1 97.44 113 ASP B C 1
ATOM 2658 O O . ASP B 1 113 ? 13.383 5.652 6.516 1 97.44 113 ASP B O 1
ATOM 2662 N N . THR B 1 114 ? 11.969 5.109 8.18 1 98.25 114 THR B N 1
ATOM 2663 C CA . THR B 1 114 ? 11.867 6.391 8.867 1 98.25 114 THR B CA 1
ATOM 2664 C C . THR B 1 114 ? 11.016 7.371 8.07 1 98.25 114 THR B C 1
ATOM 2666 O O . THR B 1 114 ? 10.953 8.555 8.398 1 98.25 114 THR B O 1
ATOM 2669 N N . PHE B 1 115 ? 10.328 6.914 6.996 1 98.81 115 PHE B N 1
ATOM 2670 C CA . PHE B 1 115 ? 9.578 7.809 6.125 1 98.81 115 PHE B CA 1
ATOM 2671 C C . PHE B 1 115 ? 8.188 8.07 6.691 1 98.81 115 PHE B C 1
ATOM 2673 O O . PHE B 1 115 ? 7.348 8.695 6.035 1 98.81 115 PHE B O 1
ATOM 2680 N N . THR B 1 116 ? 7.906 7.609 7.918 1 98.31 116 THR B N 1
ATOM 2681 C CA . THR B 1 116 ? 6.625 7.898 8.555 1 98.31 116 THR B CA 1
ATOM 2682 C C . THR B 1 116 ? 6.828 8.336 10 1 98.31 116 THR B C 1
ATOM 2684 O O . THR B 1 116 ? 6.434 7.629 10.93 1 98.31 116 THR B O 1
ATOM 2687 N N . PRO B 1 117 ? 7.453 9.477 10.203 1 98.38 117 PRO B N 1
ATOM 2688 C CA . PRO B 1 117 ? 7.395 10.031 11.555 1 98.38 117 PRO B CA 1
ATOM 2689 C C . PRO B 1 117 ? 5.969 10.203 12.062 1 98.38 117 PRO B C 1
ATOM 2691 O O . PRO B 1 117 ? 5.105 10.711 11.352 1 98.38 117 PRO B O 1
ATOM 2694 N N . LEU B 1 118 ? 5.75 9.742 13.211 1 97.25 118 LEU B N 1
ATOM 2695 C CA . LEU B 1 118 ? 4.406 9.664 13.773 1 97.25 118 LEU B CA 1
ATOM 2696 C C . LEU B 1 118 ? 4.402 10.078 15.242 1 97.25 118 LEU B C 1
ATOM 2698 O O . LEU B 1 118 ? 5.289 9.688 16 1 97.25 118 LEU B O 1
ATOM 2702 N N . GLY B 1 119 ? 3.428 10.812 15.656 1 94.31 119 GLY B N 1
ATOM 2703 C CA . GLY B 1 119 ? 3.295 11.234 17.047 1 94.31 119 GLY B CA 1
ATOM 2704 C C . GLY B 1 119 ? 2.98 12.711 17.188 1 94.31 119 GLY B C 1
ATOM 2705 O O . GLY B 1 119 ? 2.301 13.297 16.344 1 94.31 119 GLY B O 1
ATOM 2706 N N . PRO B 1 120 ? 3.279 13.359 18.266 1 93.31 120 PRO B N 1
ATOM 2707 C CA . PRO B 1 120 ? 3.957 12.875 19.469 1 93.31 120 PRO B CA 1
ATOM 2708 C C . PRO B 1 120 ? 3.006 12.195 20.453 1 93.31 120 PRO B C 1
ATOM 2710 O O . PRO B 1 120 ? 3.453 11.531 21.391 1 93.31 120 PRO B O 1
ATOM 2713 N N . CYS B 1 121 ? 1.726 12.445 20.234 1 92.44 121 CYS B N 1
ATOM 2714 C CA . CYS B 1 121 ? 0.697 11.883 21.109 1 92.44 121 CYS B CA 1
ATOM 2715 C C . CYS B 1 121 ? -0.602 11.664 20.344 1 92.44 121 CYS B C 1
ATOM 2717 O O . CYS B 1 121 ? -0.693 11.984 19.156 1 92.44 121 CYS B O 1
ATOM 2719 N N . ILE B 1 122 ? -1.453 11.016 20.953 1 93.25 122 ILE B N 1
ATOM 2720 C CA . ILE B 1 122 ? -2.789 10.844 20.391 1 93.25 122 ILE B CA 1
ATOM 2721 C C . ILE B 1 122 ? -3.789 11.695 21.172 1 93.25 122 ILE B C 1
ATOM 2723 O O . ILE B 1 122 ? -3.963 11.523 22.375 1 93.25 122 ILE B O 1
ATOM 2727 N N . LEU B 1 123 ? -4.348 12.664 20.484 1 93.31 123 LEU B N 1
ATOM 2728 C CA . LEU B 1 123 ? -5.48 13.391 21.047 1 93.31 123 LEU B CA 1
ATOM 2729 C C . LEU B 1 123 ? -6.758 12.57 20.953 1 93.31 123 LEU B C 1
ATOM 2731 O O . LEU B 1 123 ? -7.266 12.32 19.859 1 93.31 123 LEU B O 1
ATOM 2735 N N . VAL B 1 124 ? -7.289 12.211 22.047 1 92.94 124 VAL B N 1
ATOM 2736 C CA . VAL B 1 124 ? -8.43 11.305 22.078 1 92.94 124 VAL B CA 1
ATOM 2737 C C . VAL B 1 124 ? -9.672 12.016 21.562 1 92.94 124 VAL B C 1
ATOM 2739 O O . VAL B 1 124 ? -9.922 13.18 21.891 1 92.94 124 VAL B O 1
ATOM 2742 N N . ASN B 1 125 ? -10.352 11.242 20.719 1 87.12 125 ASN B N 1
ATOM 2743 C CA . ASN B 1 125 ? -11.625 11.727 20.203 1 87.12 125 ASN B CA 1
ATOM 2744 C C . ASN B 1 125 ? -12.734 11.625 21.25 1 87.12 125 ASN B C 1
ATOM 2746 O O . ASN B 1 125 ? -13.219 10.531 21.531 1 87.12 125 AS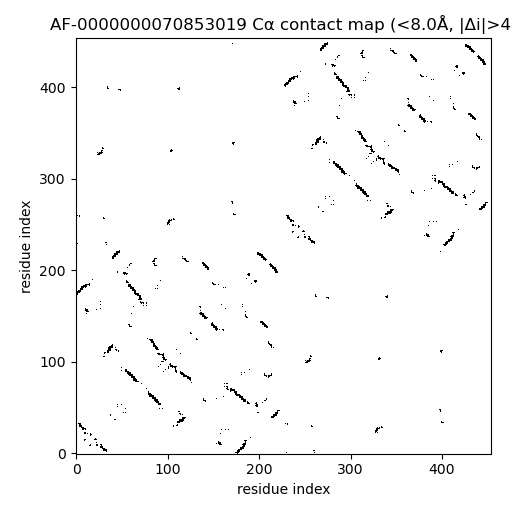N B O 1
ATOM 2750 N N . ASN B 1 126 ? -13.031 12.625 21.891 1 81.12 126 ASN B N 1
ATOM 2751 C CA . ASN B 1 126 ? -14.086 12.625 22.891 1 81.12 126 ASN B CA 1
ATOM 2752 C C . ASN B 1 126 ? -15.375 13.242 22.359 1 81.12 126 ASN B C 1
ATOM 2754 O O . ASN B 1 126 ? -15.516 14.469 22.328 1 81.12 126 ASN B O 1
ATOM 2758 N N . GLN B 1 127 ? -16.156 12.406 21.953 1 68.5 127 GLN B N 1
ATOM 2759 C CA . GLN B 1 127 ? -17.391 12.875 21.344 1 68.5 127 GLN B CA 1
ATOM 2760 C C . GLN B 1 127 ? -18.375 13.359 22.422 1 68.5 127 GLN B C 1
ATOM 2762 O O . GLN B 1 127 ? -19.344 14.039 22.109 1 68.5 127 GLN B O 1
ATOM 2767 N N . THR B 1 128 ? -18.047 12.992 23.547 1 62.84 128 THR B N 1
ATOM 2768 C CA . THR B 1 128 ? -19 13.305 24.609 1 62.84 128 THR B CA 1
ATOM 2769 C C . THR B 1 128 ? -18.719 14.68 25.188 1 62.84 128 THR B C 1
ATOM 2771 O O . THR B 1 128 ? -19.562 15.234 25.906 1 62.84 128 THR B O 1
ATOM 2774 N N . VAL B 1 129 ? -17.625 15.164 24.922 1 59.94 129 VAL B N 1
ATOM 2775 C CA . VAL B 1 129 ? -17.328 16.453 25.547 1 59.94 129 VAL B CA 1
ATOM 2776 C C . VAL B 1 129 ? -17.859 17.578 24.688 1 59.94 129 VAL B C 1
ATOM 2778 O O . VAL B 1 129 ? -17.781 17.531 23.453 1 59.94 129 VAL B O 1
ATOM 2781 N N . THR B 1 130 ? -18.578 18.516 25.25 1 51.78 130 THR B N 1
ATOM 2782 C CA . THR B 1 130 ? -19.219 19.688 24.641 1 51.78 130 THR B CA 1
ATOM 2783 C C . THR B 1 130 ? -18.219 20.422 23.75 1 51.78 130 THR B C 1
ATOM 2785 O O . THR B 1 130 ? -18.625 21.031 22.75 1 51.78 130 THR B O 1
ATOM 2788 N N . THR B 1 131 ? -17.016 20.422 24.062 1 60.12 131 THR B N 1
ATOM 2789 C CA . THR B 1 131 ? -16.016 21.125 23.281 1 60.12 131 THR B CA 1
ATOM 2790 C C . THR B 1 131 ? -15.211 20.156 22.422 1 60.12 131 THR B C 1
ATOM 2792 O O . THR B 1 131 ? -13.984 20.25 22.375 1 60.12 131 THR B O 1
ATOM 2795 N N . ALA B 1 132 ? -16 19.391 21.672 1 68.5 132 ALA B N 1
ATOM 2796 C CA . ALA B 1 132 ? -15.328 18.344 20.906 1 68.5 132 ALA B CA 1
ATOM 2797 C C . ALA B 1 132 ? -14.5 18.938 19.781 1 68.5 132 ALA B C 1
ATOM 2799 O O . ALA B 1 132 ? -14.953 19.875 19.094 1 68.5 132 ALA B O 1
ATOM 2800 N N . LEU B 1 133 ? -13.312 18.703 19.734 1 85.06 133 LEU B N 1
ATOM 2801 C CA . LEU B 1 133 ? -12.383 19.016 18.672 1 85.06 133 LEU B CA 1
ATOM 2802 C C . LEU B 1 133 ? -12.969 18.641 17.312 1 85.06 133 LEU B C 1
ATOM 2804 O O . LEU B 1 133 ? -13.562 17.578 17.156 1 85.06 133 LEU B O 1
ATOM 2808 N N . ASP B 1 134 ? -13.062 19.734 16.406 1 93.69 134 ASP B N 1
ATOM 2809 C CA . ASP B 1 134 ? -13.43 19.422 15.031 1 93.69 134 ASP B CA 1
ATOM 2810 C C . ASP B 1 134 ? -12.195 19.078 14.195 1 93.69 134 ASP B C 1
ATOM 2812 O O . ASP B 1 134 ? -11.438 19.969 13.805 1 93.69 134 ASP B O 1
ATOM 2816 N N . PRO B 1 135 ? -11.992 17.859 13.906 1 96.56 135 PRO B N 1
ATOM 2817 C CA . PRO B 1 135 ? -10.789 17.469 13.164 1 96.56 135 PRO B CA 1
ATOM 2818 C C . PRO B 1 135 ? -10.766 18.047 11.75 1 96.56 135 PRO B C 1
ATOM 2820 O O . PRO B 1 135 ? -9.734 17.984 11.07 1 96.56 135 PRO B O 1
ATOM 2823 N N . ASN B 1 136 ? -11.828 18.578 11.305 1 97.81 136 ASN B N 1
ATOM 2824 C CA . ASN B 1 136 ? -11.922 19.125 9.961 1 97.81 136 ASN B CA 1
ATOM 2825 C C . ASN B 1 136 ? -11.672 20.625 9.953 1 97.81 136 ASN B C 1
ATOM 2827 O O . ASN B 1 136 ? -11.961 21.312 8.961 1 97.81 136 ASN B O 1
ATOM 2831 N N . ASN B 1 137 ? -11.219 21.141 11 1 97.56 137 ASN B N 1
ATOM 2832 C CA . ASN B 1 137 ? -10.883 22.547 11.125 1 97.56 137 ASN B CA 1
ATOM 2833 C C . ASN B 1 137 ? -9.711 22.766 12.094 1 97.56 137 ASN B C 1
ATOM 2835 O O . ASN B 1 137 ? -9.836 23.5 13.07 1 97.56 137 ASN B O 1
ATOM 2839 N N . LEU B 1 138 ? -8.633 22.172 11.844 1 98 138 LEU B N 1
ATOM 2840 C CA . LEU B 1 138 ? -7.387 22.281 12.602 1 98 138 LEU B CA 1
ATOM 2841 C C . LEU B 1 138 ? -6.273 22.859 11.734 1 98 138 LEU B C 1
ATOM 2843 O O . LEU B 1 138 ? -6.145 22.516 10.555 1 98 138 LEU B O 1
ATOM 2847 N N . LYS B 1 139 ? -5.512 23.703 12.266 1 98.56 139 LYS B N 1
ATOM 2848 C CA . LYS B 1 139 ? -4.332 24.203 11.57 1 98.56 139 LYS B CA 1
ATOM 2849 C C . LYS B 1 139 ? -3.232 23.156 11.516 1 98.56 139 LYS B C 1
ATOM 2851 O O . LYS B 1 139 ? -3.072 22.375 12.453 1 98.56 139 LYS B O 1
ATOM 2856 N N . LEU B 1 140 ? -2.48 23.094 10.461 1 98.5 140 LEU B N 1
ATOM 2857 C CA . LEU B 1 140 ? -1.292 22.266 10.344 1 98.5 140 LEU B CA 1
ATOM 2858 C C . LEU B 1 140 ? -0.125 23.047 9.766 1 98.5 140 LEU B C 1
ATOM 2860 O O . LEU B 1 140 ? -0.331 24 9 1 98.5 140 LEU B O 1
ATOM 2864 N N . TRP B 1 141 ? 1.083 22.688 10.156 1 98.88 141 TRP B N 1
ATOM 2865 C CA . TRP B 1 141 ? 2.248 23.453 9.719 1 98.88 141 TRP B CA 1
ATOM 2866 C C . TRP B 1 141 ? 3.486 22.562 9.648 1 98.88 141 TRP B C 1
ATOM 2868 O O . TRP B 1 141 ? 3.523 21.5 10.258 1 98.88 141 TRP B O 1
ATOM 2878 N N . THR B 1 142 ? 4.449 22.969 8.875 1 98.88 142 THR B N 1
ATOM 2879 C CA . THR B 1 142 ? 5.793 22.406 8.82 1 98.88 142 THR B CA 1
ATOM 2880 C C . THR B 1 142 ? 6.848 23.5 8.914 1 98.88 142 THR B C 1
ATOM 2882 O O . THR B 1 142 ? 6.73 24.531 8.258 1 98.88 142 THR B O 1
ATOM 2885 N N . PHE B 1 143 ? 7.77 23.328 9.734 1 98.81 143 PHE B N 1
ATOM 2886 C CA . PHE B 1 143 ? 8.977 24.141 9.773 1 98.81 143 PHE B CA 1
ATOM 2887 C C . PHE B 1 143 ? 10.195 23.344 9.328 1 98.81 143 PHE B C 1
ATOM 2889 O O . PHE B 1 143 ? 10.391 22.203 9.773 1 98.81 143 PHE B O 1
ATOM 2896 N N . LEU B 1 144 ? 10.945 23.859 8.445 1 98.69 144 LEU B N 1
ATOM 2897 C CA . LEU B 1 144 ? 12.25 23.344 8.062 1 98.69 144 LEU B CA 1
ATOM 2898 C C . LEU B 1 144 ? 13.367 24.281 8.508 1 98.69 144 LEU B C 1
ATOM 2900 O O . LEU B 1 144 ? 13.461 25.406 8.023 1 98.69 144 LEU B O 1
ATOM 2904 N N . ASN B 1 145 ? 14.203 23.844 9.469 1 98.12 145 ASN B N 1
ATOM 2905 C CA . ASN B 1 145 ? 15.227 24.688 10.062 1 98.12 145 ASN B CA 1
ATOM 2906 C C . ASN B 1 145 ? 14.648 26.016 10.531 1 98.12 145 ASN B C 1
ATOM 2908 O O . ASN B 1 145 ? 15.164 27.078 10.188 1 98.12 145 ASN B O 1
ATOM 2912 N N . ASP B 1 146 ? 13.484 26.016 11.078 1 96.06 146 ASP B N 1
ATOM 2913 C CA . ASP B 1 146 ? 12.805 27.125 11.758 1 96.06 146 ASP B CA 1
ATOM 2914 C C . ASP B 1 146 ? 12.133 28.047 10.75 1 96.06 146 ASP B C 1
ATOM 2916 O O . ASP B 1 146 ? 11.648 29.125 11.117 1 96.06 146 ASP B O 1
ATOM 2920 N N . VAL B 1 147 ? 12.125 27.719 9.523 1 98.12 147 VAL B N 1
ATOM 2921 C CA . VAL B 1 147 ? 11.375 28.453 8.508 1 98.12 147 VAL B CA 1
ATOM 2922 C C . VAL B 1 147 ? 10.07 27.719 8.203 1 98.12 147 VAL B C 1
ATOM 2924 O O . VAL B 1 147 ? 10.078 26.531 7.863 1 98.12 147 VAL B O 1
ATOM 2927 N N . LYS B 1 148 ? 9.008 28.422 8.312 1 98.56 148 LYS B N 1
ATOM 2928 C CA . LYS B 1 148 ? 7.715 27.812 8.008 1 98.56 148 LYS B CA 1
ATOM 2929 C C . LYS B 1 148 ? 7.574 27.547 6.516 1 98.56 148 LYS B C 1
ATOM 2931 O O . LYS B 1 148 ? 7.641 28.484 5.703 1 98.56 148 LYS B O 1
ATOM 2936 N N . VAL B 1 149 ? 7.332 26.297 6.168 1 98.62 149 VAL B N 1
ATOM 2937 C CA . VAL B 1 149 ? 7.316 25.953 4.746 1 98.62 149 VAL B CA 1
ATOM 2938 C C . VAL B 1 149 ? 5.945 25.406 4.363 1 98.62 149 VAL B C 1
ATOM 2940 O O . VAL B 1 149 ? 5.602 25.344 3.18 1 98.62 149 VAL B O 1
ATOM 2943 N N . GLN B 1 150 ? 5.148 24.938 5.273 1 98.69 150 GLN B N 1
ATOM 2944 C CA . GLN B 1 150 ? 3.738 24.625 5.078 1 98.69 150 GLN B CA 1
ATOM 2945 C C . GLN B 1 150 ? 2.871 25.297 6.141 1 98.69 150 GLN B C 1
ATOM 2947 O O . GLN B 1 150 ? 3.26 25.375 7.309 1 98.69 150 GLN B O 1
ATOM 2952 N N . SER B 1 151 ? 1.829 25.797 5.801 1 98.62 151 SER B N 1
ATOM 2953 C CA . SER B 1 151 ? 0.814 26.422 6.648 1 98.62 151 SER B CA 1
ATOM 2954 C C . SER B 1 151 ? -0.571 26.312 6.023 1 98.62 151 SER B C 1
ATOM 2956 O O . SER B 1 151 ? -0.816 26.859 4.945 1 98.62 151 SER B O 1
ATOM 2958 N N . SER B 1 152 ? -1.45 25.562 6.625 1 98.62 152 SER B N 1
ATOM 2959 C CA . SER B 1 152 ? -2.779 25.312 6.078 1 98.62 152 SER B CA 1
ATOM 2960 C C . SER B 1 152 ? -3.752 24.875 7.172 1 98.62 152 SER B C 1
ATOM 2962 O O . SER B 1 152 ? -3.543 25.172 8.352 1 98.62 152 SER B O 1
ATOM 2964 N N . SER B 1 153 ? -4.871 24.375 6.812 1 98.75 153 SER B N 1
ATOM 2965 C CA . SER B 1 153 ? -5.91 23.875 7.711 1 98.75 153 SER B CA 1
ATOM 2966 C C . SER B 1 153 ? -6.605 22.656 7.137 1 98.75 153 SER B C 1
ATOM 2968 O O . SER B 1 153 ? -6.727 22.516 5.918 1 98.75 153 SER B O 1
ATOM 2970 N N . THR B 1 154 ? -7.098 21.812 8.031 1 98.62 154 THR B N 1
ATOM 2971 C CA . THR B 1 154 ? -7.828 20.641 7.594 1 98.62 154 THR B CA 1
ATOM 2972 C C . THR B 1 154 ? -9.156 21.016 6.961 1 98.62 154 THR B C 1
ATOM 2974 O O . THR B 1 154 ? -9.828 20.188 6.352 1 98.62 154 THR B O 1
ATOM 2977 N N . ASN B 1 155 ? -9.547 22.25 7.047 1 98.5 155 ASN B N 1
ATOM 2978 C CA . ASN B 1 155 ? -10.758 22.688 6.355 1 98.5 155 ASN B CA 1
ATOM 2979 C C . ASN B 1 155 ? -10.555 22.719 4.844 1 98.5 155 ASN B C 1
ATOM 2981 O O . ASN B 1 155 ? -11.523 22.875 4.09 1 98.5 155 ASN B O 1
ATOM 2985 N N . ASP B 1 156 ? -9.344 22.531 4.391 1 98.5 156 ASP B N 1
ATOM 2986 C CA . ASP B 1 156 ? -9.047 22.453 2.965 1 98.5 156 ASP B CA 1
ATOM 2987 C C . ASP B 1 156 ? -9.148 21.031 2.451 1 98.5 156 ASP B C 1
ATOM 2989 O O . ASP B 1 156 ? -8.93 20.766 1.266 1 98.5 156 ASP B O 1
ATOM 2993 N N . LEU B 1 157 ? -9.422 20.031 3.303 1 98.62 157 LEU B N 1
ATOM 2994 C CA . LEU B 1 157 ? -9.586 18.641 2.895 1 98.62 157 LEU B CA 1
ATOM 2995 C C . LEU B 1 157 ? -10.68 18.516 1.832 1 98.62 157 LEU B C 1
ATOM 2997 O O . LEU B 1 157 ? -11.758 19.094 1.971 1 98.62 157 LEU B O 1
ATOM 3001 N N . ILE B 1 158 ? -10.43 17.828 0.843 1 98.56 158 ILE B N 1
ATOM 3002 C CA . ILE B 1 158 ? -11.422 17.5 -0.181 1 98.56 158 ILE B CA 1
ATOM 3003 C C . ILE B 1 158 ? -12.406 16.469 0.369 1 98.56 158 ILE B C 1
ATOM 3005 O O . ILE B 1 158 ? -13.625 16.641 0.254 1 98.56 158 ILE B O 1
ATOM 3009 N N . PHE B 1 159 ? -11.891 15.367 0.883 1 98.75 159 PHE B N 1
ATOM 3010 C CA . PHE B 1 159 ? -12.633 14.359 1.64 1 98.75 159 PHE B CA 1
ATOM 3011 C C . PHE B 1 159 ? -12.312 14.461 3.127 1 98.75 159 PHE B C 1
ATOM 3013 O O . PHE B 1 159 ? -11.164 14.273 3.537 1 98.75 159 PHE B O 1
ATOM 3020 N N . ASN B 1 160 ? -13.305 14.773 3.904 1 98.56 160 ASN B N 1
ATOM 3021 C CA . ASN B 1 160 ? -13.062 15.008 5.324 1 98.56 160 ASN B CA 1
ATOM 3022 C C . ASN B 1 160 ? -12.898 13.703 6.094 1 98.56 160 ASN B C 1
ATOM 3024 O O . ASN B 1 160 ? -12.93 12.617 5.5 1 98.56 160 ASN B O 1
ATOM 3028 N N . VAL B 1 161 ? -12.711 13.812 7.363 1 98.5 161 VAL B N 1
ATOM 3029 C CA . VAL B 1 161 ? -12.367 12.688 8.219 1 98.5 161 VAL B CA 1
ATOM 3030 C C . VAL B 1 161 ? -13.469 11.625 8.148 1 98.5 161 VAL B C 1
ATOM 3032 O O . VAL B 1 161 ? -13.18 10.445 7.945 1 98.5 161 VAL B O 1
ATOM 3035 N N . GLN B 1 162 ? -14.734 12.039 8.25 1 98.38 162 GLN B N 1
ATOM 3036 C CA . GLN B 1 162 ? -15.859 11.117 8.219 1 98.38 162 GLN B CA 1
ATOM 3037 C C . GLN B 1 162 ? -15.938 10.391 6.879 1 98.38 162 GLN B C 1
ATOM 3039 O O . GLN B 1 162 ? -16.156 9.18 6.832 1 98.38 162 GLN B O 1
ATOM 3044 N N . SER B 1 163 ? -15.734 11.164 5.816 1 98.69 163 SER B N 1
ATOM 3045 C CA . SER B 1 163 ? -15.797 10.602 4.473 1 98.69 163 SER B CA 1
ATOM 3046 C C . SER B 1 163 ? -14.703 9.562 4.258 1 98.69 163 SER B C 1
ATOM 3048 O O . SER B 1 163 ? -14.93 8.531 3.633 1 98.69 163 SER B O 1
ATOM 3050 N N . LEU B 1 164 ? -13.523 9.828 4.762 1 98.88 164 LEU B N 1
ATOM 3051 C CA . LEU B 1 164 ? -12.398 8.922 4.59 1 98.88 164 LEU B CA 1
ATOM 3052 C C . LEU B 1 164 ? -12.641 7.605 5.32 1 98.88 164 LEU B C 1
ATOM 3054 O O . LEU B 1 164 ? -12.422 6.531 4.762 1 98.88 164 LEU B O 1
ATOM 3058 N N . VAL B 1 165 ? -13.086 7.703 6.562 1 98.75 165 VAL B N 1
ATOM 3059 C CA . VAL B 1 165 ? -13.344 6.508 7.355 1 98.75 165 VAL B CA 1
ATOM 3060 C C . VAL B 1 165 ? -14.453 5.68 6.699 1 98.75 165 VAL B C 1
ATOM 3062 O O . VAL B 1 165 ? -14.32 4.465 6.543 1 98.75 165 VAL B O 1
ATOM 3065 N N . SER B 1 166 ? -15.492 6.383 6.312 1 98.75 166 SER B N 1
ATOM 3066 C CA . SER B 1 166 ? -16.609 5.707 5.648 1 98.75 166 SER B CA 1
ATOM 3067 C C . SER B 1 166 ? -16.156 5.023 4.363 1 98.75 166 SER B C 1
ATOM 3069 O O . SER B 1 166 ? -16.422 3.838 4.156 1 98.75 166 SER B O 1
ATOM 3071 N N . PHE B 1 167 ? -15.477 5.719 3.561 1 98.75 167 PHE B N 1
ATOM 3072 C CA . PHE B 1 167 ? -15.023 5.211 2.271 1 98.75 167 PHE B CA 1
ATOM 3073 C C . PHE B 1 167 ? -14.117 3.998 2.455 1 98.75 167 PHE B C 1
ATOM 3075 O O . PHE B 1 167 ? -14.344 2.953 1.837 1 98.75 167 PHE B O 1
ATOM 3082 N N . LEU B 1 168 ? -13.094 4.094 3.307 1 98.38 168 LEU B N 1
ATOM 3083 C CA . LEU B 1 168 ? -12.117 3.031 3.484 1 98.38 168 LEU B CA 1
ATOM 3084 C C . LEU B 1 168 ? -12.758 1.801 4.117 1 98.38 168 LEU B C 1
ATOM 3086 O O . LEU B 1 168 ? -12.289 0.678 3.914 1 98.38 168 LEU B O 1
ATOM 3090 N N . SER B 1 169 ? -13.852 1.995 4.805 1 98.12 169 SER B N 1
ATOM 3091 C CA . SER B 1 169 ? -14.484 0.882 5.508 1 98.12 169 SER B CA 1
ATOM 3092 C C . SER B 1 169 ? -15.406 0.104 4.582 1 98.12 169 SER B C 1
ATOM 3094 O O . SER B 1 169 ? -15.969 -0.922 4.973 1 98.12 169 SER B O 1
ATOM 3096 N N . GLN B 1 170 ? -15.633 0.632 3.375 1 97.69 170 GLN B N 1
ATOM 3097 C CA . GLN B 1 170 ? -16.5 -0.076 2.436 1 97.69 170 GLN B CA 1
ATOM 3098 C C . GLN B 1 170 ? -15.898 -1.426 2.049 1 97.69 170 GLN B C 1
ATOM 3100 O O . GLN B 1 170 ? -14.852 -1.486 1.396 1 97.69 170 GLN B O 1
ATOM 3105 N N . SER B 1 171 ? -16.531 -2.525 2.537 1 97.5 171 SER B N 1
ATOM 3106 C CA . SER B 1 171 ? -16.141 -3.906 2.287 1 97.5 171 SER B CA 1
ATOM 3107 C C . SER B 1 171 ? -14.688 -4.145 2.691 1 97.5 171 SER B C 1
ATOM 3109 O O . SER B 1 171 ? -14.008 -4.996 2.115 1 97.5 171 SER B O 1
ATOM 3111 N N . THR B 1 172 ? -14.18 -3.389 3.541 1 97.5 172 THR B N 1
ATOM 3112 C CA . THR B 1 172 ? -12.836 -3.471 4.098 1 97.5 172 THR B CA 1
ATOM 3113 C C . THR B 1 172 ? -12.859 -3.234 5.605 1 97.5 172 THR B C 1
ATOM 3115 O O . THR B 1 172 ? -13.305 -2.186 6.066 1 97.5 172 THR B O 1
ATOM 3118 N N . THR B 1 173 ? -12.383 -4.184 6.297 1 96.88 173 THR B N 1
ATOM 3119 C CA . THR B 1 173 ? -12.375 -4.078 7.75 1 96.88 173 THR B CA 1
ATOM 3120 C C . THR B 1 173 ? -11.195 -3.234 8.227 1 96.88 173 THR B C 1
ATOM 3122 O O . THR B 1 173 ? -10.047 -3.523 7.895 1 96.88 173 THR B O 1
ATOM 3125 N N . LEU B 1 174 ? -11.5 -2.213 8.914 1 97.38 174 LEU B N 1
ATOM 3126 C CA . LEU B 1 174 ? -10.484 -1.448 9.633 1 97.38 174 LEU B CA 1
ATOM 3127 C C . LEU B 1 174 ? -10.391 -1.895 11.086 1 97.38 174 LEU B C 1
ATOM 3129 O O . LEU B 1 174 ? -11.367 -1.779 11.836 1 97.38 174 LEU B O 1
ATOM 3133 N N . TYR B 1 175 ? -9.297 -2.383 11.469 1 96.44 175 TYR B N 1
ATOM 3134 C CA . TYR B 1 175 ? -9.094 -2.895 12.82 1 96.44 175 TYR B CA 1
ATOM 3135 C C . TYR B 1 175 ? -8.641 -1.784 13.766 1 96.44 175 TYR B C 1
ATOM 3137 O O . TYR B 1 175 ? -7.992 -0.826 13.336 1 96.44 175 TYR B O 1
ATOM 3145 N N . PRO B 1 176 ? -9.016 -1.946 15.039 1 96.5 176 PRO B N 1
ATOM 3146 C CA . PRO B 1 176 ? -8.438 -1.004 16 1 96.5 176 PRO B CA 1
ATOM 3147 C C . PRO B 1 176 ? -6.914 -0.926 15.914 1 96.5 176 PRO B C 1
ATOM 3149 O O . PRO B 1 176 ? -6.246 -1.954 15.773 1 96.5 176 PRO B O 1
ATOM 3152 N N . GLY B 1 177 ? -6.422 0.332 15.914 1 95.19 177 GLY B N 1
ATOM 3153 C CA . GLY B 1 177 ? -4.988 0.529 15.797 1 95.19 177 GLY B CA 1
ATOM 3154 C C . GLY B 1 177 ? -4.547 0.925 14.398 1 95.19 177 GLY B C 1
ATOM 3155 O O . GLY B 1 177 ? -3.447 1.448 14.219 1 95.19 177 GLY B O 1
ATOM 3156 N N . ALA B 1 178 ? -5.418 0.623 13.383 1 96.31 178 ALA B N 1
ATOM 3157 C CA . ALA B 1 178 ? -5.113 1.123 12.047 1 96.31 178 ALA B CA 1
ATOM 3158 C C . ALA B 1 178 ? -5.102 2.648 12.023 1 96.31 178 ALA B C 1
ATOM 3160 O O . ALA B 1 178 ? -5.832 3.293 12.781 1 96.31 178 ALA B O 1
ATOM 3161 N N . ILE B 1 179 ? -4.227 3.18 11.148 1 97.62 179 ILE B N 1
ATOM 3162 C CA . ILE B 1 179 ? -4.207 4.637 11.047 1 97.62 179 ILE B CA 1
ATOM 3163 C C . ILE B 1 179 ? -4.445 5.055 9.602 1 97.62 179 ILE B C 1
ATOM 3165 O O . ILE B 1 179 ? -4.195 4.281 8.672 1 97.62 179 ILE B O 1
ATOM 3169 N N . ILE B 1 180 ? -4.969 6.223 9.43 1 98.62 180 ILE B N 1
ATOM 3170 C CA . ILE B 1 180 ? -5.227 6.828 8.125 1 98.62 180 ILE B CA 1
ATOM 3171 C C . ILE B 1 180 ? -4.566 8.203 8.055 1 98.62 180 ILE B C 1
ATOM 3173 O O . ILE B 1 180 ? -4.961 9.125 8.773 1 98.62 180 ILE B O 1
ATOM 3177 N N . LEU B 1 181 ? -3.469 8.281 7.281 1 98.81 181 LEU B N 1
ATOM 3178 C CA . LEU B 1 181 ? -2.916 9.594 6.957 1 98.81 181 LEU B CA 1
ATOM 3179 C C . LEU B 1 181 ? -3.797 10.32 5.945 1 98.81 181 LEU B C 1
ATOM 3181 O O . LEU B 1 181 ? -4.098 9.781 4.875 1 98.81 181 LEU B O 1
ATOM 3185 N N . THR B 1 182 ? -4.156 11.57 6.176 1 98.88 182 THR B N 1
ATOM 3186 C CA . THR B 1 182 ? -5.293 12.164 5.484 1 98.88 182 THR B CA 1
ATOM 3187 C C . THR B 1 182 ? -4.828 13.008 4.309 1 98.88 182 THR B C 1
ATOM 3189 O O . THR B 1 182 ? -5.637 13.68 3.662 1 98.88 182 THR B O 1
ATOM 3192 N N . GLY B 1 183 ? -3.543 13.008 4.02 1 98.56 183 GLY B N 1
ATOM 3193 C CA . GLY B 1 183 ? -3.014 13.844 2.957 1 98.56 183 GLY B CA 1
ATOM 3194 C C . GLY B 1 183 ? -2.232 15.039 3.473 1 98.56 183 GLY B C 1
ATOM 3195 O O . GLY B 1 183 ? -2.25 15.328 4.672 1 98.56 183 GLY B O 1
ATOM 3196 N N . THR B 1 184 ? -1.564 15.734 2.592 1 98.75 184 THR B N 1
ATOM 3197 C CA . THR B 1 184 ? -0.736 16.875 2.949 1 98.75 184 THR B CA 1
ATOM 3198 C C . THR B 1 184 ? -1.226 18.141 2.242 1 98.75 184 THR B C 1
ATOM 3200 O O . THR B 1 184 ? -1.746 18.062 1.128 1 98.75 184 THR B O 1
ATOM 3203 N N . PRO B 1 185 ? -1.087 19.266 2.867 1 98.62 185 PRO B N 1
ATOM 3204 C CA . PRO B 1 185 ? -1.458 20.547 2.238 1 98.62 185 PRO B CA 1
ATOM 3205 C C . PRO B 1 185 ? -0.383 21.062 1.29 1 98.62 185 PRO B C 1
ATOM 3207 O O . PRO B 1 185 ? 0.639 20.406 1.082 1 98.62 185 PRO B O 1
ATOM 3210 N N . GLN B 1 186 ? -0.677 22.188 0.692 1 98.19 186 GLN B N 1
ATOM 3211 C CA . GLN B 1 186 ? 0.29 22.844 -0.179 1 98.19 186 GLN B CA 1
ATOM 3212 C C . GLN B 1 186 ? 1.559 23.203 0.584 1 98.19 186 GLN B C 1
ATOM 3214 O O . GLN B 1 186 ? 1.56 23.25 1.816 1 98.19 186 GLN B O 1
ATOM 3219 N N . GLY B 1 187 ? 2.652 23.469 -0.159 1 98.19 187 GLY B N 1
ATOM 3220 C CA . GLY B 1 187 ? 3.908 23.922 0.418 1 98.19 187 GLY B CA 1
ATOM 3221 C C . GLY B 1 187 ? 4.961 22.828 0.475 1 98.19 187 GLY B C 1
ATOM 3222 O O . GLY B 1 187 ? 6.008 23 1.106 1 98.19 187 GLY B O 1
ATOM 3223 N N . VAL B 1 188 ? 4.719 21.734 -0.139 1 98.06 188 VAL B N 1
ATOM 3224 C CA . VAL B 1 188 ? 5.703 20.656 -0.179 1 98.06 188 VAL B CA 1
ATOM 3225 C C . VAL B 1 188 ? 6.926 21.109 -0.974 1 98.06 188 VAL B C 1
ATOM 3227 O O . VAL B 1 188 ? 6.848 22.047 -1.764 1 98.06 188 VAL B O 1
ATOM 3230 N N . GLY B 1 189 ? 7.988 20.422 -0.814 1 97.56 189 GLY B N 1
ATOM 3231 C CA . GLY B 1 189 ? 9.266 20.844 -1.367 1 97.56 189 GLY B CA 1
ATOM 3232 C C . GLY B 1 189 ? 9.305 20.797 -2.883 1 97.56 189 GLY B C 1
ATOM 3233 O O . GLY B 1 189 ? 9.836 21.703 -3.523 1 97.56 189 GLY B O 1
ATOM 3234 N N . PHE B 1 190 ? 8.82 19.75 -3.451 1 95.69 190 PHE B N 1
ATOM 3235 C CA . PHE B 1 190 ? 8.953 19.562 -4.891 1 95.69 190 PHE B CA 1
ATOM 3236 C C . PHE B 1 190 ? 8.164 20.609 -5.66 1 95.69 190 PHE B C 1
ATOM 3238 O O . PHE B 1 190 ? 8.438 20.859 -6.832 1 95.69 190 PHE B O 1
ATOM 3245 N N . ALA B 1 191 ? 7.152 21.234 -5.027 1 95 191 ALA B N 1
ATOM 3246 C CA . ALA B 1 191 ? 6.289 22.203 -5.691 1 95 191 ALA B CA 1
ATOM 3247 C C . ALA B 1 191 ? 6.895 23.594 -5.633 1 95 191 ALA B C 1
ATOM 3249 O O . ALA B 1 191 ? 6.402 24.531 -6.285 1 95 191 ALA B O 1
ATOM 3250 N N . ARG B 1 192 ? 7.922 23.781 -4.895 1 95.06 192 ARG B N 1
ATOM 3251 C CA . ARG B 1 192 ? 8.586 25.078 -4.754 1 95.06 192 ARG B CA 1
ATOM 3252 C C . ARG B 1 192 ? 9.555 25.312 -5.91 1 95.06 192 ARG B C 1
ATOM 3254 O O . ARG B 1 192 ? 10.016 24.375 -6.551 1 95.06 192 ARG B O 1
ATOM 3261 N N . LYS B 1 193 ? 9.852 26.609 -6.059 1 94.19 193 LYS B N 1
ATOM 3262 C CA . LYS B 1 193 ? 10.828 27.031 -7.062 1 94.19 193 LYS B CA 1
ATOM 3263 C C . LYS B 1 193 ? 11.898 27.938 -6.445 1 94.19 193 LYS B C 1
ATOM 3265 O O . LYS B 1 193 ? 11.625 29.094 -6.102 1 94.19 193 LYS B O 1
ATOM 3270 N N . PRO B 1 194 ? 13.117 27.594 -6.348 1 95.5 194 PRO B N 1
ATOM 3271 C CA . PRO B 1 194 ? 13.562 26.219 -6.621 1 95.5 194 PRO B CA 1
ATOM 3272 C C . PRO B 1 194 ? 13.023 25.219 -5.609 1 95.5 194 PRO B C 1
ATOM 3274 O O . PRO B 1 194 ? 12.578 25.594 -4.523 1 95.5 194 PRO B O 1
ATOM 3277 N N . PRO B 1 195 ? 13.078 23.891 -5.918 1 96.19 195 PRO B N 1
ATOM 3278 C CA . PRO B 1 195 ? 12.625 22.891 -4.953 1 96.19 195 PRO B CA 1
ATOM 3279 C C . PRO B 1 195 ? 13.422 22.922 -3.648 1 96.19 195 PRO B C 1
ATOM 3281 O O . PRO B 1 195 ? 14.578 23.359 -3.637 1 96.19 195 PRO B O 1
ATOM 3284 N N . LEU B 1 196 ? 12.797 22.531 -2.57 1 97.56 196 LEU B N 1
ATOM 3285 C CA . LEU B 1 196 ? 13.383 22.484 -1.234 1 97.56 196 LEU B CA 1
ATOM 3286 C C . LEU B 1 196 ? 13.219 21.109 -0.61 1 97.56 196 LEU B C 1
ATOM 3288 O O . LEU B 1 196 ? 12.141 20.781 -0.108 1 97.56 196 LEU B O 1
ATOM 3292 N N . PHE B 1 197 ? 14.281 20.359 -0.592 1 98.19 197 PHE B N 1
ATOM 3293 C CA . PHE B 1 197 ? 14.227 18.984 -0.111 1 98.19 197 PHE B CA 1
ATOM 3294 C C . PHE B 1 197 ? 15.008 18.828 1.188 1 98.19 197 PHE B C 1
ATOM 3296 O O . PHE B 1 197 ? 15.906 19.625 1.476 1 98.19 197 PHE B O 1
ATOM 3303 N N . LEU B 1 198 ? 14.617 17.828 1.952 1 98.44 198 LEU B N 1
ATOM 3304 C CA . LEU B 1 198 ? 15.312 17.469 3.184 1 98.44 198 LEU B CA 1
ATOM 3305 C C . LEU B 1 198 ? 16.719 16.969 2.885 1 98.44 198 LEU B C 1
ATOM 3307 O O . LEU B 1 198 ? 16.938 16.234 1.916 1 98.44 198 LEU B O 1
ATOM 3311 N N . LYS B 1 199 ? 17.672 17.375 3.707 1 97.44 199 LYS B N 1
ATOM 3312 C CA . LYS B 1 199 ? 19.047 16.906 3.561 1 97.44 199 LYS B CA 1
ATOM 3313 C C . LYS B 1 199 ? 19.703 16.719 4.922 1 97.44 199 LYS B C 1
ATOM 3315 O O . LYS B 1 199 ? 19.219 17.234 5.934 1 97.44 199 LYS B O 1
ATOM 3320 N N . HIS B 1 200 ? 20.781 16 4.855 1 97.38 200 HIS B N 1
ATOM 3321 C CA . HIS B 1 200 ? 21.578 15.781 6.059 1 97.38 200 HIS B CA 1
ATOM 3322 C C . HIS B 1 200 ? 21.828 17.078 6.805 1 97.38 200 HIS B C 1
ATOM 3324 O O . HIS B 1 200 ? 22.25 18.078 6.199 1 97.38 200 HIS B O 1
ATOM 3330 N N . GLY B 1 201 ? 21.562 17.078 8.148 1 98 201 GLY B N 1
ATOM 3331 C CA . GLY B 1 201 ? 21.812 18.266 8.961 1 98 201 GLY B CA 1
ATOM 3332 C C . GLY B 1 201 ? 20.562 19.109 9.188 1 98 201 GLY B C 1
ATOM 3333 O O . GLY B 1 201 ? 20.547 19.953 10.078 1 98 201 GLY B O 1
ATOM 3334 N N . ASP B 1 202 ? 19.531 18.891 8.367 1 98.5 202 ASP B N 1
ATOM 3335 C CA . ASP B 1 202 ? 18.281 19.625 8.539 1 98.5 202 ASP B CA 1
ATOM 3336 C C . ASP B 1 202 ? 17.531 19.156 9.789 1 98.5 202 ASP B C 1
ATOM 3338 O O . ASP B 1 202 ? 17.828 18.094 10.328 1 98.5 202 ASP B O 1
ATOM 3342 N N . THR B 1 203 ? 16.672 19.953 10.242 1 98.69 203 THR B N 1
ATOM 3343 C CA . THR B 1 203 ? 15.641 19.594 11.219 1 98.69 203 THR B CA 1
ATOM 3344 C C . THR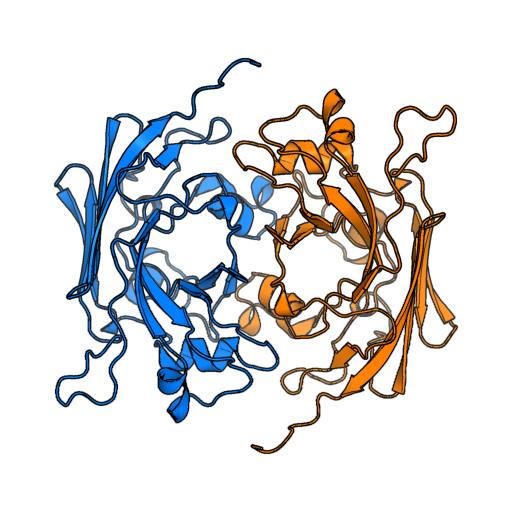 B 1 203 ? 14.25 19.969 10.703 1 98.69 203 THR B C 1
ATOM 3346 O O . THR B 1 203 ? 14.031 21.094 10.273 1 98.69 203 THR B O 1
ATOM 3349 N N . VAL B 1 204 ? 13.359 19.016 10.781 1 98.75 204 VAL B N 1
ATOM 3350 C CA . VAL B 1 204 ? 12 19.266 10.32 1 98.75 204 VAL B CA 1
ATOM 3351 C C . VAL B 1 204 ? 11.023 19.094 11.477 1 98.75 204 VAL B C 1
ATOM 3353 O O . VAL B 1 204 ? 11.125 18.141 12.242 1 98.75 204 VAL B O 1
ATOM 3356 N N . LYS B 1 205 ? 10.141 20.047 11.625 1 98.56 205 LYS B N 1
ATOM 3357 C CA . LYS B 1 205 ? 9.086 20.047 12.641 1 98.56 205 LYS B CA 1
ATOM 3358 C C . LYS B 1 205 ? 7.707 20.156 11.992 1 98.56 205 LYS B C 1
ATOM 3360 O O . LYS B 1 205 ? 7.434 21.109 11.258 1 98.56 205 LYS B O 1
ATOM 3365 N N . VAL B 1 206 ? 6.867 19.172 12.25 1 98.75 206 VAL B N 1
ATOM 3366 C CA . VAL B 1 206 ? 5.504 19.219 11.734 1 98.75 206 VAL B CA 1
ATOM 3367 C C . VAL B 1 206 ? 4.508 19.219 12.891 1 98.75 206 VAL B C 1
ATOM 3369 O O . VAL B 1 206 ? 4.762 18.609 13.93 1 98.75 206 VAL B O 1
ATOM 3372 N N . GLY B 1 207 ? 3.369 19.938 12.664 1 98.62 207 GLY B N 1
ATOM 3373 C CA . GLY B 1 207 ? 2.426 20.031 13.773 1 98.62 207 GLY B CA 1
ATOM 3374 C C . GLY B 1 207 ? 0.992 20.219 13.312 1 98.62 207 GLY B C 1
ATOM 3375 O O . GLY B 1 207 ? 0.744 20.625 12.172 1 98.62 207 GLY B O 1
ATOM 3376 N N . VAL B 1 208 ? 0.111 19.781 14.141 1 98.5 208 VAL B N 1
ATOM 3377 C CA . VAL B 1 208 ? -1.324 19.984 13.984 1 98.5 208 VAL B CA 1
ATOM 3378 C C . VAL B 1 208 ? -1.891 20.641 15.242 1 98.5 208 VAL B C 1
ATOM 3380 O O . VAL B 1 208 ? -1.528 20.266 16.359 1 98.5 208 VAL B O 1
ATOM 3383 N N . GLU B 1 209 ? -2.75 21.578 15.039 1 97.75 209 GLU B N 1
ATOM 3384 C CA . GLU B 1 209 ? -3.369 22.359 16.109 1 97.75 209 GLU B CA 1
ATOM 3385 C C . GLU B 1 209 ? -4.004 21.438 17.156 1 97.75 209 GLU B C 1
ATOM 3387 O O . GLU B 1 209 ? -4.707 20.5 16.812 1 97.75 209 GLU B O 1
ATOM 3392 N N . HIS B 1 210 ? -3.703 21.656 18.469 1 95.44 210 HIS B N 1
ATOM 3393 C CA . HIS B 1 210 ? -4.27 21.016 19.656 1 95.44 210 HIS B CA 1
ATOM 3394 C C . HIS B 1 210 ? -3.689 19.625 19.844 1 95.44 210 HIS B C 1
ATOM 3396 O O . HIS B 1 210 ? -3.941 18.984 20.875 1 95.44 210 HIS B O 1
ATOM 3402 N N . ILE B 1 211 ? -2.898 19.141 18.922 1 95.81 211 ILE B N 1
ATOM 3403 C CA . ILE B 1 211 ? -2.348 17.797 19.062 1 95.81 211 ILE B CA 1
ATOM 3404 C C . ILE B 1 211 ? -0.881 17.891 19.484 1 95.81 211 ILE B C 1
ATOM 3406 O O . ILE B 1 211 ? -0.491 17.328 20.5 1 95.81 211 ILE B O 1
ATOM 3410 N N . GLY B 1 212 ? -0.111 18.609 18.688 1 96.06 212 GLY B N 1
ATOM 3411 C CA . GLY B 1 212 ? 1.295 18.766 19.016 1 96.06 212 GLY B CA 1
ATOM 3412 C C . GLY B 1 212 ? 2.201 18.797 17.797 1 96.06 212 GLY B C 1
ATOM 3413 O O . GLY B 1 212 ? 1.728 18.938 16.672 1 96.06 212 GLY B O 1
ATOM 3414 N N . GLU B 1 213 ? 3.533 18.766 18.109 1 96.5 213 GLU B N 1
ATOM 3415 C CA . GLU B 1 213 ? 4.539 18.812 17.047 1 96.5 213 GLU B CA 1
ATOM 3416 C C . GLU B 1 213 ? 5.492 17.625 17.141 1 96.5 213 GLU B C 1
ATOM 3418 O O . GLU B 1 213 ? 5.812 17.156 18.234 1 96.5 213 GLU B O 1
ATOM 3423 N N . LEU B 1 214 ? 5.828 17.172 15.984 1 95.75 214 LEU B N 1
ATOM 3424 C CA . LEU B 1 214 ? 6.887 16.188 15.789 1 95.75 214 LEU B CA 1
ATOM 3425 C C . LEU B 1 214 ? 8.148 16.844 15.234 1 95.75 214 LEU B C 1
ATOM 3427 O O . LEU B 1 214 ? 8.07 17.672 14.32 1 95.75 214 LEU B O 1
ATOM 3431 N N . VAL B 1 215 ? 9.211 16.516 15.922 1 97.81 215 VAL B N 1
ATOM 3432 C CA . VAL B 1 215 ? 10.484 17.047 15.445 1 97.81 215 VAL B CA 1
ATOM 3433 C C . VAL B 1 215 ? 11.43 15.898 15.094 1 97.81 215 VAL B C 1
ATOM 3435 O O . VAL B 1 215 ? 11.617 14.977 15.891 1 97.81 215 VAL B O 1
ATOM 3438 N N . ASN B 1 216 ? 12.023 15.953 13.93 1 98.62 216 ASN B N 1
ATOM 3439 C CA . ASN B 1 216 ? 12.977 14.938 13.492 1 98.62 216 ASN B CA 1
ATOM 3440 C C . ASN B 1 216 ? 14.203 15.562 12.828 1 98.62 216 ASN B C 1
ATOM 3442 O O . ASN B 1 216 ? 14.062 16.359 11.906 1 98.62 216 ASN B O 1
ATOM 3446 N N . PRO B 1 217 ? 15.375 15.266 13.344 1 98.75 217 PRO B N 1
ATOM 3447 C CA . PRO B 1 217 ? 16.547 15.586 12.523 1 98.75 217 PRO B CA 1
ATOM 3448 C C . PRO B 1 217 ? 16.625 14.75 11.25 1 98.75 217 PRO B C 1
ATOM 3450 O O . PRO B 1 217 ? 15.93 13.734 11.133 1 98.75 217 PRO B O 1
ATOM 3453 N N . VAL B 1 218 ? 17.359 15.195 10.281 1 98.31 218 VAL B N 1
ATOM 3454 C CA . VAL B 1 218 ? 17.547 14.484 9.023 1 98.31 218 VAL B CA 1
ATOM 3455 C C . VAL B 1 218 ? 19.016 14.07 8.883 1 98.31 218 VAL B C 1
ATOM 3457 O O . VAL B 1 218 ? 19.922 14.883 9.086 1 98.31 218 VAL B O 1
ATOM 3460 N N . LYS B 1 219 ? 19.234 12.875 8.594 1 97.88 219 LYS B N 1
ATOM 3461 C CA . LYS B 1 219 ? 20.578 12.344 8.398 1 97.88 219 LYS B CA 1
ATOM 3462 C C . LYS B 1 219 ? 20.656 11.492 7.137 1 97.88 219 LYS B C 1
ATOM 3464 O O . LYS B 1 219 ? 19.672 10.914 6.707 1 97.88 219 LYS B O 1
ATOM 3469 N N . ASP B 1 220 ? 21.828 11.398 6.539 1 96.94 220 ASP B N 1
ATOM 3470 C CA . ASP B 1 220 ? 22.062 10.43 5.473 1 96.94 220 ASP B CA 1
ATOM 3471 C C . ASP B 1 220 ? 22.078 9.008 6.02 1 96.94 220 ASP B C 1
ATOM 3473 O O . ASP B 1 220 ? 22.625 8.766 7.102 1 96.94 220 ASP B O 1
ATOM 3477 N N . GLU B 1 221 ? 21.469 8.109 5.285 1 95.31 221 GLU B N 1
ATOM 3478 C CA . GLU B 1 221 ? 21.625 6.703 5.645 1 95.31 221 GLU B CA 1
ATOM 3479 C C . GLU B 1 221 ? 23.094 6.266 5.551 1 95.31 221 GLU B C 1
ATOM 3481 O O . GLU B 1 221 ? 23.781 6.578 4.578 1 95.31 221 GLU B O 1
ATOM 3486 N N . VAL B 1 222 ? 23.719 5.77 6.633 1 85.12 222 VAL B N 1
ATOM 3487 C CA . VAL B 1 222 ? 25.109 5.348 6.641 1 85.12 222 VAL B CA 1
ATOM 3488 C C . VAL B 1 222 ? 25.203 3.846 6.367 1 85.12 222 VAL B C 1
ATOM 3490 O O . VAL B 1 222 ? 24.344 3.08 6.801 1 85.12 222 VAL B O 1
ATOM 3493 N N . THR B 1 223 ? 25.828 3.434 5.273 1 60.97 223 THR B N 1
ATOM 3494 C CA . THR B 1 223 ? 26.047 2.012 5.027 1 60.97 223 THR B CA 1
ATOM 3495 C C . THR B 1 223 ? 26.719 1.35 6.23 1 60.97 223 THR B C 1
ATOM 3497 O O . THR B 1 223 ? 27.797 1.76 6.648 1 60.97 223 THR B O 1
ATOM 3500 N N . THR B 1 224 ? 25.953 1.019 7.312 1 51.44 224 THR B N 1
ATOM 3501 C CA . THR B 1 224 ? 26.703 0.269 8.32 1 51.44 224 THR B CA 1
ATOM 3502 C C . THR B 1 224 ? 27.297 -1 7.719 1 51.44 224 THR B C 1
ATOM 3504 O O . THR B 1 224 ? 26.594 -1.771 7.062 1 51.44 224 THR B O 1
ATOM 3507 N N . SER B 1 225 ? 28.562 -1.063 7.383 1 41.19 225 SER B N 1
ATOM 3508 C CA . SER B 1 225 ? 29.219 -2.35 7.16 1 41.19 225 SER B CA 1
ATOM 3509 C C . SER B 1 225 ? 28.688 -3.414 8.109 1 41.19 225 SER B C 1
ATOM 3511 O O . SER B 1 225 ? 28.203 -3.094 9.203 1 41.19 225 SER B O 1
ATOM 3513 N N . ASN B 1 226 ? 28.453 -4.797 7.645 1 34.75 226 ASN B N 1
ATOM 3514 C CA . ASN B 1 226 ? 28.188 -6.012 8.398 1 34.75 226 ASN B CA 1
ATOM 3515 C C . ASN B 1 226 ? 28.766 -5.934 9.812 1 34.75 226 ASN B C 1
ATOM 3517 O O . ASN B 1 226 ? 29.953 -5.648 9.984 1 34.75 226 ASN B O 1
ATOM 3521 N N . LEU B 1 227 ? 27.859 -5.973 10.828 1 26.05 227 LEU B N 1
ATOM 3522 C CA . LEU B 1 227 ? 28.281 -6.496 12.117 1 26.05 227 LEU B CA 1
ATOM 3523 C C . LEU B 1 227 ? 28.891 -7.891 11.969 1 26.05 227 LEU B C 1
ATOM 3525 O O . LEU B 1 227 ? 28.312 -8.742 11.281 1 26.05 227 LEU B O 1
#

InterPro domains:
  IPR011234 Fumarylacetoacetase-like, C-terminal [PF01557] (5-218)
  IPR036663 Fumarylacetoacetase-like, C-terminal domain superfamily [G3DSA:3.90.850.10] (1-225)
  IPR036663 Fumarylacetoacetase-like, C-terminal domain superfamily [SSF56529] (4-219)

Secondary structure (DSSP, 8-state):
----EEEEES-BHHHHHHTT-PPPSS-EEEEE-GGGEE-TTSPEEE-TTS-TT-EE--EEEEEEE-S-BSS--HHHHGGGEEEEEEEE--EEHHHHH-HHHHTT-SHHHH-STT-EEEEEEEEE--TTSTT---TTS-EEEEEETTEEEEEEEGGGBSS-HHHHHHHHTTTSPBPTT-EEE----S--GGGSSS-----TT-EEEEEETTTEEEEEEEEEPP-----/----EEEEES-BHHHHHHTT-PPPSS-EEEEE-GGGEE-TTSPEEE-TTS-TT-EE--EEEEEEE-S-BSS--TTTGGGGEEEEEEEE--EEHHHHH-HHHHTT-SHHHH-STT-EEEEEEEEE--TTSTT---TTS-EEEEEETTEEEEEEEGGGBSS-HHHHHHHHTTTSPBPTT-EEE----S--GGGSSS-----TT-EEEEEETTTEEEEEEEEEPP-----

Organism: Reticulomyxa filosa (NCBI:txid46433)

Sequence (454 aa):
MPFDIFCVGLNYRQHAKESNMSIPNKPVIFMKPRSSICHPLDPILVPKVCDKAEVDYEVELVIVIGKLCKNVSESEALQYVFGYTVANDVSARKWQLDPKLSGGQWIRGKSFDTFTPLGPCILVNNQTVTTALDPNNLKLWTFLNDVKVQSSSTNDLIFNVQSLVSFLSQSTTLYPGAIILTGTPQGVGFARKPPLFLKHGDTVKVGVEHIGELVNPVKDEVTTSNLMPFDIFCVGLNYRQHAKESNMSIPNKPVIFMKPRSSICHPLDPILVPKVCDKAEVDYEVELVIVIGKLCKNVSESEALQYVFGYTVANDVSARKWQLDPKLSGGQWIRGKSFDTFTPLGPCILVNNQTVTTALDPNNLKLWTFLNDVKVQSSSTNDLIFNVQSLVSFLSQSTTLYPGAIILTGTPQGVGFARKPPLFLKHGDTVKVGVEHIGELVNPVKDEVTTSNL

Foldseek 3Di:
DDAWEKEWEPFFPQACVLVVHDRDPDTDIDTEDPQQEAEFAAADADEPVADQQFKKWFKFKKWFFAAKFAQDALVCLLVRTQFIWIKIQIFRHCCQPVCVRPVNHRHVRRHDGNNIYIDDDTDGQDPPDPPGDDQQFKWKWKDKQNRTQDTDTSVRGNQHPSRVSNVCNYVHIDHGNYMYTRYGHPRMQVSDVVGDHAHQPMKMWIDIHPGDIGIHHYHYDDPPDDD/DDAWEKEWEPFFPQACVLVVHDRDPDTDIDTEDPQQEAEFAAADADEPVADQFFKKWFKFKKWFFAAKFALDALVCLLVRTQFIWIKIQIFRHCCQPVCVRPVNHRHVRRYDGNNIYIDDDTDGQDPPDPPGDDQQFKWKWKDKQNRTQDTDTSVRGNQHPSRVSNVCNYVHIDHGNYMYTRYGHPRMQVSDVVGDHAHQPMKMWIDIHPGDIGIHHYHYDDPPDDD

Solvent-accessible surface area (backbone atoms only — not comparable to full-atom values): 22258 Å² total; per-residue (Å²): 128,64,60,46,38,38,32,31,48,71,23,15,55,61,23,20,57,70,67,74,43,80,80,65,83,39,79,20,40,48,52,42,51,67,51,6,54,22,53,61,64,42,57,32,44,47,46,75,89,51,65,71,81,31,34,28,63,28,41,24,57,26,43,30,31,52,34,80,36,57,61,40,50,48,91,53,26,65,80,30,35,39,23,32,31,27,31,36,56,25,31,30,46,57,40,27,65,36,50,69,49,9,62,58,21,49,32,63,17,35,29,34,35,25,20,29,31,44,30,72,46,70,39,67,54,47,82,81,45,91,79,47,81,56,80,50,64,30,42,34,33,29,26,51,72,84,38,78,49,26,73,51,44,39,62,43,36,69,62,45,71,32,50,48,50,15,57,61,10,52,54,14,59,40,48,42,58,19,34,36,36,52,25,35,57,42,55,36,16,81,72,38,88,75,61,52,50,56,44,65,78,39,38,40,35,30,32,33,60,96,54,43,59,31,44,27,40,27,34,62,50,70,84,73,72,86,130,124,58,61,47,37,40,33,30,49,71,23,15,54,61,24,20,56,68,65,74,43,78,79,63,84,39,77,21,41,48,51,43,50,68,51,6,54,22,53,61,64,43,59,32,43,47,47,74,89,50,64,70,79,30,32,28,62,27,42,24,56,25,42,30,31,52,34,81,35,56,62,41,49,48,92,52,25,64,80,30,36,39,23,31,32,28,30,34,56,24,30,30,47,57,40,26,66,36,50,69,49,9,63,58,23,49,32,62,18,34,30,35,34,26,22,29,30,45,30,70,46,69,40,69,55,46,83,82,46,91,79,47,81,55,80,51,65,29,44,35,32,27,26,53,73,84,39,78,49,27,74,51,44,39,62,44,38,70,62,44,70,34,50,48,51,16,58,62,10,54,54,14,58,40,46,40,57,19,33,37,37,51,25,37,57,43,56,37,17,81,73,38,88,74,61,53,51,55,42,68,78,39,39,40,34,31,33,32,59,97,53,43,60,31,44,27,39,28,33,62,50,70,84,72,72,86,128

Nearest PDB structures (foldseek):
  6v77-assembly1_A  TM=9.488E-01  e=4.422E-24  Mycolicibacterium smegmatis MC2 155
  1nkq-assembly1_A  TM=8.138E-01  e=1.542E-21  Saccharomyces cerevisiae
  1nkq-assembly1_B  TM=8.143E-01  e=6.764E-21  Saccharomyces cerevisiae
  1nkq-assembly4_C-3  TM=8.107E-01  e=8.570E-21  Saccharomyces cerevisiae
  1nkq-assembly4_F-2  TM=8.010E-01  e=2.207E-20  Saccharomyces cerevisiae

Radius of gyration: 21.57 Å; Cα contacts (8 Å, |Δi|>4): 1306; chains: 2; bounding box: 57×60×50 Å

pLDDT: mean 94.13, std 11.1, range [25.62, 98.88]